Protein 4ONQ (pdb70)

Secondary structure (DSSP, 8-state):
---SS-BTT--TTS---S-------GGG-SSSEEEEEEES---HHHHHHHHHHTTTPPPEEEEGGGTSSB--EEEEEE-S--SS----SSPPP-SHHHH-HHHHTT--TT---SSB----S----HHHHHHHHHHHHTSSSPPPHHHHHHHHHHHHHHTEEEEETTEEEEPPHHHHHHHHTPPTTTTSSTT--HHHHHHHHHTS--HHHHHHHHGGGTTT-TT-EEEEEES-TTTHHHHHHHHTT--EEEEEEE-S-HHHHHHHHHHHHHTT--SEEEEES-GGG--HHHHHHHHHHH---SEEEE----HHHHHHHHHHHHHHHH-/---SS-BTT--S------SSSSSSSEEEEEEESS--HHHHHHHHHHTTTPPPEEEEGGGTSSB--EEEEEE----TT----SSPPP-SHHHH-HHHHTT--TT---SSB----SS---HHHHHHHHHHHHT-SSSPPHHHHHHHHHHHHHHT-EEEETTEEEPPPHHHHHHHTTPPTTTTSSSS--HHHHHHHHHTS--HHHHHHHHTTHHHH-TT-EEEEEES-TTTHHHHHHHHHT--EEEEEEE-S-HHHHHHHHHHHHHTT--SEEEEES-GGG--HHHHHHHHHHH---SEEEE---HHHHHHHHHHHHHH-

Structure (mmCIF, N/CA/C/O backbone):
data_4ONQ
#
_entry.id   4ONQ
#
_cell.length_a   131.504
_cell.length_b   131.504
_cell.length_c   88.180
_cell.angle_alpha   90.00
_cell.angle_beta   90.00
_cell.angle_gamma   120.00
#
_symmetry.space_group_name_H-M   'P 65'
#
loop_
_entity.id
_entity.type
_entity.pdbx_description
1 polymer 'DNA methyltransferase'
2 non-polymer SINEFUNGIN
3 water water
#
loop_
_atom_site.group_PDB
_atom_site.id
_atom_site.type_symbol
_atom_site.label_atom_id
_atom_site.label_alt_id
_atom_site.label_comp_id
_atom_site.label_asym_id
_atom_site.label_entity_id
_atom_site.label_seq_id
_atom_site.pdbx_PDB_ins_code
_atom_site.Cartn_x
_atom_site.Cartn_y
_atom_site.Cartn_z
_atom_site.occupancy
_atom_site.B_iso_or_equiv
_atom_site.auth_seq_id
_atom_site.auth_comp_id
_atom_site.auth_asym_id
_atom_site.auth_atom_id
_atom_site.pdbx_PDB_model_num
ATOM 1 N N . ARG A 1 7 ? -39.675 33.213 9.090 1.00 108.41 258 ARG A N 1
ATOM 2 C CA . ARG A 1 7 ? -38.316 33.233 9.582 1.00 99.15 258 ARG A CA 1
ATOM 3 C C . ARG A 1 7 ? -37.671 34.501 9.148 1.00 100.08 258 ARG A C 1
ATOM 4 O O . ARG A 1 7 ? -36.632 34.856 9.646 1.00 105.91 258 ARG A O 1
ATOM 12 N N . LEU A 1 8 ? -38.302 35.202 8.229 1.00 85.27 259 LEU A N 1
ATOM 13 C CA . LEU A 1 8 ? -37.658 36.330 7.594 1.00 77.18 259 LEU A CA 1
ATOM 14 C C . LEU A 1 8 ? -38.427 37.623 7.791 1.00 80.41 259 LEU A C 1
ATOM 15 O O . LEU A 1 8 ? -39.612 37.622 7.975 1.00 78.60 259 LEU A O 1
ATOM 20 N N . PRO A 1 9 ? -37.733 38.730 7.701 1.00 84.94 260 PRO A N 1
ATOM 21 C CA . PRO A 1 9 ? -38.246 40.035 8.076 1.00 87.01 260 PRO A CA 1
ATOM 22 C C . PRO A 1 9 ? -39.349 40.545 7.173 1.00 83.37 260 PRO A C 1
ATOM 23 O O . PRO A 1 9 ? -39.447 40.098 6.080 1.00 94.44 260 PRO A O 1
ATOM 27 N N . LYS A 1 10 ? -40.182 41.442 7.657 1.00 78.45 261 LYS A N 1
ATOM 28 C CA . LYS A 1 10 ? -41.387 41.874 6.971 1.00 92.62 261 LYS A CA 1
ATOM 29 C C . LYS A 1 10 ? -41.180 42.574 5.648 1.00 95.76 261 LYS A C 1
ATOM 30 O O . LYS A 1 10 ? -41.932 42.373 4.709 1.00 99.87 261 LYS A O 1
ATOM 36 N N . PRO A 1 11 ? -40.244 43.544 5.625 1.00 87.32 262 PRO A N 1
ATOM 37 C CA . PRO A 1 11 ? -39.685 43.856 4.337 1.00 71.31 262 PRO A CA 1
ATOM 38 C C . PRO A 1 11 ? -38.223 43.536 4.392 1.00 68.21 262 PRO A C 1
ATOM 39 O O . PRO A 1 11 ? -37.562 43.911 5.318 1.00 74.87 262 PRO A O 1
ATOM 43 N N . MET A 1 12 ? -37.711 42.864 3.387 1.00 71.39 263 MET A N 1
ATOM 44 C CA . MET A 1 12 ? -36.332 42.419 3.397 1.00 66.54 263 MET A CA 1
ATOM 45 C C . MET A 1 12 ? -35.384 43.485 2.933 1.00 62.91 263 MET A C 1
ATOM 46 O O . MET A 1 12 ? -34.886 43.440 1.853 1.00 54.11 263 MET A O 1
ATOM 51 N N . ILE A 1 13 ? -35.148 44.465 3.768 1.00 54.37 264 ILE A N 1
ATOM 52 C CA . ILE A 1 13 ? -34.312 45.539 3.373 1.00 53.12 264 ILE A CA 1
ATOM 53 C C . ILE A 1 13 ? -33.028 45.557 4.128 1.00 57.15 264 ILE A C 1
ATOM 54 O O . ILE A 1 13 ? -32.296 46.492 4.067 1.00 63.38 264 ILE A O 1
ATOM 59 N N . GLY A 1 14 ? -32.754 44.511 4.863 1.00 58.40 265 GLY A N 1
ATOM 60 C CA . GLY A 1 14 ? -31.532 44.491 5.615 1.00 57.94 265 GLY A CA 1
ATOM 61 C C . GLY A 1 14 ? -31.448 45.671 6.538 1.00 60.26 265 GLY A C 1
ATOM 62 O O . GLY A 1 14 ? -32.404 45.989 7.211 1.00 55.74 265 GLY A O 1
ATOM 63 N N . PHE A 1 15 ? -30.307 46.331 6.548 1.00 64.97 266 PHE A N 1
ATOM 64 C CA . PHE A 1 15 ? -30.101 47.495 7.365 1.00 62.23 266 PHE A CA 1
ATOM 65 C C . PHE A 1 15 ? -30.520 48.669 6.566 1.00 67.40 266 PHE A C 1
ATOM 66 O O . PHE A 1 15 ? -30.352 49.772 6.978 1.00 69.41 266 PHE A O 1
ATOM 74 N N . GLY A 1 16 ? -31.008 48.429 5.378 1.00 58.12 267 GLY A N 1
ATOM 75 C CA . GLY A 1 16 ? -31.485 49.526 4.559 1.00 59.98 267 GLY A CA 1
ATOM 76 C C . GLY A 1 16 ? -31.244 49.323 3.075 1.00 65.44 267 GLY A C 1
ATOM 77 O O . GLY A 1 16 ? -30.245 48.737 2.667 1.00 66.75 267 GLY A O 1
ATOM 78 N N . VAL A 1 17 ? -32.178 49.808 2.267 1.00 61.57 268 VAL A N 1
ATOM 79 C CA . VAL A 1 17 ? -32.030 49.795 0.820 1.00 62.42 268 VAL A CA 1
ATOM 80 C C . VAL A 1 17 ? -32.244 51.221 0.313 1.00 60.82 268 VAL A C 1
ATOM 81 O O . VAL A 1 17 ? -32.965 51.998 0.940 1.00 63.00 268 VAL A O 1
ATOM 85 N N . PRO A 1 18 ? -31.616 51.576 -0.820 1.00 67.82 269 PRO A N 1
ATOM 86 C CA . PRO A 1 18 ? -31.629 52.966 -1.285 1.00 69.12 269 PRO A CA 1
ATOM 87 C C . PRO A 1 18 ? -33.012 53.503 -1.635 1.00 78.80 269 PRO A C 1
ATOM 88 O O . PRO A 1 18 ? -33.272 54.697 -1.491 1.00 82.98 269 PRO A O 1
ATOM 92 N N . THR A 1 19 ? -33.916 52.647 -2.044 1.00 71.40 270 THR A N 1
ATOM 93 C CA . THR A 1 19 ? -35.195 53.060 -2.561 1.00 71.10 270 THR A CA 1
ATOM 94 C C . THR A 1 19 ? -36.307 53.215 -1.531 1.00 80.66 270 THR A C 1
ATOM 95 O O . THR A 1 19 ? -37.411 53.547 -1.852 1.00 81.94 270 THR A O 1
ATOM 99 N N . GLU A 1 20 ? -36.019 52.922 -0.292 1.00 85.61 271 GLU A N 1
ATOM 100 C CA . GLU A 1 20 ? -37.043 53.037 0.685 1.00 81.71 271 GLU A CA 1
ATOM 101 C C . GLU A 1 20 ? -36.496 53.721 1.874 1.00 92.03 271 GLU A C 1
ATOM 102 O O . GLU A 1 20 ? -35.307 53.910 1.990 1.00 96.78 271 GLU A O 1
ATOM 108 N N . PRO A 1 21 ? -37.381 54.084 2.782 1.00 92.45 272 PRO A N 1
ATOM 109 C CA . PRO A 1 21 ? -36.957 54.777 3.985 1.00 87.58 272 PRO A CA 1
ATOM 110 C C . PRO A 1 21 ? -36.219 53.843 4.877 1.00 87.03 272 PRO A C 1
ATOM 111 O O . PRO A 1 21 ? -36.633 52.716 5.017 1.00 90.40 272 PRO A O 1
ATOM 115 N N . LEU A 1 22 ? -35.171 54.332 5.502 1.00 85.78 273 LEU A N 1
ATOM 116 C CA . LEU A 1 22 ? -34.290 53.543 6.341 1.00 83.65 273 LEU A CA 1
ATOM 117 C C . LEU A 1 22 ? -35.119 52.914 7.440 1.00 81.33 273 LEU A C 1
ATOM 118 O O . LEU A 1 22 ? -36.076 53.521 7.915 1.00 83.60 273 LEU A O 1
ATOM 123 N N . PRO A 1 23 ? -34.796 51.703 7.859 1.00 82.88 274 PRO A N 1
ATOM 124 C CA . PRO A 1 23 ? -35.628 51.212 8.933 1.00 87.59 274 PRO A CA 1
ATOM 125 C C . PRO A 1 23 ? -35.344 52.018 10.172 1.00 94.59 274 PRO A C 1
ATOM 126 O O . PRO A 1 23 ? -34.489 52.882 10.154 1.00 95.71 274 PRO A O 1
ATOM 130 N N . ALA A 1 24 ? -36.064 51.739 11.243 1.00 94.95 275 ALA A N 1
ATOM 131 C CA . ALA A 1 24 ? -35.900 52.505 12.474 1.00 99.12 275 ALA A CA 1
ATOM 132 C C . ALA A 1 24 ? -34.560 52.093 13.076 1.00 108.46 275 ALA A C 1
ATOM 133 O O . ALA A 1 24 ? -34.020 52.753 13.967 1.00 96.41 275 ALA A O 1
ATOM 135 N N . MET A 1 25 ? -34.061 50.927 12.681 1.00 166.33 276 MET A N 1
ATOM 136 C CA . MET A 1 25 ? -32.805 50.399 13.224 1.00 175.69 276 MET A CA 1
ATOM 137 C C . MET A 1 25 ? -31.782 50.053 12.143 1.00 177.26 276 MET A C 1
ATOM 138 O O . MET A 1 25 ? -31.965 49.103 11.404 1.00 182.20 276 MET A O 1
ATOM 143 N N . VAL A 1 26 ? -30.682 50.807 12.092 1.00 147.42 277 VAL A N 1
ATOM 144 C CA . VAL A 1 26 ? -29.662 50.691 11.058 1.00 122.47 277 VAL A CA 1
ATOM 145 C C . VAL A 1 26 ? -28.285 50.473 11.690 1.00 118.04 277 VAL A C 1
ATOM 146 O O . VAL A 1 26 ? -27.263 50.645 11.064 1.00 110.88 277 VAL A O 1
ATOM 150 N N . ARG A 1 27 ? -28.265 50.106 12.960 1.00 117.22 278 ARG A N 1
ATOM 151 C CA . ARG A 1 27 ? -27.016 49.921 13.690 1.00 108.66 278 ARG A CA 1
ATOM 152 C C . ARG A 1 27 ? -26.621 48.438 13.799 1.00 100.88 278 ARG A C 1
ATOM 153 O O . ARG A 1 27 ? -27.450 47.535 13.708 1.00 89.63 278 ARG A O 1
ATOM 161 N N . ARG A 1 28 ? -25.335 48.182 13.956 1.00 98.23 279 ARG A N 1
ATOM 162 C CA . ARG A 1 28 ? -24.900 46.838 14.261 1.00 91.28 279 ARG A CA 1
ATOM 163 C C . ARG A 1 28 ? -23.618 46.946 15.046 1.00 97.28 279 ARG A C 1
ATOM 164 O O . ARG A 1 28 ? -22.744 47.743 14.708 1.00 102.94 279 ARG A O 1
ATOM 172 N N . THR A 1 29 ? -23.504 46.122 16.058 1.00 91.60 280 THR A N 1
ATOM 173 C CA . THR A 1 29 ? -22.288 46.072 16.810 1.00 95.45 280 THR A CA 1
ATOM 174 C C . THR A 1 29 ? -21.593 44.751 16.521 1.00 94.69 280 THR A C 1
ATOM 175 O O . THR A 1 29 ? -22.092 43.684 16.814 1.00 89.01 280 THR A O 1
ATOM 179 N N . LEU A 1 30 ? -20.445 44.853 15.887 1.00 101.86 281 LEU A N 1
ATOM 180 C CA . LEU A 1 30 ? -19.696 43.664 15.517 1.00 99.21 281 LEU A CA 1
ATOM 181 C C . LEU A 1 30 ? -19.081 43.003 16.738 1.00 101.88 281 LEU A C 1
ATOM 182 O O . LEU A 1 30 ? -18.466 43.675 17.571 1.00 95.46 281 LEU A O 1
ATOM 187 N N . PRO A 1 31 ? -19.278 41.684 16.864 1.00 100.62 282 PRO A N 1
ATOM 188 C CA . PRO A 1 31 ? -18.499 40.886 17.814 1.00 98.26 282 PRO A CA 1
ATOM 189 C C . PRO A 1 31 ? -17.011 41.189 17.662 1.00 94.06 282 PRO A C 1
ATOM 190 O O . PRO A 1 31 ? -16.555 41.380 16.538 1.00 95.11 282 PRO A O 1
ATOM 194 N N . SER A 1 32 ? -16.279 41.262 18.769 1.00 92.84 283 SER A N 1
ATOM 195 C CA . SER A 1 32 ? -14.877 41.687 18.754 1.00 88.08 283 SER A CA 1
ATOM 196 C C . SER A 1 32 ? -14.002 40.859 17.820 1.00 86.30 283 SER A C 1
ATOM 197 O O . SER A 1 32 ? -13.105 41.385 17.168 1.00 87.57 283 SER A O 1
ATOM 200 N N . GLN A 1 33 ? -14.255 39.559 17.778 1.00 87.43 284 GLN A N 1
ATOM 201 C CA . GLN A 1 33 ? -13.467 38.647 16.953 1.00 89.02 284 GLN A CA 1
ATOM 202 C C . GLN A 1 33 ? -13.827 38.788 15.477 1.00 82.09 284 GLN A C 1
ATOM 203 O O . GLN A 1 33 ? -13.034 38.464 14.591 1.00 77.01 284 GLN A O 1
ATOM 209 N N . ALA A 1 34 ? -15.031 39.288 15.225 1.00 84.29 285 ALA A N 1
ATOM 210 C CA . ALA A 1 34 ? -15.540 39.434 13.870 1.00 82.43 285 ALA A CA 1
ATOM 211 C C . ALA A 1 34 ? -14.915 40.621 13.142 1.00 75.43 285 ALA A C 1
ATOM 212 O O . ALA A 1 34 ? -15.034 40.740 11.924 1.00 75.09 285 ALA A O 1
ATOM 214 N N . VAL A 1 35 ? -14.244 41.495 13.887 1.00 83.18 286 VAL A N 1
ATOM 215 C CA . VAL A 1 35 ? -13.657 42.698 13.302 1.00 87.44 286 VAL A CA 1
ATOM 216 C C . VAL A 1 35 ? -12.267 42.417 12.733 1.00 91.73 286 VAL A C 1
ATOM 217 O O . VAL A 1 35 ? -11.937 41.276 12.408 1.00 81.90 286 VAL A O 1
ATOM 221 N N . GLY A 1 36 ? -11.459 43.466 12.609 1.00 116.60 287 GLY A N 1
ATOM 222 C CA . GLY A 1 36 ? -10.112 43.347 12.087 1.00 114.92 287 GLY A CA 1
ATOM 223 C C . GLY A 1 36 ? -10.092 43.009 10.611 1.00 111.51 287 GLY A C 1
ATOM 224 O O . GLY A 1 36 ? -11.096 42.564 10.056 1.00 111.02 287 GLY A O 1
ATOM 225 N N . PRO A 1 37 ? -8.946 43.239 9.959 1.00 95.31 288 PRO A N 1
ATOM 226 C CA . PRO A 1 37 ? -8.734 42.819 8.571 1.00 86.86 288 PRO A CA 1
ATOM 227 C C . PRO A 1 37 ? -8.590 41.305 8.500 1.00 85.57 288 PRO A C 1
ATOM 228 O O . PRO A 1 37 ? -8.029 40.708 9.420 1.00 99.17 288 PRO A O 1
ATOM 232 N N . PRO A 1 38 ? -9.077 40.683 7.416 1.00 70.04 289 PRO A N 1
ATOM 233 C CA . PRO A 1 38 ? -9.675 41.319 6.241 1.00 57.49 289 PRO A CA 1
ATOM 234 C C . PRO A 1 38 ? -11.166 41.557 6.414 1.00 57.73 289 PRO A C 1
ATOM 235 O O . PRO A 1 38 ? -11.748 41.118 7.408 1.00 53.01 289 PRO A O 1
ATOM 239 N N . PHE A 1 39 ? -11.769 42.252 5.453 1.00 45.20 290 PHE A N 1
ATOM 240 C CA . PHE A 1 39 ? -13.220 42.322 5.360 1.00 54.68 290 PHE A CA 1
ATOM 241 C C . PHE A 1 39 ? -13.704 41.054 4.680 1.00 54.85 290 PHE A C 1
ATOM 242 O O . PHE A 1 39 ? -13.052 40.550 3.767 1.00 53.24 290 PHE A O 1
ATOM 250 N N . PHE A 1 40 ? -14.834 40.519 5.124 1.00 43.15 291 PHE A N 1
ATOM 251 C CA . PHE A 1 40 ? -15.377 39.346 4.456 1.00 48.43 291 PHE A CA 1
ATOM 252 C C . PHE A 1 40 ? -16.854 39.496 4.145 1.00 50.31 291 PHE A C 1
ATOM 253 O O . PHE A 1 40 ? -17.588 40.180 4.858 1.00 51.20 291 PHE A O 1
ATOM 261 N N . TYR A 1 41 ? -17.272 38.842 3.071 1.00 46.55 292 TYR A N 1
ATOM 262 C CA . TYR A 1 41 ? -18.624 38.957 2.564 1.00 43.94 292 TYR A CA 1
ATOM 263 C C . TYR A 1 41 ? -19.051 37.577 2.087 1.00 47.67 292 TYR A C 1
ATOM 264 O O . TYR A 1 41 ? -18.465 37.028 1.157 1.00 41.04 292 TYR A O 1
ATOM 273 N N . TYR A 1 42 ? -20.048 37.007 2.753 1.00 55.85 293 TYR A N 1
ATOM 274 C CA . TYR A 1 42 ? -20.559 35.689 2.406 1.00 44.73 293 TYR A CA 1
ATOM 275 C C . TYR A 1 42 ? -22.031 35.764 2.023 1.00 46.60 293 TYR A C 1
ATOM 276 O O . TYR A 1 42 ? -22.830 36.385 2.719 1.00 48.42 293 TYR A O 1
ATOM 285 N N . GLU A 1 43 ? -22.391 35.113 0.922 1.00 44.17 294 GLU A N 1
ATOM 286 C CA . GLU A 1 43 ? -23.766 35.140 0.443 1.00 44.76 294 GLU A CA 1
ATOM 287 C C . GLU A 1 43 ? -24.370 33.744 0.418 1.00 51.99 294 GLU A C 1
ATOM 288 O O . GLU A 1 43 ? -23.734 32.793 -0.034 1.00 53.04 294 GLU A O 1
ATOM 294 N N . ASN A 1 44 ? -25.598 33.618 0.907 1.00 51.51 295 ASN A N 1
ATOM 295 C CA . ASN A 1 44 ? -26.307 32.352 0.796 1.00 45.76 295 ASN A CA 1
ATOM 296 C C . ASN A 1 44 ? -27.792 32.572 0.568 1.00 46.22 295 ASN A C 1
ATOM 297 O O . ASN A 1 44 ? -28.305 33.660 0.821 1.00 58.68 295 ASN A O 1
ATOM 302 N N . VAL A 1 45 ? -28.475 31.540 0.081 1.00 44.72 296 VAL A N 1
ATOM 303 C CA . VAL A 1 45 ? -29.923 31.587 -0.098 1.00 49.40 296 VAL A CA 1
ATOM 304 C C . VAL A 1 45 ? -30.597 31.986 1.209 1.00 49.63 296 VAL A C 1
ATOM 305 O O . VAL A 1 45 ? -30.250 31.474 2.268 1.00 49.37 296 VAL A O 1
ATOM 309 N N . ALA A 1 46 ? -31.546 32.914 1.134 1.00 56.53 297 ALA A N 1
ATOM 310 C CA . ALA A 1 46 ? -32.265 33.361 2.320 1.00 49.42 297 ALA A CA 1
ATOM 311 C C . ALA A 1 46 ? -33.092 32.236 2.941 1.00 63.22 297 ALA A C 1
ATOM 312 O O . ALA A 1 46 ? -32.980 31.963 4.135 1.00 63.55 297 ALA A O 1
ATOM 314 N N . LEU A 1 47 ? -33.923 31.588 2.131 1.00 57.51 298 LEU A N 1
ATOM 315 C CA . LEU A 1 47 ? -34.818 30.554 2.640 1.00 51.27 298 LEU A CA 1
ATOM 316 C C . LEU A 1 47 ? -34.080 29.254 2.931 1.00 59.55 298 LEU A C 1
ATOM 317 O O . LEU A 1 47 ? -33.628 28.562 2.022 1.00 70.93 298 LEU A O 1
ATOM 322 N N . ALA A 1 48 ? -33.966 28.933 4.214 1.00 60.61 299 ALA A N 1
ATOM 323 C CA . ALA A 1 48 ? -33.215 27.771 4.658 1.00 67.57 299 ALA A CA 1
ATOM 324 C C . ALA A 1 48 ? -33.644 27.478 6.083 1.00 82.46 299 ALA A C 1
ATOM 325 O O . ALA A 1 48 ? -34.107 28.382 6.777 1.00 92.90 299 ALA A O 1
ATOM 327 N N . PRO A 1 49 ? -33.513 26.216 6.525 1.00 105.98 300 PRO A N 1
ATOM 328 C CA . PRO A 1 49 ? -33.941 25.904 7.895 1.00 112.33 300 PRO A CA 1
ATOM 329 C C . PRO A 1 49 ? -33.158 26.685 8.952 1.00 119.34 300 PRO A C 1
ATOM 330 O O . PRO A 1 49 ? -32.041 27.131 8.689 1.00 114.30 300 PRO A O 1
ATOM 334 N N . LYS A 1 50 ? -33.767 26.856 10.123 1.00 116.72 301 LYS A N 1
ATOM 335 C CA . LYS A 1 50 ? -33.188 27.613 11.233 1.00 108.24 301 LYS A CA 1
ATOM 336 C C . LYS A 1 50 ? -31.764 27.157 11.570 1.00 101.09 301 LYS A C 1
ATOM 337 O O . LYS A 1 50 ? -30.853 27.977 11.773 1.00 95.94 301 LYS A O 1
ATOM 343 N N . GLY A 1 51 ? -31.580 25.840 11.603 1.00 81.65 302 GLY A N 1
ATOM 344 C CA . GLY A 1 51 ? -30.311 25.241 11.967 1.00 69.28 302 GLY A CA 1
ATOM 345 C C . GLY A 1 51 ? -29.168 25.582 11.032 1.00 75.59 302 GLY A C 1
ATOM 346 O O . GLY A 1 51 ? -28.019 25.696 11.463 1.00 80.22 302 GLY A O 1
ATOM 347 N N . VAL A 1 52 ? -29.474 25.744 9.749 1.00 71.46 303 VAL A N 1
ATOM 348 C CA . VAL A 1 52 ? -28.438 26.043 8.769 1.00 70.07 303 VAL A CA 1
ATOM 349 C C . VAL A 1 52 ? -27.860 27.441 8.978 1.00 71.64 303 VAL A C 1
ATOM 350 O O . VAL A 1 52 ? -26.644 27.615 9.032 1.00 81.09 303 VAL A O 1
ATOM 354 N N . TRP A 1 53 ? -28.733 28.433 9.101 1.00 62.55 304 TRP A N 1
ATOM 355 C CA . TRP A 1 53 ? -28.281 29.793 9.339 1.00 54.39 304 TRP A CA 1
ATOM 356 C C . TRP A 1 53 ? -27.623 29.914 10.710 1.00 56.06 304 TRP A C 1
ATOM 357 O O . TRP A 1 53 ? -26.671 30.677 10.881 1.00 56.09 304 TRP A O 1
ATOM 368 N N . ASP A 1 54 ? -28.115 29.148 11.681 1.00 61.72 305 ASP A N 1
ATOM 369 C CA . ASP A 1 54 ? -27.432 29.075 12.969 1.00 67.68 305 ASP A CA 1
ATOM 370 C C . ASP A 1 54 ? -25.991 28.580 12.800 1.00 73.18 305 ASP A C 1
ATOM 371 O O . ASP A 1 54 ? -25.054 29.184 13.327 1.00 77.46 305 ASP A O 1
ATOM 376 N N . THR A 1 55 ? -25.826 27.494 12.049 1.00 59.02 306 THR A N 1
ATOM 377 C CA . THR A 1 55 ? -24.509 26.929 11.760 1.00 65.85 306 THR A CA 1
ATOM 378 C C . THR A 1 55 ? -23.593 27.932 11.065 1.00 70.74 306 THR A C 1
ATOM 379 O O . THR A 1 55 ? -22.431 28.098 11.445 1.00 72.14 306 THR A O 1
ATOM 383 N N . ILE A 1 56 ? -24.123 28.589 10.038 1.00 66.54 307 ILE A N 1
ATOM 384 C CA . ILE A 1 56 ? -23.360 29.570 9.274 1.00 58.98 307 ILE A CA 1
ATOM 385 C C . ILE A 1 56 ? -22.902 30.724 10.158 1.00 59.46 307 ILE A C 1
ATOM 386 O O . ILE A 1 56 ? -21.745 31.140 10.088 1.00 78.00 307 ILE A O 1
ATOM 391 N N . SER A 1 57 ? -23.803 31.226 10.999 1.00 59.88 308 SER A N 1
ATOM 392 C CA . SER A 1 57 ? -23.449 32.291 11.935 1.00 61.90 308 SER A CA 1
ATOM 393 C C . SER A 1 57 ? -22.364 31.850 12.914 1.00 67.12 308 SER A C 1
ATOM 394 O O . SER A 1 57 ? -21.382 32.562 13.118 1.00 70.46 308 SER A O 1
ATOM 397 N N . SER A 1 58 ? -22.541 30.676 13.516 1.00 72.12 309 SER A N 1
ATOM 398 C CA . SER A 1 58 ? -21.574 30.177 14.488 1.00 66.80 309 SER A CA 1
ATOM 399 C C . SER A 1 58 ? -20.208 29.980 13.848 1.00 68.03 309 SER A C 1
ATOM 400 O O . SER A 1 58 ? -19.179 30.218 14.479 1.00 76.44 309 SER A O 1
ATOM 403 N N . SER A 1 59 ? -20.202 29.557 12.588 1.00 59.78 310 SER A N 1
ATOM 404 C CA . SER A 1 59 ? -18.953 29.328 11.875 1.00 65.66 310 SER A CA 1
ATOM 405 C C . SER A 1 59 ? -18.288 30.646 11.496 1.00 69.16 310 SER A C 1
ATOM 406 O O . SER A 1 59 ? -17.067 30.717 11.352 1.00 70.16 310 SER A O 1
ATOM 409 N N . LEU A 1 60 ? -19.095 31.690 11.338 1.00 67.86 311 LEU A N 1
ATOM 410 C CA . LEU A 1 60 ? -18.578 32.990 10.923 1.00 64.91 311 LEU A CA 1
ATOM 411 C C . LEU A 1 60 ? -18.669 34.027 12.035 1.00 63.07 311 LEU A C 1
ATOM 412 O O . LEU A 1 60 ? -19.334 35.052 11.888 1.00 65.40 311 LEU A O 1
ATOM 417 N N . TYR A 1 61 ? -18.009 33.738 13.150 1.00 64.25 312 TYR A N 1
ATOM 418 C CA . TYR A 1 61 ? -17.782 34.724 14.201 1.00 58.92 312 TYR A CA 1
ATOM 419 C C . TYR A 1 61 ? -19.070 35.304 14.792 1.00 69.86 312 TYR A C 1
ATOM 420 O O . TYR A 1 61 ? -19.107 36.466 15.200 1.00 77.30 312 TYR A O 1
ATOM 429 N N . ASP A 1 62 ? -20.117 34.477 14.819 1.00 72.01 313 ASP A N 1
ATOM 430 C CA . ASP A 1 62 ? -21.397 34.791 15.463 1.00 66.33 313 ASP A CA 1
ATOM 431 C C . ASP A 1 62 ? -22.233 35.874 14.784 1.00 72.84 313 ASP A C 1
ATOM 432 O O . ASP A 1 62 ? -23.324 36.201 15.252 1.00 78.07 313 ASP A O 1
ATOM 437 N N . ILE A 1 63 ? -21.726 36.413 13.680 1.00 74.06 314 ILE A N 1
ATOM 438 C CA . ILE A 1 63 ? -22.409 37.472 12.938 1.00 70.84 314 ILE A CA 1
ATOM 439 C C . ILE A 1 63 ? -23.816 37.068 12.474 1.00 71.55 314 ILE A C 1
ATOM 440 O O . ILE A 1 63 ? -24.034 35.957 11.988 1.00 53.66 314 ILE A O 1
ATOM 445 N N . GLU A 1 64 ? -24.764 37.961 12.597 1.00 82.62 315 GLU A N 1
ATOM 446 C CA . GLU A 1 64 ? -26.076 37.640 12.127 1.00 83.76 315 GLU A CA 1
ATOM 447 C C . GLU A 1 64 ? -26.209 38.098 10.708 1.00 81.12 315 GLU A C 1
ATOM 448 O O . GLU A 1 64 ? -25.751 39.160 10.346 1.00 79.37 315 GLU A O 1
ATOM 454 N N . PRO A 1 65 ? -26.880 37.304 9.912 1.00 60.22 316 PRO A N 1
ATOM 455 C CA . PRO A 1 65 ? -26.983 37.612 8.487 1.00 53.96 316 PRO A CA 1
ATOM 456 C C . PRO A 1 65 ? -27.840 38.834 8.255 1.00 56.28 316 PRO A C 1
ATOM 457 O O . PRO A 1 65 ? -28.677 39.173 9.094 1.00 56.46 316 PRO A O 1
ATOM 461 N N . GLU A 1 66 ? -27.607 39.492 7.127 1.00 52.41 317 GLU A N 1
ATOM 462 C CA . GLU A 1 66 ? -28.421 40.607 6.686 1.00 50.13 317 GLU A CA 1
ATOM 463 C C . GLU A 1 66 ? -29.238 40.110 5.508 1.00 50.52 317 GLU A C 1
ATOM 464 O O . GLU A 1 66 ? -28.693 39.797 4.447 1.00 53.44 317 GLU A O 1
ATOM 470 N N . PHE A 1 67 ? -30.546 40.007 5.711 1.00 53.79 318 PHE A N 1
ATOM 471 C CA . PHE A 1 67 ? -31.435 39.490 4.684 1.00 46.60 318 PHE A CA 1
ATOM 472 C C . PHE A 1 67 ? -31.938 40.613 3.799 1.00 47.67 318 PHE A C 1
ATOM 473 O O . PHE A 1 67 ? -32.480 41.604 4.283 1.00 52.30 318 PHE A O 1
ATOM 481 N N . VAL A 1 68 ? -31.747 40.456 2.495 1.00 45.91 319 VAL A N 1
ATOM 482 C CA . VAL A 1 68 ? -32.212 41.455 1.542 1.00 51.07 319 VAL A CA 1
ATOM 483 C C . VAL A 1 68 ? -32.698 40.827 0.230 1.00 49.00 319 VAL A C 1
ATOM 484 O O . VAL A 1 68 ? -32.151 39.825 -0.256 1.00 41.31 319 VAL A O 1
ATOM 488 N N . ASP A 1 69 ? -33.776 41.403 -0.290 1.00 54.93 320 ASP A N 1
ATOM 489 C CA . ASP A 1 69 ? -34.389 40.971 -1.530 1.00 56.07 320 ASP A CA 1
ATOM 490 C C . ASP A 1 69 ? -33.931 41.926 -2.620 1.00 49.96 320 ASP A C 1
ATOM 491 O O . ASP A 1 69 ? -34.048 43.145 -2.478 1.00 45.47 320 ASP A O 1
ATOM 496 N N . SER A 1 70 ? -33.415 41.377 -3.713 1.00 42.33 321 SER A N 1
ATOM 497 C CA . SER A 1 70 ? -32.855 42.213 -4.769 1.00 38.36 321 SER A CA 1
ATOM 498 C C . SER A 1 70 ? -33.929 42.936 -5.565 1.00 38.66 321 SER A C 1
ATOM 499 O O . SER A 1 70 ? -33.619 43.700 -6.477 1.00 44.90 321 SER A O 1
ATOM 502 N N . LYS A 1 71 ? -35.161 42.772 -5.171 1.00 39.68 322 LYS A N 1
ATOM 503 C CA . LYS A 1 71 ? -36.230 43.435 -5.835 1.00 40.18 322 LYS A CA 1
ATOM 504 C C . LYS A 1 71 ? -36.212 44.882 -5.528 1.00 45.83 322 LYS A C 1
ATOM 505 O O . LYS A 1 71 ? -36.843 45.666 -6.165 1.00 42.84 322 LYS A O 1
ATOM 511 N N . TYR A 1 72 ? -35.443 45.236 -4.538 1.00 45.24 323 TYR A N 1
ATOM 512 C CA . TYR A 1 72 ? -35.226 46.632 -4.189 1.00 42.08 323 TYR A CA 1
ATOM 513 C C . TYR A 1 72 ? -34.068 47.231 -4.978 1.00 46.80 323 TYR A C 1
ATOM 514 O O . TYR A 1 72 ? -33.707 48.390 -4.783 1.00 51.36 323 TYR A O 1
ATOM 523 N N . PHE A 1 73 ? -33.495 46.440 -5.880 1.00 45.10 324 PHE A N 1
ATOM 524 C CA . PHE A 1 73 ? -32.357 46.898 -6.665 1.00 41.65 324 PHE A CA 1
ATOM 525 C C . PHE A 1 73 ? -32.550 46.705 -8.164 1.00 48.37 324 PHE A C 1
ATOM 526 O O . PHE A 1 73 ? -31.832 47.301 -8.970 1.00 57.53 324 PHE A O 1
ATOM 534 N N . CYS A 1 74 ? -33.526 45.883 -8.532 1.00 39.96 325 CYS A N 1
ATOM 535 C CA . CYS A 1 74 ? -33.789 45.589 -9.936 1.00 45.41 325 CYS A CA 1
ATOM 536 C C . CYS A 1 74 ? -35.193 45.038 -10.083 1.00 38.02 325 CYS A C 1
ATOM 537 O O . CYS A 1 74 ? -35.943 44.976 -9.113 1.00 46.20 325 CYS A O 1
ATOM 540 N N . ALA A 1 75 ? -35.542 44.634 -11.299 1.00 38.11 326 ALA A N 1
ATOM 541 C CA . ALA A 1 75 ? -36.896 44.188 -11.590 1.00 38.38 326 ALA A CA 1
ATOM 542 C C . ALA A 1 75 ? -37.105 42.692 -11.343 1.00 38.25 326 ALA A C 1
ATOM 543 O O . ALA A 1 75 ? -38.135 42.139 -11.716 1.00 38.84 326 ALA A O 1
ATOM 545 N N . ALA A 1 76 ? -36.166 42.019 -10.725 1.00 37.68 327 ALA A N 1
ATOM 546 C CA . ALA A 1 76 ? -36.309 40.627 -10.386 1.00 37.81 327 ALA A CA 1
ATOM 547 C C . ALA A 1 76 ? -35.967 40.339 -8.940 1.00 43.29 327 ALA A C 1
ATOM 548 O O . ALA A 1 76 ? -34.987 40.785 -8.434 1.00 43.32 327 ALA A O 1
ATOM 550 N N . ALA A 1 77 ? -36.799 39.560 -8.285 1.00 45.71 328 ALA A N 1
ATOM 551 C CA . ALA A 1 77 ? -36.577 39.199 -6.913 1.00 49.58 328 ALA A CA 1
ATOM 552 C C . ALA A 1 77 ? -35.422 38.242 -6.672 1.00 50.61 328 ALA A C 1
ATOM 553 O O . ALA A 1 77 ? -35.207 37.329 -7.408 1.00 45.02 328 ALA A O 1
ATOM 555 N N . ARG A 1 78 ? -34.675 38.489 -5.625 1.00 46.13 329 ARG A N 1
ATOM 556 C CA . ARG A 1 78 ? -33.705 37.553 -5.176 1.00 52.19 329 ARG A CA 1
ATOM 557 C C . ARG A 1 78 ? -33.477 37.702 -3.688 1.00 45.65 329 ARG A C 1
ATOM 558 O O . ARG A 1 78 ? -33.023 38.717 -3.243 1.00 46.98 329 ARG A O 1
ATOM 566 N N . LYS A 1 79 ? -33.731 36.640 -2.949 1.00 50.23 330 LYS A N 1
ATOM 567 C CA . LYS A 1 79 ? -33.732 36.675 -1.506 1.00 51.82 330 LYS A CA 1
ATOM 568 C C . LYS A 1 79 ? -32.538 36.019 -0.966 1.00 50.79 330 LYS A C 1
ATOM 569 O O . LYS A 1 79 ? -32.346 34.874 -1.149 1.00 46.72 330 LYS A O 1
ATOM 575 N N . ARG A 1 80 ? -31.743 36.767 -0.258 1.00 55.17 331 ARG A N 1
ATOM 576 C CA . ARG A 1 80 ? -30.488 36.266 0.164 1.00 54.06 331 ARG A CA 1
ATOM 577 C C . ARG A 1 80 ? -30.172 36.724 1.560 1.00 58.02 331 ARG A C 1
ATOM 578 O O . ARG A 1 80 ? -30.683 37.696 2.046 1.00 54.72 331 ARG A O 1
ATOM 586 N N . GLY A 1 81 ? -29.332 35.960 2.202 1.00 51.24 332 GLY A N 1
ATOM 587 C CA . GLY A 1 81 ? -28.734 36.323 3.473 1.00 43.52 332 GLY A CA 1
ATOM 588 C C . GLY A 1 81 ? -27.242 36.559 3.293 1.00 56.82 332 GLY A C 1
ATOM 589 O O . GLY A 1 81 ? -26.527 35.710 2.746 1.00 60.85 332 GLY A O 1
ATOM 590 N N . TYR A 1 82 ? -26.775 37.724 3.736 1.00 44.02 333 TYR A N 1
ATOM 591 C CA . TYR A 1 82 ? -25.365 38.080 3.625 1.00 41.92 333 TYR A CA 1
ATOM 592 C C . TYR A 1 82 ? -24.718 38.213 4.998 1.00 51.39 333 TYR A C 1
ATOM 593 O O . TYR A 1 82 ? -25.120 39.046 5.802 1.00 54.26 333 TYR A O 1
ATOM 602 N N . ILE A 1 83 ? -23.715 37.387 5.264 1.00 52.85 334 ILE A N 1
ATOM 603 C CA . ILE A 1 83 ? -22.943 37.499 6.491 1.00 54.65 334 ILE A CA 1
ATOM 604 C C . ILE A 1 83 ? -21.688 38.293 6.187 1.00 50.49 334 ILE A C 1
ATOM 605 O O . ILE A 1 83 ? -20.903 37.898 5.333 1.00 44.23 334 ILE A O 1
ATOM 610 N N . HIS A 1 84 ? -21.487 39.407 6.881 1.00 52.59 335 HIS A N 1
ATOM 611 C CA . HIS A 1 84 ? -20.306 40.221 6.625 1.00 48.99 335 HIS A CA 1
ATOM 612 C C . HIS A 1 84 ? -19.864 41.034 7.839 1.00 57.60 335 HIS A C 1
ATOM 613 O O . HIS A 1 84 ? -20.581 41.124 8.833 1.00 64.40 335 HIS A O 1
ATOM 620 N N . ASN A 1 85 ? -18.673 41.617 7.745 1.00 59.68 336 ASN A N 1
ATOM 621 C CA . ASN A 1 85 ? -18.134 42.456 8.807 1.00 61.86 336 ASN A CA 1
ATOM 622 C C . ASN A 1 85 ? -17.826 43.869 8.309 1.00 59.92 336 ASN A C 1
ATOM 623 O O . ASN A 1 85 ? -16.921 44.535 8.810 1.00 56.60 336 ASN A O 1
ATOM 628 N N . LEU A 1 86 ? -18.588 44.314 7.316 1.00 51.88 337 LEU A N 1
ATOM 629 C CA . LEU A 1 86 ? -18.415 45.638 6.729 1.00 51.34 337 LEU A CA 1
ATOM 630 C C . LEU A 1 86 ? -19.133 46.671 7.570 1.00 53.13 337 LEU A C 1
ATOM 631 O O . LEU A 1 86 ? -20.081 46.340 8.279 1.00 54.36 337 LEU A O 1
ATOM 636 N N . PRO A 1 87 ? -18.687 47.934 7.491 1.00 53.47 338 PRO A N 1
ATOM 637 C CA . PRO A 1 87 ? -19.495 49.021 8.045 1.00 55.05 338 PRO A CA 1
ATOM 638 C C . PRO A 1 87 ? -20.821 49.083 7.302 1.00 68.04 338 PRO A C 1
ATOM 639 O O . PRO A 1 87 ? -20.888 48.733 6.122 1.00 76.69 338 PRO A O 1
ATOM 643 N N . VAL A 1 88 ? -21.862 49.527 7.990 1.00 69.79 339 VAL A N 1
ATOM 644 C CA . VAL A 1 88 ? -23.220 49.440 7.476 1.00 57.96 339 VAL A CA 1
ATOM 645 C C . VAL A 1 88 ? -23.733 50.833 7.099 1.00 61.46 339 VAL A C 1
ATOM 646 O O . VAL A 1 88 ? -24.716 50.988 6.371 1.00 70.47 339 VAL A O 1
ATOM 650 N N . GLU A 1 89 ? -23.018 51.854 7.549 1.00 57.01 340 GLU A N 1
ATOM 651 C CA . GLU A 1 89 ? -23.439 53.227 7.301 1.00 68.22 340 GLU A CA 1
ATOM 652 C C . GLU A 1 89 ? -22.675 53.863 6.143 1.00 64.78 340 GLU A C 1
ATOM 653 O O . GLU A 1 89 ? -21.585 53.412 5.783 1.00 60.17 340 GLU A O 1
ATOM 659 N N . ASN A 1 90 ? -23.266 54.911 5.572 1.00 71.59 341 ASN A N 1
ATOM 660 C CA . ASN A 1 90 ? -22.714 55.608 4.412 1.00 68.12 341 ASN A CA 1
ATOM 661 C C . ASN A 1 90 ? -22.627 54.722 3.172 1.00 68.71 341 ASN A C 1
ATOM 662 O O . ASN A 1 90 ? -21.650 54.772 2.423 1.00 74.15 341 ASN A O 1
ATOM 667 N N . ARG A 1 91 ? -23.659 53.908 2.972 1.00 59.99 342 ARG A N 1
ATOM 668 C CA . ARG A 1 91 ? -23.778 53.086 1.779 1.00 62.51 342 ARG A CA 1
ATOM 669 C C . ARG A 1 91 ? -24.439 53.904 0.685 1.00 61.76 342 ARG A C 1
ATOM 670 O O . ARG A 1 91 ? -25.411 54.613 0.936 1.00 70.03 342 ARG A O 1
ATOM 678 N N . PHE A 1 92 ? -23.912 53.807 -0.528 1.00 59.89 343 PHE A N 1
ATOM 679 C CA . PHE A 1 92 ? -24.526 54.463 -1.674 1.00 61.66 343 PHE A CA 1
ATOM 680 C C . PHE A 1 92 ? -24.737 53.450 -2.800 1.00 47.92 343 PHE A C 1
ATOM 681 O O . PHE A 1 92 ? -23.962 52.506 -2.940 1.00 45.53 343 PHE A O 1
ATOM 689 N N . PRO A 1 93 ? -25.807 53.624 -3.588 1.00 46.30 344 PRO A N 1
ATOM 690 C CA . PRO A 1 93 ? -26.078 52.694 -4.687 1.00 43.27 344 PRO A CA 1
ATOM 691 C C . PRO A 1 93 ? -25.336 53.060 -5.969 1.00 44.21 344 PRO A C 1
ATOM 692 O O . PRO A 1 93 ? -24.847 54.176 -6.110 1.00 54.03 344 PRO A O 1
ATOM 696 N N . LEU A 1 94 ? -25.246 52.096 -6.879 1.00 46.55 345 LEU A N 1
ATOM 697 C CA . LEU A 1 94 ? -24.735 52.318 -8.221 1.00 44.34 345 LEU A CA 1
ATOM 698 C C . LEU A 1 94 ? -25.735 53.188 -8.976 1.00 48.22 345 LEU A C 1
ATOM 699 O O . LEU A 1 94 ? -26.948 53.016 -8.834 1.00 45.16 345 LEU A O 1
ATOM 704 N N . PHE A 1 95 ? -25.271 54.094 -9.808 1.00 52.04 346 PHE A N 1
ATOM 705 C CA . PHE A 1 95 ? -26.179 54.982 -10.493 1.00 60.69 346 PHE A CA 1
ATOM 706 C C . PHE A 1 95 ? -25.966 54.960 -12.004 1.00 62.10 346 PHE A C 1
ATOM 707 O O . PHE A 1 95 ? -24.876 54.770 -12.449 1.00 67.52 346 PHE A O 1
ATOM 715 N N . PRO A 1 96 ? -27.026 55.053 -12.803 1.00 67.00 347 PRO A N 1
ATOM 716 C CA . PRO A 1 96 ? -28.421 55.184 -12.358 1.00 59.14 347 PRO A CA 1
ATOM 717 C C . PRO A 1 96 ? -29.007 53.901 -11.802 1.00 52.35 347 PRO A C 1
ATOM 718 O O . PRO A 1 96 ? -28.531 52.813 -12.115 1.00 39.39 347 PRO A O 1
ATOM 722 N N . LEU A 1 97 ? -30.024 54.042 -10.962 1.00 52.03 348 LEU A N 1
ATOM 723 C CA . LEU A 1 97 ? -30.700 52.885 -10.409 1.00 46.28 348 LEU A CA 1
ATOM 724 C C . LEU A 1 97 ? -31.273 52.039 -11.534 1.00 49.66 348 LEU A C 1
ATOM 725 O O . LEU A 1 97 ? -31.695 52.561 -12.571 1.00 54.19 348 LEU A O 1
ATOM 730 N N . ALA A 1 98 ? -31.253 50.728 -11.341 1.00 52.59 349 ALA A N 1
ATOM 731 C CA . ALA A 1 98 ? -31.787 49.823 -12.341 1.00 51.67 349 ALA A CA 1
ATOM 732 C C . ALA A 1 98 ? -33.294 50.007 -12.391 1.00 50.04 349 ALA A C 1
ATOM 733 O O . ALA A 1 98 ? -33.911 50.338 -11.375 1.00 49.37 349 ALA A O 1
ATOM 735 N N . PRO A 1 99 ? -33.888 49.824 -13.579 1.00 48.14 350 PRO A N 1
ATOM 736 C CA . PRO A 1 99 ? -35.348 49.799 -13.700 1.00 43.84 350 PRO A CA 1
ATOM 737 C C . PRO A 1 99 ? -35.890 48.745 -12.752 1.00 39.75 350 PRO A C 1
ATOM 738 O O . PRO A 1 99 ? -35.286 47.683 -12.621 1.00 50.22 350 PRO A O 1
ATOM 742 N N . ARG A 1 100 ? -36.991 49.036 -12.075 1.00 44.07 351 ARG A N 1
ATOM 743 C CA . ARG A 1 100 ? -37.473 48.126 -11.049 1.00 51.00 351 ARG A CA 1
ATOM 744 C C . ARG A 1 100 ? -38.794 47.445 -11.399 1.00 51.94 351 ARG A C 1
ATOM 745 O O . ARG A 1 100 ? -39.290 46.631 -10.632 1.00 45.28 351 ARG A O 1
ATOM 753 N N . THR A 1 101 ? -39.354 47.758 -12.561 1.00 43.11 352 THR A N 1
ATOM 754 C CA . THR A 1 101 ? -40.501 47.006 -13.041 1.00 46.29 352 THR A CA 1
ATOM 755 C C . THR A 1 101 ? -40.163 46.301 -14.338 1.00 43.13 352 THR A C 1
ATOM 756 O O . THR A 1 101 ? -39.290 46.749 -15.085 1.00 42.96 352 THR A O 1
ATOM 760 N N . ILE A 1 102 ? -40.854 45.192 -14.588 1.00 44.38 353 ILE A N 1
ATOM 761 C CA . ILE A 1 102 ? -40.711 44.445 -15.832 1.00 48.40 353 ILE A CA 1
ATOM 762 C C . ILE A 1 102 ? -40.861 45.363 -17.035 1.00 41.29 353 ILE A C 1
ATOM 763 O O . ILE A 1 102 ? -40.049 45.339 -17.957 1.00 47.64 353 ILE A O 1
ATOM 768 N N . HIS A 1 103 ? -41.863 46.196 -17.002 1.00 47.53 354 HIS A N 1
ATOM 769 C CA . HIS A 1 103 ? -42.096 47.116 -18.057 1.00 45.59 354 HIS A CA 1
ATOM 770 C C . HIS A 1 103 ? -41.026 48.113 -18.269 1.00 49.57 354 HIS A C 1
ATOM 771 O O . HIS A 1 103 ? -40.814 48.503 -19.392 1.00 51.25 354 HIS A O 1
ATOM 778 N N . GLU A 1 104 ? -40.410 48.625 -17.217 1.00 52.42 355 GLU A N 1
ATOM 779 C CA . GLU A 1 104 ? -39.261 49.481 -17.414 1.00 50.51 355 GLU A CA 1
ATOM 780 C C . GLU A 1 104 ? -38.056 48.758 -17.978 1.00 49.02 355 GLU A C 1
ATOM 781 O O . GLU A 1 104 ? -37.414 49.251 -18.863 1.00 43.22 355 GLU A O 1
ATOM 787 N N . ALA A 1 105 ? -37.759 47.588 -17.442 1.00 44.49 356 ALA A N 1
ATOM 788 C CA . ALA A 1 105 ? -36.615 46.810 -17.873 1.00 42.67 356 ALA A CA 1
ATOM 789 C C . ALA A 1 105 ? -36.698 46.265 -19.278 1.00 36.30 356 ALA A C 1
ATOM 790 O O . ALA A 1 105 ? -35.749 46.250 -19.984 1.00 38.22 356 ALA A O 1
ATOM 792 N N . LEU A 1 106 ? -37.869 45.826 -19.650 1.00 40.28 357 LEU A N 1
ATOM 793 C CA . LEU A 1 106 ? -38.092 45.207 -20.909 1.00 37.82 357 LEU A CA 1
ATOM 794 C C . LEU A 1 106 ? -39.199 45.914 -21.623 1.00 47.88 357 LEU A C 1
ATOM 795 O O . LEU A 1 106 ? -40.313 45.501 -21.590 1.00 48.47 357 LEU A O 1
ATOM 800 N N . PRO A 1 107 ? -38.857 46.992 -22.284 1.00 48.04 358 PRO A N 1
ATOM 801 C CA . PRO A 1 107 ? -39.802 47.896 -22.952 1.00 45.63 358 PRO A CA 1
ATOM 802 C C . PRO A 1 107 ? -40.664 47.197 -23.994 1.00 48.57 358 PRO A C 1
ATOM 803 O O . PRO A 1 107 ? -41.846 47.514 -24.120 1.00 56.03 358 PRO A O 1
ATOM 807 N N . LEU A 1 108 ? -40.083 46.260 -24.736 1.00 51.49 359 LEU A N 1
ATOM 808 C CA . LEU A 1 108 ? -40.832 45.541 -25.762 1.00 46.55 359 LEU A CA 1
ATOM 809 C C . LEU A 1 108 ? -41.850 44.568 -25.167 1.00 52.86 359 LEU A C 1
ATOM 810 O O . LEU A 1 108 ? -42.694 44.010 -25.885 1.00 53.74 359 LEU A O 1
ATOM 815 N N . SER A 1 109 ? -41.783 44.377 -23.870 1.00 52.21 360 SER A N 1
ATOM 816 C CA . SER A 1 109 ? -42.673 43.472 -23.252 1.00 58.64 360 SER A CA 1
ATOM 817 C C . SER A 1 109 ? -43.935 44.083 -22.801 1.00 56.62 360 SER A C 1
ATOM 818 O O . SER A 1 109 ? -44.904 43.404 -22.587 1.00 51.78 360 SER A O 1
ATOM 821 N N . LYS A 1 110 ? -43.919 45.388 -22.700 1.00 49.27 361 LYS A N 1
ATOM 822 C CA . LYS A 1 110 ? -45.059 46.162 -22.218 1.00 46.05 361 LYS A CA 1
ATOM 823 C C . LYS A 1 110 ? -46.253 46.191 -23.175 1.00 40.50 361 LYS A C 1
ATOM 824 O O . LYS A 1 110 ? -47.396 46.083 -22.744 1.00 50.67 361 LYS A O 1
ATOM 830 N N . LYS A 1 111 ? -46.006 46.328 -24.444 1.00 46.59 362 LYS A N 1
ATOM 831 C CA . LYS A 1 111 ? -47.077 46.441 -25.387 1.00 50.99 362 LYS A CA 1
ATOM 832 C C . LYS A 1 111 ? -47.960 45.220 -25.517 1.00 50.20 362 LYS A C 1
ATOM 833 O O . LYS A 1 111 ? -49.106 45.317 -25.878 1.00 47.96 362 LYS A O 1
ATOM 839 N N . TRP A 1 112 ? -47.423 44.070 -25.192 1.00 40.00 363 TRP A N 1
ATOM 840 C CA . TRP A 1 112 ? -48.190 42.830 -25.284 1.00 39.29 363 TRP A CA 1
ATOM 841 C C . TRP A 1 112 ? -48.538 42.241 -23.922 1.00 39.27 363 TRP A C 1
ATOM 842 O O . TRP A 1 112 ? -49.041 41.123 -23.834 1.00 39.52 363 TRP A O 1
ATOM 853 N N . TRP A 1 113 ? -48.277 42.999 -22.861 1.00 40.83 364 TRP A N 1
ATOM 854 C CA . TRP A 1 113 ? -48.611 42.547 -21.515 1.00 39.71 364 TRP A CA 1
ATOM 855 C C . TRP A 1 113 ? -50.117 42.659 -21.282 1.00 46.44 364 TRP A C 1
ATOM 856 O O . TRP A 1 113 ? -50.677 43.753 -21.326 1.00 51.02 364 TRP A O 1
ATOM 867 N N . PRO A 1 114 ? -50.782 41.520 -21.050 1.00 45.84 365 PRO A N 1
ATOM 868 C CA . PRO A 1 114 ? -52.228 41.530 -20.815 1.00 49.73 365 PRO A CA 1
ATOM 869 C C . PRO A 1 114 ? -52.559 42.239 -19.507 1.00 48.63 365 PRO A C 1
ATOM 870 O O . PRO A 1 114 ? -51.806 42.125 -18.538 1.00 45.92 365 PRO A O 1
ATOM 874 N N . SER A 1 115 ? -53.676 42.957 -19.481 1.00 45.20 366 SER A N 1
ATOM 875 C CA . SER A 1 115 ? -54.110 43.651 -18.272 1.00 51.64 366 SER A CA 1
ATOM 876 C C . SER A 1 115 ? -54.327 42.688 -17.100 1.00 54.66 366 SER A C 1
ATOM 877 O O . SER A 1 115 ? -54.225 43.080 -15.936 1.00 54.42 366 SER A O 1
ATOM 880 N N . TRP A 1 116 ? -54.617 41.428 -17.409 1.00 46.91 367 TRP A N 1
ATOM 881 C CA . TRP A 1 116 ? -54.898 40.442 -16.372 1.00 47.72 367 TRP A CA 1
ATOM 882 C C . TRP A 1 116 ? -53.643 39.772 -15.809 1.00 64.28 367 TRP A C 1
ATOM 883 O O . TRP A 1 116 ? -53.734 38.923 -14.919 1.00 47.24 367 TRP A O 1
ATOM 894 N N . ASP A 1 117 ? -52.478 40.145 -16.335 1.00 49.50 368 ASP A N 1
ATOM 895 C CA . ASP A 1 117 ? -51.210 39.694 -15.774 1.00 43.92 368 ASP A CA 1
ATOM 896 C C . ASP A 1 117 ? -50.678 40.808 -14.881 1.00 44.24 368 ASP A C 1
ATOM 897 O O . ASP A 1 117 ? -50.145 41.805 -15.368 1.00 46.35 368 ASP A O 1
ATOM 902 N N . PRO A 1 118 ? -50.824 40.641 -13.561 1.00 45.41 369 PRO A N 1
ATOM 903 C CA . PRO A 1 118 ? -50.547 41.718 -12.603 1.00 46.20 369 PRO A CA 1
ATOM 904 C C . PRO A 1 118 ? -49.072 41.880 -12.263 1.00 45.00 369 PRO A C 1
ATOM 905 O O . PRO A 1 118 ? -48.723 42.847 -11.594 1.00 54.03 369 PRO A O 1
ATOM 909 N N . ARG A 1 119 ? -48.227 40.955 -12.707 1.00 43.54 370 ARG A N 1
ATOM 910 C CA . ARG A 1 119 ? -46.805 41.011 -12.381 1.00 42.48 370 ARG A CA 1
ATOM 911 C C . ARG A 1 119 ? -46.145 42.313 -12.830 1.00 47.74 370 ARG A C 1
ATOM 912 O O . ARG A 1 119 ? -46.357 42.782 -13.949 1.00 45.93 370 ARG A O 1
ATOM 920 N N . THR A 1 120 ? -45.347 42.893 -11.942 1.00 44.68 371 THR A N 1
ATOM 921 C CA . THR A 1 120 ? -44.491 44.015 -12.304 1.00 51.69 371 THR A CA 1
ATOM 922 C C . THR A 1 120 ? -43.072 43.665 -11.884 1.00 49.03 371 THR A C 1
ATOM 923 O O . THR A 1 120 ? -42.128 44.421 -12.100 1.00 51.47 371 THR A O 1
ATOM 927 N N . LYS A 1 121 ? -42.940 42.483 -11.299 1.00 52.49 372 LYS A N 1
ATOM 928 C CA . LYS A 1 121 ? -41.676 42.012 -10.771 1.00 46.47 372 LYS A CA 1
ATOM 929 C C . LYS A 1 121 ? -41.518 40.546 -11.140 1.00 41.80 372 LYS A C 1
ATOM 930 O O . LYS A 1 121 ? -42.470 39.767 -11.048 1.00 46.58 372 LYS A O 1
ATOM 936 N N . LEU A 1 122 ? -40.318 40.168 -11.560 1.00 38.68 373 LEU A N 1
ATOM 937 C CA . LEU A 1 122 ? -40.026 38.773 -11.866 1.00 37.33 373 LEU A CA 1
ATOM 938 C C . LEU A 1 122 ? -39.637 38.021 -10.597 1.00 41.70 373 LEU A C 1
ATOM 939 O O . LEU A 1 122 ? -39.218 38.625 -9.613 1.00 45.02 373 LEU A O 1
ATOM 944 N N . ASN A 1 123 ? -39.783 36.702 -10.624 1.00 39.94 374 ASN A N 1
ATOM 945 C CA . ASN A 1 123 ? -39.308 35.857 -9.535 1.00 40.53 374 ASN A CA 1
ATOM 946 C C . ASN A 1 123 ? -37.795 35.671 -9.602 1.00 38.06 374 ASN A C 1
ATOM 947 O O . ASN A 1 123 ? -37.138 36.229 -10.483 1.00 36.73 374 ASN A O 1
ATOM 952 N N . CYS A 1 124 ? -37.245 34.904 -8.664 1.00 41.70 375 CYS A N 1
ATOM 953 C CA . CYS A 1 124 ? -35.810 34.629 -8.638 1.00 40.01 375 CYS A CA 1
ATOM 954 C C . CYS A 1 124 ? -35.364 34.049 -9.974 1.00 36.61 375 CYS A C 1
ATOM 955 O O . CYS A 1 124 ? -36.003 33.142 -10.508 1.00 51.58 375 CYS A O 1
ATOM 958 N N . LEU A 1 125 ? -34.282 34.587 -10.524 1.00 35.63 376 LEU A N 1
ATOM 959 C CA . LEU A 1 125 ? -33.788 34.123 -11.818 1.00 38.45 376 LEU A CA 1
ATOM 960 C C . LEU A 1 125 ? -33.036 32.807 -11.654 1.00 40.08 376 LEU A C 1
ATOM 961 O O . LEU A 1 125 ? -32.064 32.747 -10.910 1.00 58.31 376 LEU A O 1
ATOM 966 N N . GLN A 1 126 ? -33.486 31.754 -12.328 1.00 42.96 377 GLN A N 1
ATOM 967 C CA . GLN A 1 126 ? -32.837 30.447 -12.198 1.00 44.49 377 GLN A CA 1
ATOM 968 C C . GLN A 1 126 ? -32.170 29.946 -13.476 1.00 49.91 377 GLN A C 1
ATOM 969 O O . GLN A 1 126 ? -32.191 30.612 -14.511 1.00 56.27 377 GLN A O 1
ATOM 975 N N . THR A 1 127 ? -31.599 28.751 -13.389 1.00 45.30 378 THR A N 1
ATOM 976 C CA . THR A 1 127 ? -30.760 28.202 -14.453 1.00 44.26 378 THR A CA 1
ATOM 977 C C . THR A 1 127 ? -31.560 27.588 -15.610 1.00 49.56 378 THR A C 1
ATOM 978 O O . THR A 1 127 ? -31.161 27.671 -16.768 1.00 57.26 378 THR A O 1
ATOM 982 N N . ALA A 1 128 ? -32.696 26.984 -15.292 1.00 53.15 379 ALA A N 1
ATOM 983 C CA . ALA A 1 128 ? -33.486 26.275 -16.289 1.00 55.41 379 ALA A CA 1
ATOM 984 C C . ALA A 1 128 ? -34.469 27.210 -16.978 1.00 60.19 379 ALA A C 1
ATOM 985 O O . ALA A 1 128 ? -35.021 28.112 -16.350 1.00 72.15 379 ALA A O 1
ATOM 987 N N . ILE A 1 129 ? -34.701 26.987 -18.266 1.00 43.76 380 ILE A N 1
ATOM 988 C CA . ILE A 1 129 ? -35.630 27.833 -18.998 1.00 50.62 380 ILE A CA 1
ATOM 989 C C . ILE A 1 129 ? -36.869 27.101 -19.522 1.00 48.39 380 ILE A C 1
ATOM 990 O O . ILE A 1 129 ? -36.847 25.895 -19.771 1.00 36.82 380 ILE A O 1
ATOM 995 N N . GLY A 1 130 ? -37.954 27.853 -19.675 1.00 57.97 381 GLY A N 1
ATOM 996 C CA . GLY A 1 130 ? -39.191 27.321 -20.211 1.00 53.48 381 GLY A CA 1
ATOM 997 C C . GLY A 1 130 ? -39.004 26.764 -21.607 1.00 39.31 381 GLY A C 1
ATOM 998 O O . GLY A 1 130 ? -38.497 27.439 -22.499 1.00 51.21 381 GLY A O 1
ATOM 999 N N . SER A 1 131 ? -39.412 25.516 -21.789 1.00 42.23 382 SER A N 1
ATOM 1000 C CA . SER A 1 131 ? -39.305 24.855 -23.075 1.00 38.83 382 SER A CA 1
ATOM 1001 C C . SER A 1 131 ? -40.319 25.426 -24.049 1.00 40.91 382 SER A C 1
ATOM 1002 O O . SER A 1 131 ? -41.269 26.103 -23.650 1.00 47.07 382 SER A O 1
ATOM 1005 N N . ALA A 1 132 ? -40.114 25.134 -25.329 1.00 39.17 383 ALA A N 1
ATOM 1006 C CA . ALA A 1 132 ? -41.026 25.555 -26.384 1.00 33.12 383 ALA A CA 1
ATOM 1007 C C . ALA A 1 132 ? -42.388 24.895 -26.196 1.00 41.31 383 ALA A C 1
ATOM 1008 O O . ALA A 1 132 ? -43.424 25.465 -26.539 1.00 40.78 383 ALA A O 1
ATOM 1010 N N . GLN A 1 133 ? -42.372 23.686 -25.648 1.00 34.61 384 GLN A N 1
ATOM 1011 C CA . GLN A 1 133 ? -43.589 22.928 -25.403 1.00 39.69 384 GLN A CA 1
ATOM 1012 C C . GLN A 1 133 ? -44.530 23.696 -24.480 1.00 37.32 384 GLN A C 1
ATOM 1013 O O . GLN A 1 133 ? -45.719 23.847 -24.762 1.00 37.34 384 GLN A O 1
ATOM 1019 N N . LEU A 1 134 ? -43.982 24.199 -23.384 1.00 37.83 385 LEU A N 1
ATOM 1020 C CA . LEU A 1 134 ? -44.757 24.965 -22.418 1.00 34.62 385 LEU A CA 1
ATOM 1021 C C . LEU A 1 134 ? -45.332 26.261 -22.999 1.00 36.53 385 LEU A C 1
ATOM 1022 O O . LEU A 1 134 ? -46.512 26.554 -22.809 1.00 36.80 385 LEU A O 1
ATOM 1027 N N . THR A 1 135 ? -44.508 27.036 -23.705 1.00 29.65 386 THR A N 1
ATOM 1028 C CA . THR A 1 135 ? -44.985 28.297 -24.268 1.00 28.88 386 THR A CA 1
ATOM 1029 C C . THR A 1 135 ? -46.010 28.028 -25.369 1.00 30.91 386 THR A C 1
ATOM 1030 O O . THR A 1 135 ? -46.865 28.864 -25.660 1.00 36.78 386 THR A O 1
ATOM 1034 N N . ASN A 1 136 ? -45.915 26.851 -25.978 1.00 30.78 387 ASN A N 1
ATOM 1035 C CA . ASN A 1 136 ? -46.938 26.393 -26.904 1.00 32.31 387 ASN A CA 1
ATOM 1036 C C . ASN A 1 136 ? -48.251 26.132 -26.170 1.00 36.97 387 ASN A C 1
ATOM 1037 O O . ASN A 1 136 ? -49.315 26.589 -26.596 1.00 33.87 387 ASN A O 1
ATOM 1042 N N . ARG A 1 137 ? -48.173 25.403 -25.058 1.00 37.17 388 ARG A N 1
ATOM 1043 C CA . ARG A 1 137 ? -49.357 25.154 -24.244 1.00 39.52 388 ARG A CA 1
ATOM 1044 C C . ARG A 1 137 ? -50.023 26.470 -23.848 1.00 38.63 388 ARG A C 1
ATOM 1045 O O . ARG A 1 137 ? -51.248 26.585 -23.879 1.00 38.89 388 ARG A O 1
ATOM 1053 N N . ILE A 1 138 ? -49.212 27.463 -23.494 1.00 32.99 389 ILE A N 1
ATOM 1054 C CA . ILE A 1 138 ? -49.736 28.758 -23.063 1.00 42.27 389 ILE A CA 1
ATOM 1055 C C . ILE A 1 138 ? -50.397 29.497 -24.228 1.00 38.82 389 ILE A C 1
ATOM 1056 O O . ILE A 1 138 ? -51.522 30.022 -24.102 1.00 39.53 389 ILE A O 1
ATOM 1061 N N . ARG A 1 139 ? -49.702 29.508 -25.365 1.00 34.71 390 ARG A N 1
ATOM 1062 C CA . ARG A 1 139 ? -50.271 30.023 -26.605 1.00 35.77 390 ARG A CA 1
ATOM 1063 C C . ARG A 1 139 ? -51.656 29.442 -26.875 1.00 43.07 390 ARG A C 1
ATOM 1064 O O . ARG A 1 139 ? -52.596 30.189 -27.083 1.00 48.01 390 ARG A O 1
ATOM 1072 N N . LYS A 1 140 ? -51.782 28.116 -26.866 1.00 42.28 391 LYS A N 1
ATOM 1073 C CA . LYS A 1 140 ? -53.061 27.479 -27.188 1.00 49.99 391 LYS A CA 1
ATOM 1074 C C . LYS A 1 140 ? -54.125 27.746 -26.128 1.00 49.59 391 LYS A C 1
ATOM 1075 O O . LYS A 1 140 ? -55.306 27.901 -26.439 1.00 55.27 391 LYS A O 1
ATOM 1081 N N . ALA A 1 141 ? -53.698 27.811 -24.874 1.00 41.53 392 ALA A N 1
ATOM 1082 C CA . ALA A 1 141 ? -54.607 28.122 -23.780 1.00 41.64 392 ALA A CA 1
ATOM 1083 C C . ALA A 1 141 ? -55.228 29.528 -23.893 1.00 48.97 392 ALA A C 1
ATOM 1084 O O . ALA A 1 141 ? -56.391 29.713 -23.533 1.00 49.22 392 ALA A O 1
ATOM 1086 N N . VAL A 1 142 ? -54.468 30.512 -24.384 1.00 39.83 393 VAL A N 1
ATOM 1087 C CA . VAL A 1 142 ? -55.004 31.881 -24.500 1.00 37.44 393 VAL A CA 1
ATOM 1088 C C . VAL A 1 142 ? -55.506 32.267 -25.902 1.00 46.58 393 VAL A C 1
ATOM 1089 O O . VAL A 1 142 ? -56.239 33.246 -26.062 1.00 48.68 393 VAL A O 1
ATOM 1093 N N . GLU A 1 143 ? -55.109 31.523 -26.907 1.00 54.72 394 GLU A N 1
ATOM 1094 C CA . GLU A 1 143 ? -55.432 31.814 -28.287 1.00 56.59 394 GLU A CA 1
ATOM 1095 C C . GLU A 1 143 ? -56.909 31.807 -28.637 1.00 58.45 394 GLU A C 1
ATOM 1096 O O . GLU A 1 143 ? -57.333 32.554 -29.491 1.00 57.17 394 GLU A O 1
ATOM 1102 N N . ASP A 1 144 ? -57.674 30.928 -28.008 1.00 56.65 395 ASP A N 1
ATOM 1103 C CA . ASP A 1 144 ? -59.087 30.762 -28.355 1.00 76.02 395 ASP A CA 1
ATOM 1104 C C . ASP A 1 144 ? -59.932 32.000 -28.085 1.00 77.40 395 ASP A C 1
ATOM 1105 O O . ASP A 1 144 ? -60.848 32.320 -28.842 1.00 83.67 395 ASP A O 1
ATOM 1110 N N . PHE A 1 145 ? -59.611 32.689 -27.001 1.00 62.39 396 PHE A N 1
ATOM 1111 C CA . PHE A 1 145 ? -60.347 33.864 -26.581 1.00 57.77 396 PHE A CA 1
ATOM 1112 C C . PHE A 1 145 ? -59.636 35.101 -27.098 1.00 57.65 396 PHE A C 1
ATOM 1113 O O . PHE A 1 145 ? -58.404 35.144 -27.134 1.00 64.70 396 PHE A O 1
ATOM 1121 N N . ASP A 1 146 ? -60.384 36.091 -27.518 1.00 83.25 397 ASP A N 1
ATOM 1122 C CA . ASP A 1 146 ? -59.759 37.349 -27.808 1.00 100.94 397 ASP A CA 1
ATOM 1123 C C . ASP A 1 146 ? -59.912 38.208 -26.608 1.00 114.57 397 ASP A C 1
ATOM 1124 O O . ASP A 1 146 ? -60.494 39.260 -26.679 1.00 118.53 397 ASP A O 1
ATOM 1129 N N . GLY A 1 147 ? -59.353 37.720 -25.511 1.00 117.16 398 GLY A N 1
ATOM 1130 C CA . GLY A 1 147 ? -59.204 38.437 -24.254 1.00 105.96 398 GLY A CA 1
ATOM 1131 C C . GLY A 1 147 ? -60.511 38.931 -23.662 1.00 109.31 398 GLY A C 1
ATOM 1132 O O . GLY A 1 147 ? -61.269 39.629 -24.331 1.00 124.08 398 GLY A O 1
ATOM 1133 N N . GLU A 1 148 ? -60.762 38.553 -22.417 1.00 100.06 399 GLU A N 1
ATOM 1134 C CA . GLU A 1 148 ? -59.817 37.858 -21.571 1.00 78.65 399 GLU A CA 1
ATOM 1135 C C . GLU A 1 148 ? -60.161 36.395 -21.483 1.00 61.09 399 GLU A C 1
ATOM 1136 O O . GLU A 1 148 ? -61.253 36.015 -21.769 1.00 59.46 399 GLU A O 1
ATOM 1142 N N . PRO A 1 149 ? -59.224 35.573 -21.080 1.00 46.04 400 PRO A N 1
ATOM 1143 C CA . PRO A 1 149 ? -59.511 34.145 -20.912 1.00 52.65 400 PRO A CA 1
ATOM 1144 C C . PRO A 1 149 ? -60.208 33.869 -19.582 1.00 57.09 400 PRO A C 1
ATOM 1145 O O . PRO A 1 149 ? -60.143 34.700 -18.667 1.00 49.85 400 PRO A O 1
ATOM 1149 N N . PRO A 1 150 ? -60.886 32.716 -19.479 1.00 53.23 401 PRO A N 1
ATOM 1150 C CA . PRO A 1 150 ? -61.533 32.307 -18.232 1.00 50.87 401 PRO A CA 1
ATOM 1151 C C . PRO A 1 150 ? -60.552 32.366 -17.072 1.00 48.84 401 PRO A C 1
ATOM 1152 O O . PRO A 1 150 ? -59.339 32.236 -17.275 1.00 47.95 401 PRO A O 1
ATOM 1156 N N . MET A 1 151 ? -61.078 32.577 -15.873 1.00 53.02 402 MET A N 1
ATOM 1157 C CA . MET A 1 151 ? -60.255 32.712 -14.681 1.00 51.01 402 MET A CA 1
ATOM 1158 C C . MET A 1 151 ? -59.333 31.523 -14.431 1.00 47.81 402 MET A C 1
ATOM 1159 O O . MET A 1 151 ? -58.194 31.708 -14.015 1.00 53.66 402 MET A O 1
ATOM 1164 N N . ARG A 1 152 ? -59.819 30.308 -14.659 1.00 49.01 403 ARG A N 1
ATOM 1165 C CA . ARG A 1 152 ? -59.006 29.128 -14.355 1.00 56.16 403 ARG A CA 1
ATOM 1166 C C . ARG A 1 152 ? -57.834 28.997 -15.311 1.00 51.07 403 ARG A C 1
ATOM 1167 O O . ARG A 1 152 ? -56.764 28.539 -14.915 1.00 64.38 403 ARG A O 1
ATOM 1175 N N . VAL A 1 153 ? -58.026 29.394 -16.565 1.00 48.16 404 VAL A N 1
ATOM 1176 C CA . VAL A 1 153 ? -56.898 29.409 -17.491 1.00 51.32 404 VAL A CA 1
ATOM 1177 C C . VAL A 1 153 ? -55.956 30.561 -17.160 1.00 51.44 404 VAL A C 1
ATOM 1178 O O . VAL A 1 153 ? -54.747 30.388 -17.204 1.00 44.63 404 VAL A O 1
ATOM 1182 N N . GLN A 1 154 ? -56.506 31.714 -16.787 1.00 46.17 405 GLN A N 1
ATOM 1183 C CA . GLN A 1 154 ? -55.681 32.820 -16.310 1.00 48.46 405 GLN A CA 1
ATOM 1184 C C . GLN A 1 154 ? -54.773 32.350 -15.177 1.00 46.91 405 GLN A C 1
ATOM 1185 O O . GLN A 1 154 ? -53.580 32.658 -15.145 1.00 47.23 405 GLN A O 1
ATOM 1191 N N . LYS A 1 155 ? -55.338 31.574 -14.259 1.00 41.53 406 LYS A N 1
ATOM 1192 C CA . LYS A 1 155 ? -54.567 31.054 -13.146 1.00 42.81 406 LYS A CA 1
ATOM 1193 C C . LYS A 1 155 ? -53.513 30.062 -13.621 1.00 43.63 406 LYS A C 1
ATOM 1194 O O . LYS A 1 155 ? -52.367 30.112 -13.182 1.00 45.01 406 LYS A O 1
ATOM 1200 N N . PHE A 1 156 ? -53.900 29.162 -14.518 1.00 40.72 407 PHE A N 1
ATOM 1201 C CA . PHE A 1 156 ? -52.939 28.215 -15.084 1.00 38.57 407 PHE A CA 1
ATOM 1202 C C . PHE A 1 156 ? -51.720 28.920 -15.729 1.00 45.98 407 PHE A C 1
ATOM 1203 O O . PHE A 1 156 ? -50.561 28.629 -15.370 1.00 39.73 407 PHE A O 1
ATOM 1211 N N . VAL A 1 157 ? -51.965 29.864 -16.642 1.00 34.88 408 VAL A N 1
ATOM 1212 C CA . VAL A 1 157 ? -50.839 30.535 -17.290 1.00 33.10 408 VAL A CA 1
ATOM 1213 C C . VAL A 1 157 ? -50.056 31.437 -16.341 1.00 40.67 408 VAL A C 1
ATOM 1214 O O . VAL A 1 157 ? -48.843 31.526 -16.456 1.00 44.68 408 VAL A O 1
ATOM 1218 N N . LEU A 1 158 ? -50.730 32.084 -15.393 1.00 42.17 409 LEU A N 1
ATOM 1219 C CA . LEU A 1 158 ? -50.006 32.922 -14.441 1.00 33.60 409 LEU A CA 1
ATOM 1220 C C . LEU A 1 158 ? -49.096 32.079 -13.553 1.00 37.54 409 LEU A C 1
ATOM 1221 O O . LEU A 1 158 ? -47.973 32.477 -13.238 1.00 42.40 409 LEU A O 1
ATOM 1226 N N . ASP A 1 159 ? -49.546 30.900 -13.199 1.00 35.41 410 ASP A N 1
ATOM 1227 C CA . ASP A 1 159 ? -48.729 30.006 -12.423 1.00 36.48 410 ASP A CA 1
ATOM 1228 C C . ASP A 1 159 ? -47.532 29.536 -13.196 1.00 37.44 410 ASP A C 1
ATOM 1229 O O . ASP A 1 159 ? -46.472 29.498 -12.656 1.00 35.58 410 ASP A O 1
ATOM 1234 N N . GLN A 1 160 ? -47.722 29.142 -14.443 1.00 34.06 411 GLN A N 1
ATOM 1235 C CA . GLN A 1 160 ? -46.607 28.764 -15.259 1.00 40.40 411 GLN A CA 1
ATOM 1236 C C . GLN A 1 160 ? -45.625 29.886 -15.505 1.00 36.21 411 GLN A C 1
ATOM 1237 O O . GLN A 1 160 ? -44.475 29.658 -15.491 1.00 37.58 411 GLN A O 1
ATOM 1243 N N . CYS A 1 161 ? -46.103 31.088 -15.733 1.00 36.48 412 CYS A N 1
ATOM 1244 C CA . CYS A 1 161 ? -45.261 32.247 -15.939 1.00 34.78 412 CYS A CA 1
ATOM 1245 C C . CYS A 1 161 ? -44.418 32.652 -14.764 1.00 38.28 412 CYS A C 1
ATOM 1246 O O . CYS A 1 161 ? -43.301 33.007 -14.923 1.00 33.98 412 CYS A O 1
ATOM 1249 N N . ARG A 1 162 ? -44.986 32.610 -13.580 1.00 33.62 413 ARG A N 1
ATOM 1250 C CA . ARG A 1 162 ? -44.246 32.853 -12.383 1.00 38.57 413 ARG A CA 1
ATOM 1251 C C . ARG A 1 162 ? -43.207 31.825 -12.128 1.00 40.42 413 ARG A C 1
ATOM 1252 O O . ARG A 1 162 ? -42.124 32.140 -11.713 1.00 49.60 413 ARG A O 1
ATOM 1260 N N . LYS A 1 163 ? -43.565 30.583 -12.344 1.00 37.81 414 LYS A N 1
ATOM 1261 C CA 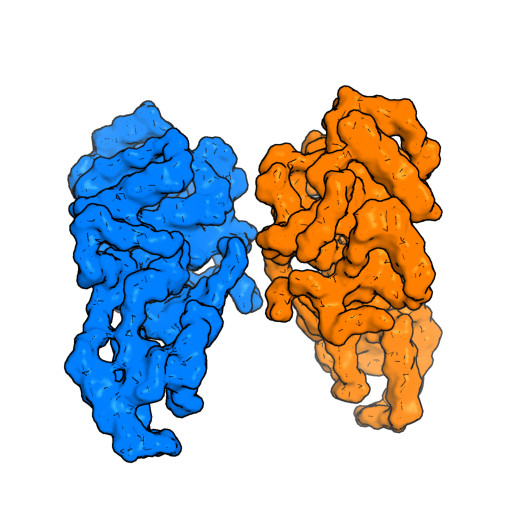. LYS A 1 163 ? -42.677 29.487 -12.124 1.00 36.34 414 LYS A CA 1
ATOM 1262 C C . LYS A 1 163 ? -41.488 29.529 -13.033 1.00 39.45 414 LYS A C 1
ATOM 1263 O O . LYS A 1 163 ? -40.418 29.183 -12.669 1.00 38.57 414 LYS A O 1
ATOM 1269 N N . TRP A 1 164 ? -41.699 29.940 -14.244 1.00 33.05 415 TRP A N 1
ATOM 1270 C CA . TRP A 1 164 ? -40.624 29.890 -15.227 1.00 32.22 415 TRP A CA 1
ATOM 1271 C C . TRP A 1 164 ? -40.121 31.262 -15.661 1.00 33.55 415 TRP A C 1
ATOM 1272 O O . TRP A 1 164 ? -39.271 31.353 -16.544 1.00 32.62 415 TRP A O 1
ATOM 1283 N N . ASN A 1 165 ? -40.641 32.318 -15.040 1.00 44.44 416 ASN A N 1
ATOM 1284 C CA . ASN A 1 165 ? -40.272 33.681 -15.407 1.00 41.98 416 ASN A CA 1
ATOM 1285 C C . ASN A 1 165 ? -40.479 33.946 -16.899 1.00 49.18 416 ASN A C 1
ATOM 1286 O O . ASN A 1 165 ? -39.572 34.397 -17.601 1.00 42.87 416 ASN A O 1
ATOM 1291 N N . LEU A 1 166 ? -41.683 33.648 -17.378 1.00 39.42 417 LEU A N 1
ATOM 1292 C CA . LEU A 1 166 ? -42.033 33.902 -18.766 1.00 27.72 417 LEU A CA 1
ATOM 1293 C C . LEU A 1 166 ? -42.545 35.323 -18.918 1.00 31.49 417 LEU A C 1
ATOM 1294 O O . LEU A 1 166 ? -43.249 35.829 -18.053 1.00 42.63 417 LEU A O 1
ATOM 1299 N N . VAL A 1 167 ? -42.173 35.970 -20.015 1.00 27.44 418 VAL A N 1
ATOM 1300 C CA . VAL A 1 167 ? -42.578 37.342 -20.267 1.00 26.81 418 VAL A CA 1
ATOM 1301 C C . VAL A 1 167 ? -43.310 37.405 -21.601 1.00 30.72 418 VAL A C 1
ATOM 1302 O O . VAL A 1 167 ? -43.046 36.608 -22.492 1.00 30.76 418 VAL A O 1
ATOM 1306 N N . TRP A 1 168 ? -44.238 38.345 -21.730 1.00 27.58 419 TRP A N 1
ATOM 1307 C CA . TRP A 1 168 ? -44.999 38.490 -22.966 1.00 32.54 419 TRP A CA 1
ATOM 1308 C C . TRP A 1 168 ? -44.188 39.233 -24.012 1.00 33.87 419 TRP A C 1
ATOM 1309 O O . TRP A 1 168 ? -43.630 40.287 -23.727 1.00 36.00 419 TRP A O 1
ATOM 1320 N N . VAL A 1 169 ? -44.115 38.671 -25.217 1.00 26.94 420 VAL A N 1
ATOM 1321 C CA . VAL A 1 169 ? -43.347 39.284 -26.301 1.00 28.67 420 VAL A CA 1
ATOM 1322 C C . VAL A 1 169 ? -44.192 39.505 -27.548 1.00 33.75 420 VAL A C 1
ATOM 1323 O O . VAL A 1 169 ? -43.729 40.068 -28.536 1.00 40.38 420 VAL A O 1
ATOM 1327 N N . GLY A 1 170 ? -45.434 39.051 -27.494 1.00 33.48 421 GLY A N 1
ATOM 1328 C CA . GLY A 1 170 ? -46.367 39.260 -28.580 1.00 31.03 421 GLY A CA 1
ATOM 1329 C C . GLY A 1 170 ? -47.724 38.817 -28.090 1.00 43.33 421 GLY A C 1
ATOM 1330 O O . GLY A 1 170 ? -47.835 38.288 -26.983 1.00 37.92 421 GLY A O 1
ATOM 1331 N N . ARG A 1 171 ? -48.760 39.038 -28.890 1.00 48.74 422 ARG A N 1
ATOM 1332 C CA . ARG A 1 171 ? -50.087 38.568 -28.524 1.00 60.97 422 ARG A CA 1
ATOM 1333 C C . ARG A 1 171 ? -50.109 37.044 -28.612 1.00 58.03 422 ARG A C 1
ATOM 1334 O O . ARG A 1 171 ? -49.696 36.467 -29.626 1.00 42.52 422 ARG A O 1
ATOM 1342 N N . ASN A 1 172 ? -50.575 36.410 -27.536 1.00 33.08 423 ASN A N 1
ATOM 1343 C CA . ASN A 1 172 ? -50.546 34.951 -27.377 1.00 32.30 423 ASN A CA 1
ATOM 1344 C C . ASN A 1 172 ? -49.146 34.351 -27.257 1.00 30.31 423 ASN A C 1
ATOM 1345 O O . ASN A 1 172 ? -48.999 33.128 -27.236 1.00 40.33 423 ASN A O 1
ATOM 1350 N N . LYS A 1 173 ? -48.120 35.195 -27.177 1.00 32.92 424 LYS A N 1
ATOM 1351 C CA . LYS A 1 173 ? -46.749 34.692 -27.129 1.00 27.87 424 LYS A CA 1
ATOM 1352 C C . LYS A 1 173 ? -45.996 35.080 -25.865 1.00 37.39 424 LYS A C 1
ATOM 1353 O O . LYS A 1 173 ? -45.651 36.249 -25.669 1.00 33.13 424 LYS A O 1
ATOM 1359 N N . VAL A 1 174 ? -45.742 34.093 -25.011 1.00 30.74 425 VAL A N 1
ATOM 1360 C CA . VAL A 1 174 ? -44.814 34.282 -23.909 1.00 28.54 425 VAL A CA 1
ATOM 1361 C C . VAL A 1 174 ? -43.508 33.613 -24.268 1.00 31.99 425 VAL A C 1
ATOM 1362 O O . VAL A 1 174 ? -43.465 32.712 -25.109 1.00 29.90 425 VAL A O 1
ATOM 1366 N N . ALA A 1 175 ? -42.441 34.050 -23.613 1.00 24.64 426 ALA A N 1
ATOM 1367 C CA . ALA A 1 175 ? -41.111 33.538 -23.889 1.00 27.70 426 ALA A CA 1
ATOM 1368 C C . ALA A 1 175 ? -40.288 33.542 -22.617 1.00 24.84 426 ALA A C 1
ATOM 1369 O O . ALA A 1 175 ? -40.500 34.370 -21.735 1.00 34.51 426 ALA A O 1
ATOM 1371 N N . PRO A 1 176 ? -39.345 32.607 -22.510 1.00 26.57 427 PRO A N 1
ATOM 1372 C CA . PRO A 1 176 ? -38.383 32.764 -21.418 1.00 26.11 427 PRO A CA 1
ATOM 1373 C C . PRO A 1 176 ? -37.477 33.966 -21.696 1.00 37.88 427 PRO A C 1
ATOM 1374 O O . PRO A 1 176 ? -37.373 34.396 -22.849 1.00 25.64 427 PRO A O 1
ATOM 1378 N N . LEU A 1 177 ? -36.856 34.512 -20.655 1.00 26.81 428 LEU A N 1
ATOM 1379 C CA . LEU A 1 177 ? -35.877 35.574 -20.834 1.00 27.29 428 LEU A CA 1
ATOM 1380 C C . LEU A 1 177 ? -34.712 35.094 -21.694 1.00 35.21 428 LEU A C 1
ATOM 1381 O O . LEU A 1 177 ? -34.237 33.971 -21.529 1.00 35.71 428 LEU A O 1
ATOM 1386 N N . GLU A 1 178 ? -34.252 35.940 -22.610 1.00 28.64 429 GLU A N 1
ATOM 1387 C CA . GLU A 1 178 ? -33.026 35.653 -23.344 1.00 29.38 429 GLU A CA 1
ATOM 1388 C C . GLU A 1 178 ? -31.844 36.097 -22.477 1.00 32.57 429 GLU A C 1
ATOM 1389 O O . GLU A 1 178 ? -31.996 36.979 -21.630 1.00 39.22 429 GLU A O 1
ATOM 1395 N N . PRO A 1 179 ? -30.668 35.478 -22.672 1.00 33.77 430 PRO A N 1
ATOM 1396 C CA . PRO A 1 179 ? -29.486 35.759 -21.847 1.00 38.16 430 PRO A CA 1
ATOM 1397 C C . PRO A 1 179 ? -29.096 37.238 -21.693 1.00 36.96 430 PRO A C 1
ATOM 1398 O O . PRO A 1 179 ? -28.660 37.589 -20.604 1.00 41.31 430 PRO A O 1
ATOM 1402 N N . ASP A 1 180 ? -29.238 38.079 -22.717 1.00 28.63 431 ASP A N 1
ATOM 1403 C CA . ASP A 1 180 ? -28.910 39.503 -22.550 1.00 28.76 431 ASP A CA 1
ATOM 1404 C C . ASP A 1 180 ? -29.826 40.188 -21.519 1.00 36.44 431 ASP A C 1
ATOM 1405 O O . ASP A 1 180 ? -29.379 41.030 -20.731 1.00 44.86 431 ASP A O 1
ATOM 1410 N N . GLU A 1 181 ? -31.098 39.793 -21.509 1.00 30.86 432 GLU A N 1
ATOM 1411 C CA . GLU A 1 181 ? -32.060 40.315 -20.542 1.00 30.80 432 GLU A CA 1
ATOM 1412 C C . GLU A 1 181 ? -31.681 39.906 -19.121 1.00 35.78 432 GLU A C 1
ATOM 1413 O O . GLU A 1 181 ? -31.722 40.727 -18.199 1.00 44.02 432 GLU A O 1
ATOM 1419 N N . VAL A 1 182 ? -31.297 38.643 -18.950 1.00 27.64 433 VAL A N 1
ATOM 1420 C CA . VAL A 1 182 ? -30.845 38.153 -17.650 1.00 29.93 433 VAL A CA 1
ATOM 1421 C C . VAL A 1 182 ? -29.574 38.896 -17.212 1.00 29.68 433 VAL A C 1
ATOM 1422 O O . VAL A 1 182 ? -29.462 39.324 -16.066 1.00 35.67 433 VAL A O 1
ATOM 1426 N N . GLU A 1 183 ? -28.635 39.061 -18.140 1.00 32.60 434 GLU A N 1
ATOM 1427 C CA . GLU A 1 183 ? -27.406 39.801 -17.881 1.00 32.08 434 GLU A CA 1
ATOM 1428 C C . GLU A 1 183 ? -27.706 41.186 -17.348 1.00 40.32 434 GLU A C 1
ATOM 1429 O O . GLU A 1 183 ? -27.102 41.629 -16.370 1.00 39.53 434 GLU A O 1
ATOM 1435 N N . MET A 1 184 ? -28.645 41.879 -17.979 1.00 29.34 435 MET A N 1
ATOM 1436 C CA . MET A 1 184 ? -28.917 43.221 -17.515 1.00 33.64 435 MET A CA 1
ATOM 1437 C C . MET A 1 184 ? -29.688 43.226 -16.197 1.00 33.57 435 MET A C 1
ATOM 1438 O O . MET A 1 184 ? -29.472 44.098 -15.360 1.00 36.86 435 MET A O 1
ATOM 1443 N N . LEU A 1 185 ? -30.561 42.242 -15.996 1.00 33.16 436 LEU A N 1
ATOM 1444 C CA . LEU A 1 185 ? -31.295 42.156 -14.738 1.00 38.95 436 LEU A CA 1
ATOM 1445 C C . LEU A 1 185 ? -30.346 41.951 -13.554 1.00 36.94 436 LEU A C 1
ATOM 1446 O O . LEU A 1 185 ? -30.583 42.462 -12.463 1.00 43.27 436 LEU A O 1
ATOM 1451 N N . LEU A 1 186 ? -29.265 41.214 -13.781 1.00 29.21 437 LEU A N 1
ATOM 1452 C CA . LEU A 1 186 ? -28.291 40.950 -12.727 1.00 33.61 437 LEU A CA 1
ATOM 1453 C C . LEU A 1 186 ? -27.223 42.038 -12.573 1.00 35.52 437 LEU A C 1
ATOM 1454 O O . LEU A 1 186 ? -26.427 41.990 -11.641 1.00 38.12 437 LEU A O 1
ATOM 1459 N N . GLY A 1 187 ? -27.208 43.015 -13.478 1.00 29.55 438 GLY A N 1
ATOM 1460 C CA . GLY A 1 187 ? -26.268 44.120 -13.383 1.00 28.87 438 GLY A CA 1
ATOM 1461 C C . GLY A 1 187 ? -24.954 43.901 -14.116 1.00 37.27 438 GLY A C 1
ATOM 1462 O O . GLY A 1 187 ? -23.973 44.601 -13.875 1.00 39.18 438 GLY A O 1
ATOM 1463 N N . PHE A 1 188 ? -24.930 42.923 -15.013 1.00 29.06 439 PHE A N 1
ATOM 1464 C CA . PHE A 1 188 ? -23.730 42.637 -15.789 1.00 28.37 439 PHE A CA 1
ATOM 1465 C C . PHE A 1 188 ? -23.724 43.420 -17.090 1.00 28.89 439 PHE A C 1
ATOM 1466 O O . PHE A 1 188 ? -24.780 43.738 -17.635 1.00 39.98 439 PHE A O 1
ATOM 1474 N N . PRO A 1 189 ? -22.525 43.755 -17.586 1.00 34.54 440 PRO A N 1
ATOM 1475 C CA . PRO A 1 189 ? -22.459 44.430 -18.884 1.00 34.29 440 PRO A CA 1
ATOM 1476 C C . PRO A 1 189 ? -22.937 43.497 -19.984 1.00 36.23 440 PRO A C 1
ATOM 1477 O O . PRO A 1 189 ? -22.799 42.282 -19.867 1.00 40.01 440 PRO A O 1
ATOM 1481 N N . LYS A 1 190 ? -23.510 44.058 -21.034 1.00 40.91 441 LYS A N 1
ATOM 1482 C CA . LYS A 1 190 ? -24.053 43.243 -22.107 1.00 38.69 441 LYS A CA 1
ATOM 1483 C C . LYS A 1 190 ? -22.960 42.476 -22.845 1.00 39.50 441 LYS A C 1
ATOM 1484 O O . LYS A 1 190 ? -21.908 43.040 -23.171 1.00 31.49 441 LYS A O 1
ATOM 1490 N N . ASN A 1 191 ? -23.249 41.200 -23.102 1.00 33.90 442 ASN A N 1
ATOM 1491 C CA . ASN A 1 191 ? -22.350 40.251 -23.765 1.00 33.40 442 ASN A CA 1
ATOM 1492 C C . ASN A 1 191 ? -21.274 39.706 -22.833 1.00 33.74 442 ASN A C 1
ATOM 1493 O O . ASN A 1 191 ? -20.345 39.028 -23.270 1.00 35.48 442 ASN A O 1
ATOM 1498 N N . HIS A 1 192 ? -21.425 39.994 -21.544 1.00 31.70 443 HIS A N 1
ATOM 1499 C CA . HIS A 1 192 ? -20.506 39.512 -20.513 1.00 33.52 443 HIS A CA 1
ATOM 1500 C C . HIS A 1 192 ? -20.288 38.010 -20.607 1.00 36.00 443 HIS A C 1
ATOM 1501 O O . HIS A 1 192 ? -19.184 37.524 -20.401 1.00 41.25 443 HIS A O 1
ATOM 1508 N N . THR A 1 193 ? -21.353 37.281 -20.917 1.00 29.49 444 THR A N 1
ATOM 1509 C CA . THR A 1 193 ? -21.294 35.829 -20.946 1.00 35.45 444 THR A CA 1
ATOM 1510 C C . THR A 1 193 ? -21.433 35.279 -22.362 1.00 36.21 444 THR A C 1
ATOM 1511 O O . THR A 1 193 ? -21.525 34.082 -22.546 1.00 45.72 444 THR A O 1
ATOM 1515 N N . ARG A 1 194 ? -21.433 36.152 -23.361 1.00 35.20 445 ARG A N 1
ATOM 1516 C CA . ARG A 1 194 ? -21.653 35.715 -24.734 1.00 31.65 445 ARG A CA 1
ATOM 1517 C C . ARG A 1 194 ? -20.346 35.324 -25.427 1.00 35.74 445 ARG A C 1
ATOM 1518 O O . ARG A 1 194 ? -19.290 35.905 -25.159 1.00 39.18 445 ARG A O 1
ATOM 1526 N N . GLY A 1 195 ? -20.423 34.331 -26.309 1.00 33.73 446 GLY A N 1
ATOM 1527 C CA . GLY A 1 195 ? -19.280 33.895 -27.099 1.00 37.72 446 GLY A CA 1
ATOM 1528 C C . GLY A 1 195 ? -18.134 33.256 -26.331 1.00 44.30 446 GLY A C 1
ATOM 1529 O O . GLY A 1 195 ? -18.205 33.076 -25.115 1.00 54.45 446 GLY A O 1
ATOM 1530 N N . GLY A 1 196 ? -17.077 32.902 -27.055 1.00 44.13 447 GLY A N 1
ATOM 1531 C CA . GLY A 1 196 ? -15.851 32.414 -26.446 1.00 53.64 447 GLY A CA 1
ATOM 1532 C C . GLY A 1 196 ? -15.886 30.998 -25.893 1.00 48.40 447 GLY A C 1
ATOM 1533 O O . GLY A 1 196 ? -15.097 30.653 -25.010 1.00 43.67 447 GLY A O 1
ATOM 1534 N N . GLY A 1 197 ? -16.797 30.174 -26.399 1.00 39.08 448 GLY A N 1
ATOM 1535 C CA . GLY A 1 197 ? -16.833 28.773 -26.018 1.00 42.96 448 GLY A CA 1
ATOM 1536 C C . GLY A 1 197 ? -17.864 28.349 -24.987 1.00 42.02 448 GLY A C 1
ATOM 1537 O O . GLY A 1 197 ? -17.864 27.202 -24.553 1.00 46.92 448 GLY A O 1
ATOM 1538 N N . ILE A 1 198 ? -18.745 29.259 -24.586 1.00 42.68 449 ILE A N 1
ATOM 1539 C CA . ILE A 1 198 ? -19.796 28.903 -23.639 1.00 40.14 449 ILE A CA 1
ATOM 1540 C C . ILE A 1 198 ? -21.123 28.668 -24.367 1.00 40.59 449 ILE A C 1
ATOM 1541 O O . ILE A 1 198 ? -21.480 29.409 -25.281 1.00 49.38 449 ILE A O 1
ATOM 1546 N N . SER A 1 199 ? -21.840 27.617 -23.990 1.00 36.97 450 SER A N 1
ATOM 1547 C CA . SER A 1 199 ? -23.130 27.351 -24.606 1.00 40.06 450 SER A CA 1
ATOM 1548 C C . SER A 1 199 ? -24.228 28.186 -23.971 1.00 35.97 450 SER A C 1
ATOM 1549 O O . SER A 1 199 ? -24.058 28.773 -22.892 1.00 33.50 450 SER A O 1
ATOM 1552 N N . ARG A 1 200 ? -25.360 28.216 -24.654 1.00 33.77 451 ARG A N 1
ATOM 1553 C CA . ARG A 1 200 ? -26.536 28.948 -24.210 1.00 37.57 451 ARG A CA 1
ATOM 1554 C C . ARG A 1 200 ? -27.015 28.462 -22.835 1.00 36.40 451 ARG A C 1
ATOM 1555 O O . ARG A 1 200 ? -27.210 29.262 -21.903 1.00 36.99 451 ARG A O 1
ATOM 1563 N N . THR A 1 201 ? -27.179 27.146 -22.699 1.00 33.13 452 THR A N 1
ATOM 1564 C CA . THR A 1 201 ? -27.668 26.579 -21.436 1.00 38.90 452 THR A CA 1
ATOM 1565 C C . THR A 1 201 ? -26.694 26.859 -20.296 1.00 32.59 452 THR A C 1
ATOM 1566 O O . THR A 1 201 ? -27.103 27.089 -19.157 1.00 32.64 452 THR A O 1
ATOM 1570 N N . ASP A 1 202 ? -25.405 26.872 -20.620 1.00 40.01 453 ASP A N 1
ATOM 1571 C CA . ASP A 1 202 ? -24.382 27.232 -19.643 1.00 38.93 453 ASP A CA 1
ATOM 1572 C C . ASP A 1 202 ? -24.386 28.727 -19.331 1.00 38.83 453 ASP A C 1
ATOM 1573 O O . ASP A 1 202 ? -24.025 29.132 -18.228 1.00 33.77 453 ASP A O 1
ATOM 1578 N N . ARG A 1 203 ? -24.766 29.548 -20.306 1.00 38.77 454 ARG A N 1
ATOM 1579 C CA . ARG A 1 203 ? -24.954 30.971 -20.049 1.00 40.02 454 ARG A CA 1
ATOM 1580 C C . ARG A 1 203 ? -25.996 31.101 -18.946 1.00 39.51 454 ARG A C 1
ATOM 1581 O O . ARG A 1 203 ? -25.787 31.796 -17.948 1.00 37.46 454 ARG A O 1
ATOM 1589 N N . TYR A 1 204 ? -27.118 30.407 -19.121 1.00 32.56 455 TYR A N 1
ATOM 1590 C CA . TYR A 1 204 ? -28.180 30.444 -18.115 1.00 34.78 455 TYR A CA 1
ATOM 1591 C C . TYR A 1 204 ? -27.740 29.881 -16.773 1.00 39.44 455 TYR A C 1
ATOM 1592 O O . TYR A 1 204 ? -28.104 30.412 -15.736 1.00 39.73 455 TYR A O 1
ATOM 1601 N N . LYS A 1 205 ? -26.953 28.848 -16.773 1.00 44.48 456 LYS A N 1
ATOM 1602 C CA . LYS A 1 205 ? -26.491 28.305 -15.547 1.00 38.94 456 LYS A CA 1
ATOM 1603 C C . LYS A 1 205 ? -25.533 29.206 -14.810 1.00 42.66 456 LYS A C 1
ATOM 1604 O O . LYS A 1 205 ? -25.613 29.337 -13.638 1.00 39.56 456 LYS A O 1
ATOM 1610 N N . SER A 1 206 ? -24.639 29.853 -15.511 1.00 34.72 457 SER A N 1
ATOM 1611 C CA . SER A 1 206 ? -23.704 30.772 -14.870 1.00 29.51 457 SER A CA 1
ATOM 1612 C C . SER A 1 206 ? -24.382 32.057 -14.387 1.00 33.46 457 SER A C 1
ATOM 1613 O O . SER A 1 206 ? -24.022 32.603 -13.342 1.00 36.87 457 SER A O 1
ATOM 1616 N N . LEU A 1 207 ? -25.363 32.539 -15.144 1.00 29.41 458 LEU A N 1
ATOM 1617 C CA . LEU A 1 207 ? -26.090 33.737 -14.737 1.00 27.70 458 LEU A CA 1
ATOM 1618 C C . LEU A 1 207 ? -27.013 33.433 -13.558 1.00 32.03 458 LEU A C 1
ATOM 1619 O O . LEU A 1 207 ? -27.040 34.163 -12.561 1.00 37.76 458 LEU A O 1
ATOM 1624 N N . GLY A 1 208 ? -27.750 32.335 -13.669 1.00 28.68 459 GLY A N 1
ATOM 1625 C CA . GLY A 1 208 ? -28.693 31.919 -12.644 1.00 41.20 459 GLY A CA 1
ATOM 1626 C C . GLY A 1 208 ? -28.076 31.738 -11.271 1.00 40.22 459 GLY A C 1
ATOM 1627 O O . GLY A 1 208 ? -28.760 31.860 -10.261 1.00 35.01 459 GLY A O 1
ATOM 1628 N N . ASN A 1 209 ? -26.778 31.459 -11.236 1.00 34.01 460 ASN A N 1
ATOM 1629 C CA . ASN A 1 209 ? -26.079 31.226 -9.980 1.00 36.54 460 ASN A CA 1
ATOM 1630 C C . ASN A 1 209 ? -25.326 32.444 -9.446 1.00 40.97 460 ASN A C 1
ATOM 1631 O O . ASN A 1 209 ? -24.703 32.371 -8.398 1.00 42.65 460 ASN A O 1
ATOM 1636 N N . SER A 1 210 ? -25.402 33.566 -10.153 1.00 36.32 461 SER A N 1
ATOM 1637 C CA . SER A 1 210 ? -24.540 34.709 -9.856 1.00 34.01 461 SER A CA 1
ATOM 1638 C C . SER A 1 210 ? -25.057 35.658 -8.767 1.00 32.78 461 SER A C 1
ATOM 1639 O O . SER A 1 210 ? -26.155 35.483 -8.244 1.00 43.14 461 SER A O 1
ATOM 1642 N N . PHE A 1 211 ? -24.247 36.659 -8.424 1.00 46.80 462 PHE A N 1
ATOM 1643 C CA . PHE A 1 211 ? -24.688 37.755 -7.563 1.00 49.18 462 PHE A CA 1
ATOM 1644 C C . PHE A 1 211 ? -25.617 38.652 -8.361 1.00 45.07 462 PHE A C 1
ATOM 1645 O O . PHE A 1 211 ? -25.520 38.716 -9.585 1.00 52.37 462 PHE A O 1
ATOM 1653 N N . GLN A 1 212 ? -26.507 39.362 -7.679 1.00 37.98 463 GLN A N 1
ATOM 1654 C CA . GLN A 1 212 ? -27.133 40.521 -8.295 1.00 28.79 463 GLN A CA 1
ATOM 1655 C C . GLN A 1 212 ? -26.178 41.672 -8.014 1.00 29.15 463 GLN A C 1
ATOM 1656 O O . GLN A 1 212 ? -25.963 42.037 -6.863 1.00 36.34 463 GLN A O 1
ATOM 1662 N N . VAL A 1 213 ? -25.582 42.223 -9.066 1.00 29.19 464 VAL A N 1
ATOM 1663 C CA . VAL A 1 213 ? -24.494 43.190 -8.921 1.00 29.36 464 VAL A CA 1
ATOM 1664 C C . VAL A 1 213 ? -24.844 44.504 -8.193 1.00 38.00 464 VAL A C 1
ATOM 1665 O O . VAL A 1 213 ? -24.029 45.022 -7.430 1.00 40.18 464 VAL A O 1
ATOM 1669 N N . ASP A 1 214 ? -26.042 45.040 -8.415 1.00 36.05 465 ASP A N 1
ATOM 1670 C CA . ASP A 1 214 ? -26.430 46.310 -7.789 1.00 35.57 465 ASP A CA 1
ATOM 1671 C C . ASP A 1 214 ? -26.532 46.176 -6.262 1.00 46.37 465 ASP A C 1
ATOM 1672 O O . ASP A 1 214 ? -26.141 47.081 -5.513 1.00 44.83 465 ASP A O 1
ATOM 1677 N N . THR A 1 215 ? -27.053 45.036 -5.816 1.00 31.91 466 THR A N 1
ATOM 1678 C CA . THR A 1 215 ? -27.216 44.729 -4.396 1.00 45.48 466 THR A CA 1
ATOM 1679 C C . THR A 1 215 ? -25.851 44.647 -3.701 1.00 36.77 466 THR A C 1
ATOM 1680 O O . THR A 1 215 ? -25.556 45.363 -2.718 1.00 43.51 466 THR A O 1
ATOM 1684 N N . VAL A 1 216 ? -25.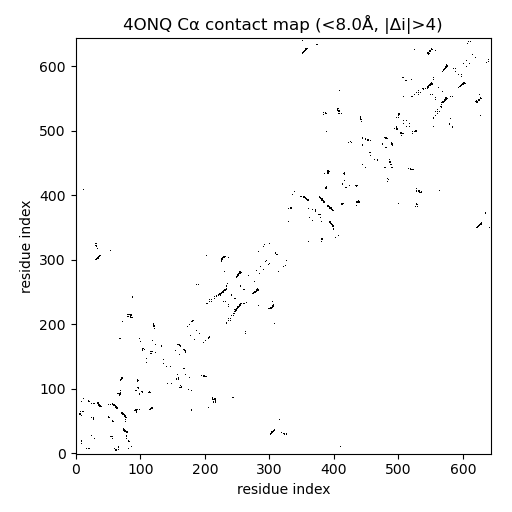014 43.766 -4.235 1.00 31.91 467 VAL A N 1
ATOM 1685 C CA . VAL A 1 216 ? -23.674 43.569 -3.714 1.00 42.08 467 VAL A CA 1
ATOM 1686 C C . VAL A 1 216 ? -22.885 44.877 -3.710 1.00 40.29 467 VAL A C 1
ATOM 1687 O O . VAL A 1 216 ? -22.188 45.184 -2.746 1.00 47.76 467 VAL A O 1
ATOM 1691 N N . ALA A 1 217 ? -23.012 45.654 -4.779 1.00 33.62 468 ALA A N 1
ATOM 1692 C CA . ALA A 1 217 ? -22.281 46.911 -4.884 1.00 37.16 468 ALA A CA 1
ATOM 1693 C C . ALA A 1 217 ? -22.765 47.887 -3.828 1.00 40.85 468 ALA A C 1
ATOM 1694 O O . ALA A 1 217 ? -21.973 48.646 -3.268 1.00 44.70 468 ALA A O 1
ATOM 1696 N N . TYR A 1 218 ? -24.069 47.870 -3.564 1.00 40.13 469 TYR A N 1
ATOM 1697 C CA . TYR A 1 218 ? -24.616 48.699 -2.498 1.00 45.87 469 TYR A CA 1
ATOM 1698 C C . TYR A 1 218 ? -23.951 48.352 -1.176 1.00 46.15 469 TYR A C 1
ATOM 1699 O O . TYR A 1 218 ? -23.620 49.243 -0.395 1.00 45.72 469 TYR A O 1
ATOM 1708 N N . HIS A 1 219 ? -23.738 47.063 -0.921 1.00 37.07 470 HIS A N 1
ATOM 1709 C CA . HIS A 1 219 ? -23.030 46.705 0.314 1.00 40.14 470 HIS A CA 1
ATOM 1710 C C . HIS A 1 219 ? -21.529 47.051 0.318 1.00 43.71 470 HIS A C 1
ATOM 1711 O O . HIS A 1 219 ? -20.999 47.516 1.327 1.00 43.32 470 HIS A O 1
ATOM 1718 N N . LEU A 1 220 ? -20.851 46.837 -0.807 1.00 45.03 471 LEU A N 1
ATOM 1719 C CA . LEU A 1 220 ? -19.405 47.042 -0.881 1.00 40.86 471 LEU A CA 1
ATOM 1720 C C . LEU A 1 220 ? -19.016 48.508 -1.040 1.00 44.32 471 LEU A C 1
ATOM 1721 O O . LEU A 1 220 ? -17.839 48.847 -0.958 1.00 47.98 471 LEU A O 1
ATOM 1726 N N . SER A 1 221 ? -19.997 49.372 -1.278 1.00 38.34 472 SER A N 1
ATOM 1727 C CA . SER A 1 221 ? -19.714 50.773 -1.587 1.00 46.19 472 SER A CA 1
ATOM 1728 C C . SER A 1 221 ? -18.942 51.471 -0.469 1.00 50.34 472 SER A C 1
ATOM 1729 O O . SER A 1 221 ? -18.182 52.401 -0.722 1.00 53.31 472 SER A O 1
ATOM 1732 N N . VAL A 1 222 ? -19.131 51.001 0.761 1.00 54.13 473 VAL A N 1
ATOM 1733 C CA . VAL A 1 222 ? -18.418 51.528 1.921 1.00 49.71 473 VAL A CA 1
ATOM 1734 C C . VAL A 1 222 ? -16.905 51.343 1.812 1.00 49.49 473 VAL A C 1
ATOM 1735 O O . VAL A 1 222 ? -16.145 51.952 2.562 1.00 56.89 473 VAL A O 1
ATOM 1739 N N . LEU A 1 223 ? -16.468 50.503 0.879 1.00 48.97 474 LEU A N 1
ATOM 1740 C CA . LEU A 1 223 ? -15.047 50.213 0.730 1.00 56.63 474 LEU A CA 1
ATOM 1741 C C . LEU A 1 223 ? -14.310 51.262 -0.086 1.00 53.06 474 LEU A C 1
ATOM 1742 O O . LEU A 1 223 ? -13.084 51.344 -0.021 1.00 61.89 474 LEU A O 1
ATOM 1747 N N . LYS A 1 224 ? -15.050 52.057 -0.852 1.00 56.24 475 LYS A N 1
ATOM 1748 C CA . LYS A 1 224 ? -14.428 52.989 -1.793 1.00 68.72 475 LYS A CA 1
ATOM 1749 C C . LYS A 1 224 ? -13.515 54.012 -1.120 1.00 75.58 475 LYS A C 1
ATOM 1750 O O . LYS A 1 224 ? -12.427 54.302 -1.617 1.00 88.74 475 LYS A O 1
ATOM 1756 N N . ASP A 1 225 ? -13.915 54.531 0.012 1.00 64.62 476 ASP A N 1
ATOM 1757 C CA . ASP A 1 225 ? -13.075 55.505 0.636 1.00 71.49 476 ASP A CA 1
ATOM 1758 C C . ASP A 1 225 ? -11.904 54.845 1.296 1.00 66.37 476 ASP A C 1
ATOM 1759 O O . ASP A 1 225 ? -10.852 55.405 1.398 1.00 65.97 476 ASP A O 1
ATOM 1764 N N . LEU A 1 226 ? -12.097 53.627 1.751 1.00 60.53 477 LEU A N 1
ATOM 1765 C CA . LEU A 1 226 ? -11.069 52.939 2.515 1.00 55.60 477 LEU A CA 1
ATOM 1766 C C . LEU A 1 226 ? -9.841 52.536 1.700 1.00 52.74 477 LEU A C 1
ATOM 1767 O O . LEU A 1 226 ? -8.740 52.465 2.241 1.00 59.80 477 LEU A O 1
ATOM 1772 N N . PHE A 1 227 ? -10.012 52.281 0.406 1.00 59.99 478 PHE A N 1
ATOM 1773 C CA . PHE A 1 227 ? -8.911 51.723 -0.382 1.00 52.63 478 PHE A CA 1
ATOM 1774 C C . PHE A 1 227 ? -8.589 52.454 -1.681 1.00 51.88 478 PHE A C 1
ATOM 1775 O O . PHE A 1 227 ? -8.810 51.921 -2.769 1.00 56.63 478 PHE A O 1
ATOM 1783 N N . PRO A 1 228 ? -8.026 53.666 -1.565 1.00 57.57 479 PRO A N 1
ATOM 1784 C CA . PRO A 1 228 ? -7.637 54.482 -2.720 1.00 59.41 479 PRO A CA 1
ATOM 1785 C C . PRO A 1 228 ? -6.404 53.925 -3.436 1.00 65.31 479 PRO A C 1
ATOM 1786 O O . PRO A 1 228 ? -6.142 54.289 -4.582 1.00 69.96 479 PRO A O 1
ATOM 1790 N N . GLY A 1 229 ? -5.629 53.123 -2.741 1.00 64.80 480 GLY A N 1
ATOM 1791 C CA . GLY A 1 229 ? -4.486 52.459 -3.312 1.00 68.53 480 GLY A CA 1
ATOM 1792 C C . GLY A 1 229 ? -4.902 51.321 -4.200 1.00 66.55 480 GLY A C 1
ATOM 1793 O O . GLY A 1 229 ? -4.124 50.762 -4.932 1.00 71.46 480 GLY A O 1
ATOM 1794 N N . GLY A 1 230 ? -6.159 50.952 -4.098 1.00 49.54 481 GLY A N 1
ATOM 1795 C CA . GLY A 1 230 ? -6.632 49.774 -4.758 1.00 44.07 481 GLY A CA 1
ATOM 1796 C C . GLY A 1 230 ? -6.770 48.670 -3.757 1.00 45.62 481 GLY A C 1
ATOM 1797 O O . GLY A 1 230 ? -6.230 48.698 -2.691 1.00 48.53 481 GLY A O 1
ATOM 1798 N N . ILE A 1 231 ? -7.519 47.685 -4.139 1.00 46.50 482 ILE A N 1
ATOM 1799 C CA . ILE A 1 231 ? -7.917 46.673 -3.220 1.00 55.91 482 ILE A CA 1
ATOM 1800 C C . ILE A 1 231 ? -7.419 45.307 -3.669 1.00 55.56 482 ILE A C 1
ATOM 1801 O O . ILE A 1 231 ? -7.274 45.060 -4.835 1.00 49.70 482 ILE A O 1
ATOM 1806 N N . ASN A 1 232 ? -7.089 44.463 -2.709 1.00 56.45 483 ASN A N 1
ATOM 1807 C CA . ASN A 1 232 ? -6.670 43.103 -2.961 1.00 41.85 483 ASN A CA 1
ATOM 1808 C C . ASN A 1 232 ? -7.792 42.188 -2.566 1.00 38.32 483 ASN A C 1
ATOM 1809 O O . ASN A 1 232 ? -8.260 42.265 -1.489 1.00 48.95 483 ASN A O 1
ATOM 1814 N N . VAL A 1 233 ? -8.234 41.324 -3.456 1.00 46.04 484 VAL A N 1
ATOM 1815 C CA . VAL A 1 233 ? -9.447 40.560 -3.209 1.00 37.68 484 VAL A CA 1
ATOM 1816 C C . VAL A 1 233 ? -9.210 39.065 -3.326 1.00 43.34 484 VAL A C 1
ATOM 1817 O O . VAL A 1 233 ? -8.633 38.593 -4.306 1.00 43.05 484 VAL A O 1
ATOM 1821 N N . LEU A 1 234 ? -9.648 38.320 -2.319 1.00 47.67 485 LEU A N 1
ATOM 1822 C CA . LEU A 1 234 ? -9.743 36.879 -2.452 1.00 37.71 485 LEU A CA 1
ATOM 1823 C C . LEU A 1 234 ? -11.186 36.549 -2.802 1.00 47.71 485 LEU A C 1
ATOM 1824 O O . LEU A 1 234 ? -12.070 36.613 -1.947 1.00 47.30 485 LEU A O 1
ATOM 1829 N N . SER A 1 235 ? -11.425 36.221 -4.068 1.00 46.01 486 SER A N 1
ATOM 1830 C CA . SER A 1 235 ? -12.768 35.900 -4.532 1.00 41.64 486 SER A CA 1
ATOM 1831 C C . SER A 1 235 ? -12.946 34.392 -4.646 1.00 40.67 486 SER A C 1
ATOM 1832 O O . SER A 1 235 ? -12.363 33.756 -5.522 1.00 52.91 486 SER A O 1
ATOM 1835 N N . LEU A 1 236 ? -13.752 33.826 -3.755 1.00 34.80 487 LEU A N 1
ATOM 1836 C CA . LEU A 1 236 ? -13.933 32.381 -3.700 1.00 44.14 487 LEU A CA 1
ATOM 1837 C C . LEU A 1 236 ? -15.245 32.000 -4.350 1.00 45.95 487 LEU A C 1
ATOM 1838 O O . LEU A 1 236 ? -16.253 32.672 -4.140 1.00 42.27 487 LEU A O 1
ATOM 1843 N N . PHE A 1 237 ? -15.220 30.921 -5.132 1.00 47.57 488 PHE A N 1
ATOM 1844 C CA . PHE A 1 237 ? -16.371 30.496 -5.920 1.00 43.53 488 PHE A CA 1
ATOM 1845 C C . PHE A 1 237 ? -16.878 31.679 -6.726 1.00 48.12 488 PHE A C 1
ATOM 1846 O O . PHE A 1 237 ? -18.050 32.042 -6.631 1.00 43.17 488 PHE A O 1
ATOM 1854 N N . SER A 1 238 ? -15.988 32.284 -7.507 1.00 41.70 489 SER A N 1
ATOM 1855 C CA . SER A 1 238 ? -16.239 33.610 -8.067 1.00 42.61 489 SER A CA 1
ATOM 1856 C C . SER A 1 238 ? -17.164 33.648 -9.281 1.00 39.53 489 SER A C 1
ATOM 1857 O O . SER A 1 238 ? -17.660 34.715 -9.643 1.00 39.92 489 SER A O 1
ATOM 1860 N N . GLY A 1 239 ? -17.381 32.492 -9.904 1.00 39.48 490 GLY A N 1
ATOM 1861 C CA . GLY A 1 239 ? -18.291 32.370 -11.031 1.00 37.68 490 GLY A CA 1
ATOM 1862 C C . GLY A 1 239 ? -17.962 33.275 -12.205 1.00 38.11 490 GLY A C 1
ATOM 1863 O O . GLY A 1 239 ? -16.867 33.218 -12.764 1.00 37.86 490 GLY A O 1
ATOM 1864 N N . ILE A 1 240 ? -18.920 34.114 -12.581 1.00 35.66 491 ILE A N 1
ATOM 1865 C CA . ILE A 1 240 ? -18.711 35.067 -13.660 1.00 35.63 491 ILE A CA 1
ATOM 1866 C C . ILE A 1 240 ? -18.293 36.438 -13.121 1.00 39.98 491 ILE A C 1
ATOM 1867 O O . ILE A 1 240 ? -18.386 37.455 -13.816 1.00 33.51 491 ILE A O 1
ATOM 1872 N N . GLY A 1 241 ? -17.841 36.456 -11.873 1.00 31.93 492 GLY A N 1
ATOM 1873 C CA . GLY A 1 241 ? -17.220 37.636 -11.303 1.00 37.10 492 GLY A CA 1
ATOM 1874 C C . GLY A 1 241 ? -18.147 38.759 -10.879 1.00 44.41 492 GLY A C 1
ATOM 1875 O O . GLY A 1 241 ? -17.849 39.929 -11.119 1.00 48.46 492 GLY A O 1
ATOM 1876 N N . GLY A 1 242 ? -19.259 38.414 -10.237 1.00 36.66 493 GLY A N 1
ATOM 1877 C CA . GLY A 1 242 ? -20.178 39.412 -9.714 1.00 29.09 493 GLY A CA 1
ATOM 1878 C C . GLY A 1 242 ? -19.519 40.408 -8.769 1.00 33.81 493 GLY A C 1
ATOM 1879 O O . GLY A 1 242 ? -19.733 41.619 -8.880 1.00 37.68 493 GLY A O 1
ATOM 1880 N N . GLY A 1 243 ? -18.706 39.901 -7.846 1.00 29.81 494 GLY A N 1
ATOM 1881 C CA . GLY A 1 243 ? -18.007 40.750 -6.897 1.00 34.66 494 GLY A CA 1
ATOM 1882 C C . GLY A 1 243 ? -17.086 41.749 -7.573 1.00 41.96 494 GLY A C 1
ATOM 1883 O O . GLY A 1 243 ? -17.135 42.946 -7.289 1.00 51.15 494 GLY A O 1
ATOM 1884 N N . GLU A 1 244 ? -16.254 41.248 -8.480 1.00 35.96 495 GLU A N 1
ATOM 1885 C CA . GLU A 1 244 ? -15.280 42.070 -9.184 1.00 38.77 495 GLU A CA 1
ATOM 1886 C C . GLU A 1 244 ? -15.971 43.161 -10.000 1.00 32.76 495 GLU A C 1
ATOM 1887 O O . GLU A 1 244 ? -15.501 44.298 -10.065 1.00 35.96 495 GLU A O 1
ATOM 1893 N N . VAL A 1 245 ? -17.098 42.810 -10.608 1.00 38.16 496 VAL A N 1
ATOM 1894 C CA . VAL A 1 245 ? -17.869 43.758 -11.399 1.00 42.79 496 VAL A CA 1
ATOM 1895 C C . VAL A 1 245 ? -18.506 44.810 -10.501 1.00 42.22 496 VAL A C 1
ATOM 1896 O O . VAL A 1 245 ? -18.584 45.981 -10.866 1.00 47.58 496 VAL A O 1
ATOM 1900 N N . ALA A 1 246 ? -18.951 44.389 -9.322 1.00 36.28 497 ALA A N 1
ATOM 1901 C CA . ALA A 1 246 ? -19.482 45.326 -8.340 1.00 35.21 497 ALA A CA 1
ATOM 1902 C C . ALA A 1 246 ? -18.409 46.344 -7.923 1.00 33.66 497 ALA A C 1
ATOM 1903 O O . ALA A 1 246 ? -18.643 47.549 -7.968 1.00 33.10 497 ALA A O 1
ATOM 1905 N N . LEU A 1 247 ? -17.234 45.857 -7.529 1.00 32.72 498 LEU A N 1
ATOM 1906 C CA . LEU A 1 247 ? -16.129 46.738 -7.156 1.00 36.54 498 LEU A CA 1
ATOM 1907 C C . LEU A 1 247 ? -15.747 47.664 -8.298 1.00 37.26 498 LEU A C 1
ATOM 1908 O O . LEU A 1 247 ? -15.442 48.838 -8.086 1.00 46.37 498 LEU A O 1
ATOM 1913 N N . TYR A 1 248 ? -15.762 47.132 -9.513 1.00 42.35 499 TYR A N 1
ATOM 1914 C CA . TYR A 1 248 ? -15.390 47.917 -10.683 1.00 34.00 499 TYR A CA 1
ATOM 1915 C C . TYR A 1 248 ? -16.392 49.030 -10.956 1.00 35.87 499 TYR A C 1
ATOM 1916 O O . TYR A 1 248 ? -16.012 50.159 -11.262 1.00 41.97 499 TYR A O 1
ATOM 1925 N N . ARG A 1 249 ? -17.676 48.722 -10.836 1.00 40.25 500 ARG A N 1
ATOM 1926 C CA . ARG A 1 249 ? -18.702 49.720 -11.111 1.00 39.80 500 ARG A CA 1
ATOM 1927 C C . ARG A 1 249 ? -18.720 50.783 -10.022 1.00 37.29 500 ARG A C 1
ATOM 1928 O O . ARG A 1 249 ? -19.179 51.904 -10.239 1.00 42.80 500 ARG A O 1
ATOM 1936 N N . LEU A 1 250 ? -18.201 50.416 -8.854 1.00 38.65 501 LEU A N 1
ATOM 1937 C CA . LEU A 1 250 ? -18.107 51.320 -7.719 1.00 40.98 501 LEU A CA 1
ATOM 1938 C C . LEU A 1 250 ? -16.940 52.280 -7.903 1.00 44.84 501 LEU A C 1
ATOM 1939 O O . LEU A 1 250 ? -16.813 53.268 -7.181 1.00 47.28 501 LEU A O 1
ATOM 1944 N N . GLY A 1 251 ? -16.085 51.986 -8.875 1.00 43.41 502 GLY A N 1
ATOM 1945 C CA . GLY A 1 251 ? -14.921 52.814 -9.117 1.00 43.60 502 GLY A CA 1
ATOM 1946 C C . GLY A 1 251 ? -13.815 52.521 -8.122 1.00 43.18 502 GLY A C 1
ATOM 1947 O O . GLY A 1 251 ? -12.900 53.320 -7.942 1.00 48.18 502 GLY A O 1
ATOM 1948 N N . ILE A 1 252 ? -13.908 51.369 -7.468 1.00 42.05 503 ILE A N 1
ATOM 1949 C CA . ILE A 1 252 ? -12.864 50.922 -6.563 1.00 47.63 503 ILE A CA 1
ATOM 1950 C C . ILE A 1 252 ? -11.782 50.197 -7.353 1.00 51.37 503 ILE A C 1
ATOM 1951 O O . ILE A 1 252 ? -12.048 49.182 -7.986 1.00 43.23 503 ILE A O 1
ATOM 1956 N N . PRO A 1 253 ? -10.578 50.703 -7.338 1.00 48.27 504 PRO A N 1
ATOM 1957 C CA . PRO A 1 253 ? -9.549 50.109 -8.157 1.00 39.49 504 PRO A CA 1
ATOM 1958 C C . PRO A 1 253 ? -9.197 48.732 -7.667 1.00 50.87 504 PRO A C 1
ATOM 1959 O O . PRO A 1 253 ? -9.183 48.487 -6.496 1.00 53.50 504 PRO A O 1
ATOM 1963 N N . LEU A 1 254 ? -8.898 47.849 -8.589 1.00 42.40 505 LEU A N 1
ATOM 1964 C CA . LEU A 1 254 ? -8.515 46.523 -8.238 1.00 48.43 505 LEU A CA 1
ATOM 1965 C C . LEU A 1 254 ? -7.039 46.324 -8.426 1.00 49.21 505 LEU A C 1
ATOM 1966 O O . LEU A 1 254 ? -6.542 46.402 -9.508 1.00 39.91 505 LEU A O 1
ATOM 1971 N N . ASN A 1 255 ? -6.352 46.008 -7.354 1.00 57.08 506 ASN A N 1
ATOM 1972 C CA . ASN A 1 255 ? -4.944 45.777 -7.462 1.00 55.52 506 ASN A CA 1
ATOM 1973 C C . ASN A 1 255 ? -4.594 44.329 -7.602 1.00 52.19 506 ASN A C 1
ATOM 1974 O O . ASN A 1 255 ? -3.987 43.942 -8.536 1.00 61.04 506 ASN A O 1
ATOM 1979 N N . THR A 1 256 ? -5.077 43.501 -6.745 1.00 57.76 507 THR A N 1
ATOM 1980 C CA . THR A 1 256 ? -4.841 42.147 -7.043 1.00 60.77 507 THR A CA 1
ATOM 1981 C C . THR A 1 256 ? -6.110 41.367 -6.733 1.00 58.99 507 THR A C 1
ATOM 1982 O O . THR A 1 256 ? -6.727 41.617 -5.741 1.00 67.09 507 THR A O 1
ATOM 1986 N N . VAL A 1 257 ? -6.526 40.484 -7.623 1.00 46.03 508 VAL A N 1
ATOM 1987 C CA . VAL A 1 257 ? -7.634 39.574 -7.366 1.00 40.99 508 VAL A CA 1
ATOM 1988 C C . VAL A 1 257 ? -7.237 38.114 -7.491 1.00 46.75 508 VAL A C 1
ATOM 1989 O O . VAL A 1 257 ? -6.753 37.695 -8.494 1.00 37.33 508 VAL A O 1
ATOM 1993 N N . VAL A 1 258 ? -7.470 37.352 -6.445 1.00 50.64 509 VAL A N 1
ATOM 1994 C CA . VAL A 1 258 ? -7.293 35.906 -6.491 1.00 52.12 509 VAL A CA 1
ATOM 1995 C C . VAL A 1 258 ? -8.660 35.257 -6.592 1.00 49.26 509 VAL A C 1
ATOM 1996 O O . VAL A 1 258 ? -9.484 35.364 -5.689 1.00 48.41 509 VAL A O 1
ATOM 2000 N N . SER A 1 259 ? -8.897 34.595 -7.712 1.00 40.95 510 SER A N 1
ATOM 2001 C CA . SER A 1 259 ? -10.215 34.087 -8.022 1.00 40.40 510 SER A CA 1
ATOM 2002 C C . SER A 1 259 ? -10.167 32.575 -8.093 1.00 41.90 510 SER A C 1
ATOM 2003 O O . SER A 1 259 ? -9.368 31.990 -8.831 1.00 46.51 510 SER A O 1
ATOM 2006 N N . VAL A 1 260 ? -11.016 31.947 -7.296 1.00 36.34 511 VAL A N 1
ATOM 2007 C CA . VAL A 1 260 ? -11.068 30.508 -7.244 1.00 37.20 511 VAL A CA 1
ATOM 2008 C C . VAL A 1 260 ? -12.377 30.063 -7.844 1.00 43.49 511 VAL A C 1
ATOM 2009 O O . VAL A 1 260 ? -13.447 30.364 -7.317 1.00 49.27 511 VAL A O 1
ATOM 2013 N N . GLU A 1 261 ? -12.284 29.346 -8.956 1.00 49.10 512 GLU A N 1
ATOM 2014 C CA . GLU A 1 261 ? -13.456 29.021 -9.747 1.00 40.96 512 GLU A CA 1
ATOM 2015 C C . GLU A 1 261 ? -13.258 27.715 -10.503 1.00 49.23 512 GLU A C 1
ATOM 2016 O O . GLU A 1 261 ? -12.329 27.584 -11.297 1.00 38.07 512 GLU A O 1
ATOM 2022 N N . LYS A 1 262 ? -14.146 26.758 -10.255 1.00 42.26 513 LYS A N 1
ATOM 2023 C CA . LYS A 1 262 ? -14.030 25.412 -10.809 1.00 49.04 513 LYS A CA 1
ATOM 2024 C C . LYS A 1 262 ? -14.287 25.348 -12.319 1.00 47.63 513 LYS A C 1
ATOM 2025 O O . LYS A 1 262 ? -13.669 24.553 -13.029 1.00 56.21 513 LYS A O 1
ATOM 2031 N N . SER A 1 263 ? -15.199 26.185 -12.805 1.00 50.86 514 SER A N 1
ATOM 2032 C CA . SER A 1 263 ? -15.620 26.143 -14.203 1.00 44.39 514 SER A CA 1
ATOM 2033 C C . SER A 1 263 ? -14.686 26.940 -15.114 1.00 47.15 514 SER A C 1
ATOM 2034 O O . SER A 1 263 ? -14.438 28.122 -14.874 1.00 47.58 514 SER A O 1
ATOM 2037 N N . GLU A 1 264 ? -14.176 26.287 -16.157 1.00 39.23 515 GLU A N 1
ATOM 2038 C CA . GLU A 1 264 ? -13.280 26.931 -17.114 1.00 38.65 515 GLU A CA 1
ATOM 2039 C C . GLU A 1 264 ? -14.011 27.993 -17.927 1.00 40.83 515 GLU A C 1
ATOM 2040 O O . GLU A 1 264 ? -13.457 29.029 -18.281 1.00 41.73 515 GLU A O 1
ATOM 2046 N N . VAL A 1 265 ? -15.267 27.715 -18.226 1.00 40.16 516 VAL A N 1
ATOM 2047 C CA . VAL A 1 265 ? -16.127 28.652 -18.927 1.00 35.45 516 VAL A CA 1
ATOM 2048 C C . VAL A 1 265 ? -16.276 29.970 -18.132 1.00 37.47 516 VAL A C 1
ATOM 2049 O O . VAL A 1 265 ? -16.132 31.080 -18.688 1.00 37.58 516 VAL A O 1
ATOM 2053 N N . ASN A 1 266 ? -16.506 29.846 -16.824 1.00 36.79 517 ASN A N 1
ATOM 2054 C CA . ASN A 1 266 ? -16.568 31.011 -15.938 1.00 32.59 517 ASN A CA 1
ATOM 2055 C C . ASN A 1 266 ? -15.240 31.775 -15.863 1.00 43.97 517 ASN A C 1
ATOM 2056 O O . ASN A 1 266 ? -15.209 33.009 -15.991 1.00 41.69 517 ASN A O 1
ATOM 2061 N N . ARG A 1 267 ? -14.152 31.035 -15.659 1.00 34.16 518 ARG A N 1
ATOM 2062 C CA . ARG A 1 267 ? -12.808 31.611 -15.625 1.00 44.42 518 ARG A CA 1
ATOM 2063 C C . ARG A 1 267 ? -12.500 32.417 -16.882 1.00 41.39 518 ARG A C 1
ATOM 2064 O O . ARG A 1 267 ? -12.020 33.549 -16.808 1.00 40.44 518 ARG A O 1
ATOM 2072 N N . ASP A 1 268 ? -12.789 31.829 -18.037 1.00 35.40 519 ASP A N 1
ATOM 2073 C CA . ASP A 1 268 ? -12.588 32.503 -19.313 1.00 45.15 519 ASP A CA 1
ATOM 2074 C C . ASP A 1 268 ? -13.453 33.759 -19.459 1.00 45.11 519 ASP A C 1
ATOM 2075 O O . ASP A 1 268 ? -13.011 34.767 -20.027 1.00 47.58 519 ASP A O 1
ATOM 2080 N N . ILE A 1 269 ? -14.685 33.691 -18.960 1.00 35.49 520 ILE A N 1
ATOM 2081 C CA . ILE A 1 269 ? -15.564 34.855 -18.989 1.00 37.61 520 ILE A CA 1
ATOM 2082 C C . ILE A 1 269 ? -14.927 36.009 -18.213 1.00 40.64 520 ILE A C 1
ATOM 2083 O O . ILE A 1 269 ? -14.879 37.166 -18.680 1.00 32.09 520 ILE A O 1
ATOM 2088 N N . VAL A 1 270 ? -14.413 35.675 -17.033 1.00 32.16 521 VAL A N 1
ATOM 2089 C CA . VAL A 1 270 ? -13.842 36.683 -16.150 1.00 32.10 521 VAL A CA 1
ATOM 2090 C C . VAL A 1 270 ? -12.532 37.237 -16.712 1.00 33.83 521 VAL A C 1
ATOM 2091 O O . VAL A 1 270 ? -12.276 38.432 -16.623 1.00 45.66 521 VAL A O 1
ATOM 2095 N N . ARG A 1 271 ? -11.722 36.368 -17.309 1.00 36.81 522 ARG A N 1
ATOM 2096 C CA . ARG A 1 271 ? -10.472 36.776 -17.948 1.00 42.10 522 ARG A CA 1
ATOM 2097 C C . ARG A 1 271 ? -10.736 37.747 -19.102 1.00 44.48 522 ARG A C 1
ATOM 2098 O O . ARG A 1 271 ? -10.095 38.807 -19.206 1.00 48.32 522 ARG A O 1
ATOM 2106 N N . SER A 1 272 ? -11.685 37.382 -19.964 1.00 40.68 523 SER A N 1
ATOM 2107 C CA . SER A 1 272 ? -12.087 38.255 -21.061 1.00 35.70 523 SER A CA 1
ATOM 2108 C C . SER A 1 272 ? -12.523 39.616 -20.532 1.00 42.72 523 SER A C 1
ATOM 2109 O O . SER A 1 272 ? -12.102 40.647 -21.054 1.00 35.83 523 SER A O 1
ATOM 2112 N N . TRP A 1 273 ? -13.349 39.611 -19.486 1.00 36.65 524 TRP A N 1
ATOM 2113 C CA . TRP A 1 273 ? -13.790 40.859 -18.862 1.00 33.38 524 TRP A CA 1
ATOM 2114 C C . TRP A 1 273 ? -12.616 41.676 -18.320 1.00 45.06 524 TRP A C 1
ATOM 2115 O O . TRP A 1 273 ? -12.604 42.910 -18.391 1.00 38.90 524 TRP A O 1
ATOM 2126 N N . TRP A 1 274 ? -11.648 40.991 -17.750 1.00 34.20 525 TRP A N 1
ATOM 2127 C CA . TRP A 1 274 ? -10.527 41.617 -17.132 1.00 39.70 525 TRP A CA 1
ATOM 2128 C C . TRP A 1 274 ? -9.735 42.357 -18.139 1.00 36.26 525 TRP A C 1
ATOM 2129 O O . TRP A 1 274 ? -9.305 43.458 -17.907 1.00 46.19 525 TRP A O 1
ATOM 2140 N N . GLU A 1 275 ? -9.524 41.767 -19.279 1.00 39.96 526 GLU A N 1
ATOM 2141 C CA . GLU A 1 275 ? -8.906 42.444 -20.371 1.00 44.43 526 GLU A CA 1
ATOM 2142 C C . GLU A 1 275 ? -9.692 43.546 -21.009 1.00 45.26 526 GLU A C 1
ATOM 2143 O O . GLU A 1 275 ? -9.161 44.558 -21.310 1.00 46.13 526 GLU A O 1
ATOM 2149 N N . GLN A 1 276 ? -10.968 43.330 -21.194 1.00 43.99 527 GLN A N 1
ATOM 2150 C CA . GLN A 1 276 ? -11.828 44.241 -21.871 1.00 45.35 527 GLN A CA 1
ATOM 2151 C C . GLN A 1 276 ? -11.978 45.530 -21.130 1.00 51.91 527 GLN A C 1
ATOM 2152 O O . GLN A 1 276 ? -12.264 46.538 -21.694 1.00 52.69 527 GLN A O 1
ATOM 2158 N N . THR A 1 277 ? -11.834 45.466 -19.836 1.00 50.67 528 THR A N 1
ATOM 2159 C CA . THR A 1 277 ? -11.952 46.634 -19.031 1.00 41.67 528 THR A CA 1
ATOM 2160 C C . THR A 1 277 ? -10.605 47.192 -18.743 1.00 43.02 528 THR A C 1
ATOM 2161 O O . THR A 1 277 ? -10.490 48.062 -17.945 1.00 56.81 528 THR A O 1
ATOM 2165 N N . ASN A 1 278 ? -9.590 46.642 -19.378 1.00 46.38 529 ASN A N 1
ATOM 2166 C CA . ASN A 1 278 ? -8.208 47.095 -19.245 1.00 48.09 529 ASN A CA 1
ATOM 2167 C C . ASN A 1 278 ? -7.715 47.223 -17.814 1.00 46.23 529 ASN A C 1
ATOM 2168 O O . ASN A 1 278 ? -7.120 48.232 -17.454 1.00 47.38 529 ASN A O 1
ATOM 2173 N N . GLN A 1 279 ? -7.970 46.207 -17.000 1.00 44.60 530 GLN A N 1
ATOM 2174 C CA . GLN A 1 279 ? -7.455 46.198 -15.639 1.00 39.94 530 GLN A CA 1
ATOM 2175 C C . GLN A 1 279 ? -5.935 46.202 -15.663 1.00 40.71 530 GLN A C 1
ATOM 2176 O O . GLN A 1 279 ? -5.313 45.395 -16.353 1.00 41.11 530 GLN A O 1
ATOM 2182 N N . ARG A 1 280 ? -5.322 47.131 -14.971 1.00 42.78 531 ARG A N 1
ATOM 2183 C CA . ARG A 1 280 ? -3.888 47.180 -14.872 1.00 47.81 531 ARG A CA 1
ATOM 2184 C C . ARG A 1 280 ? -3.340 46.234 -13.841 1.00 44.06 531 ARG A C 1
ATOM 2185 O O . ARG A 1 280 ? -2.207 45.878 -13.860 1.00 51.43 531 ARG A O 1
ATOM 2193 N N . GLY A 1 281 ? -4.213 45.792 -12.979 1.00 41.29 532 GLY A N 1
ATOM 2194 C CA . GLY A 1 281 ? -3.934 44.908 -11.892 1.00 41.01 532 GLY A CA 1
ATOM 2195 C C . GLY A 1 281 ? -3.838 43.472 -12.277 1.00 50.06 532 GLY A C 1
ATOM 2196 O O . GLY A 1 281 ? -3.931 43.137 -13.400 1.00 51.74 532 GLY A O 1
ATOM 2197 N N . ASN A 1 282 ? -3.574 42.630 -11.320 1.00 53.29 533 ASN A N 1
ATOM 2198 C CA . ASN A 1 282 ? -3.376 41.233 -11.594 1.00 48.53 533 ASN A CA 1
ATOM 2199 C C . ASN A 1 282 ? -4.478 40.250 -11.284 1.00 47.82 533 ASN A C 1
ATOM 2200 O O . ASN A 1 282 ? -4.911 40.179 -10.194 1.00 54.22 533 ASN A O 1
ATOM 2205 N N . LEU A 1 283 ? -4.864 39.443 -12.238 1.00 39.06 534 LEU A N 1
ATOM 2206 C CA . LEU A 1 283 ? -5.887 38.478 -11.997 1.00 42.99 534 LEU A CA 1
ATOM 2207 C C . LEU A 1 283 ? -5.286 37.086 -11.914 1.00 40.64 534 LEU A C 1
ATOM 2208 O O . LEU A 1 283 ? -4.657 36.634 -12.803 1.00 44.86 534 LEU A O 1
ATOM 2213 N N . ILE A 1 284 ? -5.499 36.400 -10.817 1.00 50.73 535 ILE A N 1
ATOM 2214 C CA . ILE A 1 284 ? -4.924 35.086 -10.666 1.00 45.01 535 ILE A CA 1
ATOM 2215 C C . ILE A 1 284 ? -5.959 34.019 -10.437 1.00 49.67 535 ILE A C 1
ATOM 2216 O O . ILE A 1 284 ? -6.692 34.079 -9.495 1.00 51.77 535 ILE A O 1
ATOM 2221 N N . HIS A 1 285 ? -5.981 33.010 -11.286 1.00 54.95 536 HIS A N 1
ATOM 2222 C CA . HIS A 1 285 ? -6.995 31.961 -11.190 1.00 55.84 536 HIS A CA 1
ATOM 2223 C C . HIS A 1 285 ? -6.500 30.659 -10.563 1.00 55.60 536 HIS A C 1
ATOM 2224 O O . HIS A 1 285 ? -5.402 30.185 -10.854 1.00 59.90 536 HIS A O 1
ATOM 2231 N N . PHE A 1 286 ? -7.330 30.098 -9.690 1.00 42.76 537 PHE A N 1
ATOM 2232 C CA . PHE A 1 286 ? -7.131 28.750 -9.181 1.00 41.84 537 PHE A CA 1
ATOM 2233 C C . PHE A 1 286 ? -8.391 27.968 -9.475 1.00 45.39 537 PHE A C 1
ATOM 2234 O O . PHE A 1 286 ? -9.487 28.531 -9.490 1.00 48.40 537 PHE A O 1
ATOM 2242 N N . ASN A 1 287 ? -8.240 26.670 -9.700 1.00 51.56 538 ASN A N 1
ATOM 2243 C CA . ASN A 1 287 ? -9.371 25.840 -10.085 1.00 42.83 538 ASN A CA 1
ATOM 2244 C C . ASN A 1 287 ? -10.142 25.287 -8.895 1.00 49.74 538 ASN A C 1
ATOM 2245 O O . ASN A 1 287 ? -11.370 25.216 -8.924 1.00 54.50 538 ASN A O 1
ATOM 2250 N N . ASP A 1 288 ? -9.428 24.910 -7.841 1.00 61.78 539 ASP A N 1
ATOM 2251 C CA . ASP A 1 288 ? -10.084 24.293 -6.695 1.00 67.86 539 ASP A CA 1
ATOM 2252 C C . ASP A 1 288 ? -9.821 25.043 -5.398 1.00 66.96 539 ASP A C 1
ATOM 2253 O O . ASP A 1 288 ? -8.697 25.441 -5.106 1.00 66.54 539 ASP A O 1
ATOM 2258 N N . VAL A 1 289 ? -10.880 25.213 -4.617 1.00 58.98 540 VAL A N 1
ATOM 2259 C CA . VAL A 1 289 ? -10.795 25.863 -3.317 1.00 61.36 540 VAL A CA 1
ATOM 2260 C C . VAL A 1 289 ? -9.979 25.003 -2.348 1.00 72.34 540 VAL A C 1
ATOM 2261 O O . VAL A 1 289 ? -9.488 25.491 -1.328 1.00 76.33 540 VAL A O 1
ATOM 2265 N N . GLN A 1 290 ? -9.764 23.757 -2.729 1.00 75.11 541 GLN A N 1
ATOM 2266 C CA . GLN A 1 290 ? -9.059 22.815 -1.893 1.00 85.88 541 GLN A CA 1
ATOM 2267 C C . GLN A 1 290 ? -7.580 22.856 -2.134 1.00 86.25 541 GLN A C 1
ATOM 2268 O O . GLN A 1 290 ? -6.814 22.243 -1.428 1.00 87.22 541 GLN A O 1
ATOM 2274 N N . GLN A 1 291 ? -7.177 23.600 -3.134 1.00 89.31 542 GLN A N 1
ATOM 2275 C CA . GLN A 1 291 ? -5.758 23.764 -3.424 1.00 87.86 542 GLN A CA 1
ATOM 2276 C C . GLN A 1 291 ? -5.191 25.039 -2.797 1.00 89.69 542 GLN A C 1
ATOM 2277 O O . GLN A 1 291 ? -4.015 25.360 -2.971 1.00 94.45 542 GLN A O 1
ATOM 2283 N N . LEU A 1 292 ? -6.031 25.755 -2.056 1.00 77.47 543 LEU A N 1
ATOM 2284 C CA . LEU A 1 292 ? -5.571 26.901 -1.278 1.00 73.63 543 LEU A CA 1
ATOM 2285 C C . LEU A 1 292 ? -5.269 26.509 0.160 1.00 68.61 543 LEU A C 1
ATOM 2286 O O . LEU A 1 292 ? -6.118 26.661 1.039 1.00 71.93 543 LEU A O 1
ATOM 2291 N N . ASN A 1 293 ? -4.061 26.010 0.400 1.00 65.89 544 ASN A N 1
ATOM 2292 C CA . ASN A 1 293 ? -3.625 25.692 1.757 1.00 76.31 544 ASN A CA 1
ATOM 2293 C C . ASN A 1 293 ? -3.013 26.901 2.459 1.00 72.96 544 ASN A C 1
ATOM 2294 O O . ASN A 1 293 ? -2.917 27.982 1.878 1.00 74.16 544 ASN A O 1
ATOM 2299 N N . GLY A 1 294 ? -2.605 26.712 3.711 1.00 62.77 545 GLY A N 1
ATOM 2300 C CA . GLY A 1 294 ? -1.992 27.777 4.483 1.00 63.20 545 GLY A CA 1
ATOM 2301 C C . GLY A 1 294 ? -0.701 28.262 3.852 1.00 67.88 545 GLY A C 1
ATOM 2302 O O . GLY A 1 294 ? -0.370 29.445 3.913 1.00 77.38 545 GLY A O 1
ATOM 2303 N N . ASP A 1 295 ? 0.023 27.339 3.228 1.00 65.48 546 ASP A N 1
ATOM 2304 C CA . ASP A 1 295 ? 1.274 27.663 2.556 1.00 69.29 546 ASP A CA 1
ATOM 2305 C C . ASP A 1 295 ? 1.035 28.545 1.328 1.00 63.01 546 ASP A C 1
ATOM 2306 O O . ASP A 1 295 ? 1.703 29.565 1.140 1.00 62.60 546 ASP A O 1
ATOM 2311 N N . ARG A 1 296 ? 0.074 28.147 0.500 1.00 61.07 547 ARG A N 1
ATOM 2312 C CA . ARG A 1 296 ? -0.264 28.906 -0.697 1.00 64.94 547 ARG A CA 1
ATOM 2313 C C . ARG A 1 296 ? -0.739 30.316 -0.347 1.00 62.36 547 ARG A C 1
ATOM 2314 O O . ARG A 1 296 ? -0.279 31.296 -0.939 1.00 56.59 547 ARG A O 1
ATOM 2322 N N . LEU A 1 297 ? -1.655 30.405 0.615 1.00 54.97 548 LEU A N 1
ATOM 2323 C CA . LEU A 1 297 ? -2.129 31.687 1.131 1.00 56.87 548 LEU A CA 1
ATOM 2324 C C . LEU A 1 297 ? -0.970 32.549 1.626 1.00 63.24 548 LEU A C 1
ATOM 2325 O O . LEU A 1 297 ? -0.861 33.726 1.268 1.00 63.55 548 LEU A O 1
ATOM 2330 N N . GLU A 1 298 ? -0.095 31.956 2.414 1.00 57.91 549 GLU A N 1
ATOM 2331 C CA . GLU A 1 298 ? 1.088 32.632 2.877 1.00 73.51 549 GLU A CA 1
ATOM 2332 C C . GLU A 1 298 ? 1.898 33.216 1.757 1.00 70.83 549 GLU A C 1
ATOM 2333 O O . GLU A 1 298 ? 2.329 34.323 1.839 1.00 68.04 549 GLU A O 1
ATOM 2339 N N . GLN A 1 299 ? 2.037 32.511 0.662 1.00 59.12 550 GLN A N 1
ATOM 2340 C CA . GLN A 1 299 ? 2.942 33.001 -0.338 1.00 59.94 550 GLN A CA 1
ATOM 2341 C C . GLN A 1 299 ? 2.286 34.036 -1.178 1.00 56.35 550 GLN A C 1
ATOM 2342 O O . GLN A 1 299 ? 2.917 34.916 -1.684 1.00 56.47 550 GLN A O 1
ATOM 2348 N N . LEU A 1 300 ? 1.002 33.884 -1.347 1.00 55.24 551 LEU A N 1
ATOM 2349 C CA . LEU A 1 300 ? 0.202 34.894 -2.027 1.00 51.85 551 LEU A CA 1
ATOM 2350 C C . LEU A 1 300 ? 0.335 36.223 -1.302 1.00 60.30 551 LEU A C 1
ATOM 2351 O O . LEU A 1 300 ? 0.583 37.266 -1.917 1.00 50.64 551 LEU A O 1
ATOM 2356 N N . ILE A 1 301 ? 0.182 36.172 0.016 1.00 59.17 552 ILE A N 1
ATOM 2357 C CA . ILE A 1 301 ? 0.215 37.379 0.828 1.00 57.60 552 ILE A CA 1
ATOM 2358 C C . ILE A 1 301 ? 1.602 38.023 0.870 1.00 64.95 552 ILE A C 1
ATOM 2359 O O . ILE A 1 301 ? 1.732 39.237 0.731 1.00 60.41 552 ILE A O 1
ATOM 2364 N N . GLU A 1 302 ? 2.643 37.217 1.031 1.00 57.35 553 GLU A N 1
ATOM 2365 C CA . GLU A 1 302 ? 3.985 37.782 1.074 1.00 59.92 553 GLU A CA 1
ATOM 2366 C C . GLU A 1 302 ? 4.403 38.315 -0.299 1.00 59.03 553 GLU A C 1
ATOM 2367 O O . GLU A 1 302 ? 5.320 39.135 -0.402 1.00 60.71 553 GLU A O 1
ATOM 2373 N N . SER A 1 303 ? 3.735 37.845 -1.351 1.00 56.76 554 SER A N 1
ATOM 2374 C CA . SER A 1 303 ? 4.021 38.320 -2.705 1.00 56.10 554 SER A CA 1
ATOM 2375 C C . SER A 1 303 ? 3.247 39.587 -3.085 1.00 59.51 554 SER A C 1
ATOM 2376 O O . SER A 1 303 ? 3.788 40.461 -3.764 1.00 54.98 554 SER A O 1
ATOM 2379 N N . PHE A 1 304 ? 2.032 39.729 -2.578 1.00 52.03 555 PHE A N 1
ATOM 2380 C CA . PHE A 1 304 ? 1.145 40.786 -3.033 1.00 63.93 555 PHE A CA 1
ATOM 2381 C C . PHE A 1 304 ? 0.642 41.689 -1.967 1.00 62.52 555 PHE A C 1
ATOM 2382 O O . PHE A 1 304 ? -0.008 42.654 -2.255 1.00 55.94 555 PHE A O 1
ATOM 2390 N N . GLY A 1 305 ? 0.949 41.380 -0.735 1.00 62.96 556 GLY A N 1
ATOM 2391 C CA . GLY A 1 305 ? 0.370 42.083 0.394 1.00 52.18 556 GLY A CA 1
ATOM 2392 C C . GLY A 1 305 ? -0.856 41.328 0.869 1.00 58.38 556 GLY A C 1
ATOM 2393 O O . GLY A 1 305 ? -1.296 40.381 0.216 1.00 56.85 556 GLY A O 1
ATOM 2394 N N . GLY A 1 306 ? -1.416 41.741 2.000 1.00 59.24 557 GLY A N 1
ATOM 2395 C CA . GLY A 1 306 ? -2.564 41.053 2.563 1.00 59.82 557 GLY A CA 1
ATOM 2396 C C . GLY A 1 306 ? -3.834 41.267 1.765 1.00 65.79 557 GLY A C 1
ATOM 2397 O O . GLY A 1 306 ? -3.911 42.174 0.940 1.00 70.17 557 GLY A O 1
ATOM 2398 N N . PHE A 1 307 ? -4.833 40.422 2.010 1.00 67.62 558 PHE A N 1
ATOM 2399 C CA . PHE A 1 307 ? -6.139 40.568 1.374 1.00 55.26 558 PHE A CA 1
ATOM 2400 C C . PHE A 1 307 ? -7.025 41.556 2.121 1.00 56.80 558 PHE A C 1
ATOM 2401 O O . PHE A 1 307 ? -7.179 41.475 3.337 1.00 59.55 558 PHE A O 1
ATOM 2409 N N . ASP A 1 308 ? -7.605 42.493 1.385 1.00 50.52 559 ASP A N 1
ATOM 2410 C CA . ASP A 1 308 ? -8.466 43.495 1.987 1.00 54.63 559 ASP A CA 1
ATOM 2411 C C . ASP A 1 308 ? -9.877 42.944 2.126 1.00 47.97 559 ASP A C 1
ATOM 2412 O O . ASP A 1 308 ? -10.545 43.158 3.134 1.00 54.59 559 ASP A O 1
ATOM 2417 N N . LEU A 1 309 ? -10.315 42.214 1.106 1.00 45.81 560 LEU A N 1
ATOM 2418 C CA . LEU A 1 309 ? -11.652 41.643 1.084 1.00 42.81 560 LEU A CA 1
ATOM 2419 C C . LEU A 1 309 ? -11.613 40.190 0.618 1.00 47.60 560 LEU A C 1
ATOM 2420 O O . LEU A 1 309 ? -10.977 39.869 -0.384 1.00 54.65 560 LEU A O 1
ATOM 2425 N N . VAL A 1 310 ? -12.273 39.308 1.358 1.00 42.39 561 VAL A N 1
ATOM 2426 C CA . VAL A 1 310 ? -12.543 37.974 0.846 1.00 46.66 561 VAL A CA 1
ATOM 2427 C C . VAL A 1 310 ? -14.046 37.813 0.688 1.00 48.27 561 VAL A C 1
ATOM 2428 O O . VAL A 1 310 ? -14.815 38.102 1.602 1.00 54.82 561 VAL A O 1
ATOM 2432 N N . ILE A 1 311 ? -14.471 37.386 -0.478 1.00 45.79 562 ILE A N 1
ATOM 2433 C CA . ILE A 1 311 ? -15.866 37.355 -0.811 1.00 44.73 562 ILE A CA 1
ATOM 2434 C C . ILE A 1 311 ? -16.202 36.058 -1.522 1.00 48.14 562 ILE A C 1
ATOM 2435 O O . ILE A 1 311 ? -15.492 35.629 -2.367 1.00 48.59 562 ILE A O 1
ATOM 2440 N N . GLY A 1 312 ? -17.288 35.436 -1.118 1.00 50.57 563 GLY A N 1
ATOM 2441 C CA . GLY A 1 312 ? -17.768 34.237 -1.732 1.00 42.94 563 GLY A CA 1
ATOM 2442 C C . GLY A 1 312 ? -19.255 34.063 -1.703 1.00 45.00 563 GLY A C 1
ATOM 2443 O O . GLY A 1 312 ? -19.913 34.524 -0.846 1.00 52.09 563 GLY A O 1
ATOM 2444 N N . GLY A 1 313 ? -19.763 33.341 -2.664 1.00 61.68 564 GLY A N 1
ATOM 2445 C CA . GLY A 1 313 ? -21.178 33.168 -2.855 1.00 64.91 564 GLY A CA 1
ATOM 2446 C C . GLY A 1 313 ? -21.606 31.740 -2.727 1.00 76.61 564 GLY A C 1
ATOM 2447 O O . GLY A 1 313 ? -20.916 30.927 -2.184 1.00 82.10 564 GLY A O 1
ATOM 2448 N N . SER A 1 314 ? -22.750 31.432 -3.290 1.00 78.75 565 SER A N 1
ATOM 2449 C CA . SER A 1 314 ? -23.571 30.316 -2.902 1.00 79.90 565 SER A CA 1
ATOM 2450 C C . SER A 1 314 ? -23.076 29.010 -3.447 1.00 87.98 565 SER A C 1
ATOM 2451 O O . SER A 1 314 ? -23.581 28.491 -4.424 1.00 88.92 565 SER A O 1
ATOM 2454 N N . PRO A 1 315 ? -22.179 28.374 -2.705 1.00 99.11 566 PRO A N 1
ATOM 2455 C CA . PRO A 1 315 ? -21.415 27.210 -3.131 1.00 101.85 566 PRO A CA 1
ATOM 2456 C C . PRO A 1 315 ? -22.232 25.932 -3.141 1.00 101.14 566 PRO A C 1
ATOM 2457 O O . PRO A 1 315 ? -22.560 25.421 -4.202 1.00 98.33 566 PRO A O 1
ATOM 2461 N N . SER A 1 336 ? -19.667 21.577 3.197 1.00 86.69 587 SER A N 1
ATOM 2462 C CA . SER A 1 336 ? -18.253 21.270 3.035 1.00 92.83 587 SER A CA 1
ATOM 2463 C C . SER A 1 336 ? -17.558 22.240 2.126 1.00 91.83 587 SER A C 1
ATOM 2464 O O . SER A 1 336 ? -16.355 22.400 2.191 1.00 99.13 587 SER A O 1
ATOM 2467 N N . LEU A 1 337 ? -18.326 22.885 1.279 1.00 73.98 588 LEU A N 1
ATOM 2468 C CA . LEU A 1 337 ? -17.744 23.933 0.457 1.00 64.76 588 LEU A CA 1
ATOM 2469 C C . LEU A 1 337 ? -17.835 25.245 1.216 1.00 64.78 588 LEU A C 1
ATOM 2470 O O . LEU A 1 337 ? -16.946 26.103 1.130 1.00 65.43 588 LEU A O 1
ATOM 2475 N N . PHE A 1 338 ? -18.912 25.382 1.981 1.00 68.60 589 PHE A N 1
ATOM 2476 C CA . PHE A 1 338 ? -19.007 26.450 2.958 1.00 72.79 589 PHE A CA 1
ATOM 2477 C C . PHE A 1 338 ? -17.879 26.279 3.962 1.00 71.06 589 PHE A C 1
ATOM 2478 O O . PHE A 1 338 ? -17.256 27.251 4.395 1.00 71.50 589 PHE A O 1
ATOM 2486 N N . SER A 1 339 ? -17.518 25.049 4.221 1.00 59.44 590 SER A N 1
ATOM 2487 C CA . SER A 1 339 ? -16.475 24.792 5.157 1.00 59.92 590 SER A CA 1
ATOM 2488 C C . SER A 1 339 ? -15.195 25.206 4.578 1.00 63.59 590 SER A C 1
ATOM 2489 O O . SER A 1 339 ? -14.326 25.651 5.256 1.00 69.93 590 SER A O 1
ATOM 2492 N N . SER A 1 340 ? -15.072 25.017 3.298 1.00 68.94 591 SER A N 1
ATOM 2493 C CA . SER A 1 340 ? -13.876 25.481 2.607 1.00 72.71 591 SER A CA 1
ATOM 2494 C C . SER A 1 340 ? -13.746 26.999 2.714 1.00 64.19 591 SER A C 1
ATOM 2495 O O . SER A 1 340 ? -12.655 27.529 2.971 1.00 59.84 591 SER A O 1
ATOM 2498 N N . TYR A 1 341 ? -14.865 27.694 2.530 1.00 62.55 592 TYR A N 1
ATOM 2499 C CA . TYR A 1 341 ? -14.871 29.145 2.672 1.00 54.92 592 TYR A CA 1
ATOM 2500 C C . TYR A 1 341 ? -14.390 29.555 4.059 1.00 55.35 592 TYR A C 1
ATOM 2501 O O . TYR A 1 341 ? -13.529 30.424 4.198 1.00 58.73 592 TYR A O 1
ATOM 2510 N N . VAL A 1 342 ? -14.951 28.917 5.080 1.00 55.55 593 VAL A N 1
ATOM 2511 C CA . VAL A 1 342 ? -14.619 29.239 6.464 1.00 60.12 593 VAL A CA 1
ATOM 2512 C C . VAL A 1 342 ? -13.148 28.960 6.781 1.00 65.57 593 VAL A C 1
ATOM 2513 O O . VAL A 1 342 ? -12.458 29.801 7.364 1.00 68.66 593 VAL A O 1
ATOM 2517 N N . ARG A 1 343 ? -12.683 27.778 6.386 1.00 58.52 594 ARG A N 1
ATOM 2518 C CA . ARG A 1 343 ? -11.295 27.372 6.578 1.00 57.73 594 ARG A CA 1
ATOM 2519 C C . ARG A 1 343 ? -10.360 28.414 5.986 1.00 55.77 594 ARG A C 1
ATOM 2520 O O . ARG A 1 343 ? -9.404 28.858 6.630 1.00 56.95 594 ARG A O 1
ATOM 2528 N N . ILE A 1 344 ? -10.652 28.814 4.754 1.00 57.23 595 ILE A N 1
ATOM 2529 C CA . ILE A 1 344 ? -9.793 29.758 4.049 1.00 63.54 595 ILE A CA 1
ATOM 2530 C C . ILE A 1 344 ? -9.820 31.158 4.662 1.00 61.95 595 ILE A C 1
ATOM 2531 O O . ILE A 1 344 ? -8.767 31.782 4.844 1.00 64.35 595 ILE A O 1
ATOM 2536 N N . LEU A 1 345 ? -11.013 31.644 4.992 1.00 59.06 596 LEU A N 1
ATOM 2537 C CA . LEU A 1 345 ? -11.136 32.947 5.640 1.00 57.71 596 LEU A CA 1
ATOM 2538 C C . LEU A 1 345 ? -10.327 32.950 6.933 1.00 58.91 596 LEU A C 1
ATOM 2539 O O . LEU A 1 345 ? -9.579 33.891 7.212 1.00 53.44 596 LEU A O 1
ATOM 2544 N N . ASP A 1 346 ? -10.457 31.876 7.703 1.00 60.51 597 ASP A N 1
ATOM 2545 C CA . ASP A 1 346 ? -9.734 31.769 8.960 1.00 67.93 597 ASP A CA 1
ATOM 2546 C C . ASP A 1 346 ? -8.219 31.752 8.753 1.00 70.38 597 ASP A C 1
ATOM 2547 O O . ASP A 1 346 ? -7.485 32.431 9.474 1.00 71.16 597 ASP A O 1
ATOM 2552 N N . LEU A 1 347 ? -7.749 30.983 7.774 1.00 72.36 598 LEU A N 1
ATOM 2553 C CA . LEU A 1 347 ? -6.326 30.981 7.441 1.00 67.21 598 LEU A CA 1
ATOM 2554 C C . LEU A 1 347 ? -5.830 32.393 7.117 1.00 75.22 598 LEU A C 1
ATOM 2555 O O . LEU A 1 347 ? -4.786 32.820 7.618 1.00 84.12 598 LEU A O 1
ATOM 2560 N N . VAL A 1 348 ? -6.591 33.118 6.297 1.00 60.92 599 VAL A N 1
ATOM 2561 C CA . VAL A 1 348 ? -6.213 34.473 5.885 1.00 56.42 599 VAL A CA 1
ATOM 2562 C C . VAL A 1 348 ? -6.160 35.454 7.065 1.00 63.17 599 VAL A C 1
ATOM 2563 O O . VAL A 1 348 ? -5.195 36.222 7.210 1.00 57.94 599 VAL A O 1
ATOM 2567 N N . LYS A 1 349 ? -7.124 35.385 7.949 1.00 66.49 600 LYS A N 1
ATOM 2568 C CA . LYS A 1 349 ? -7.145 36.290 9.055 1.00 71.39 600 LYS A CA 1
ATOM 2569 C C . LYS A 1 349 ? -6.057 35.972 10.025 1.00 74.06 600 LYS A C 1
ATOM 2570 O O . LYS A 1 349 ? -5.455 36.848 10.592 1.00 69.26 600 LYS A O 1
ATOM 2576 N N . SER A 1 350 ? -5.823 34.698 10.225 1.00 88.10 601 SER A N 1
ATOM 2577 C CA . SER A 1 350 ? -4.703 34.263 11.047 1.00 86.90 601 SER A CA 1
ATOM 2578 C C . SER A 1 350 ? -3.404 34.853 10.518 1.00 85.00 601 SER A C 1
ATOM 2579 O O . SER A 1 350 ? -2.719 35.598 11.221 1.00 91.13 601 SER A O 1
ATOM 2582 N N . ILE A 1 351 ? -3.086 34.519 9.270 1.00 77.79 602 ILE A N 1
ATOM 2583 C CA . ILE A 1 351 ? -1.859 34.967 8.616 1.00 74.83 602 ILE A CA 1
ATOM 2584 C C . ILE A 1 351 ? -1.650 36.477 8.716 1.00 74.23 602 ILE A C 1
ATOM 2585 O O . ILE A 1 351 ? -0.541 36.942 8.991 1.00 74.35 602 ILE A O 1
ATOM 2590 N N . MET A 1 352 ? -2.718 37.242 8.514 1.00 61.63 603 MET A N 1
ATOM 2591 C CA . MET A 1 352 ? -2.578 38.697 8.447 1.00 61.47 603 MET A CA 1
ATOM 2592 C C . MET A 1 352 ? -2.231 39.395 9.770 1.00 70.11 603 MET A C 1
ATOM 2593 O O . MET A 1 352 ? -1.811 40.549 9.766 1.00 73.46 603 MET A O 1
ATOM 2598 N N . SER A 1 353 ? -2.421 38.694 10.881 1.00 86.34 604 SER A N 1
ATOM 2599 C CA . SER A 1 353 ? -2.004 39.194 12.183 1.00 89.96 604 SER A CA 1
ATOM 2600 C C . SER A 1 353 ? -0.796 38.448 12.688 1.00 89.40 604 SER A C 1
ATOM 2601 O O . SER A 1 353 ? 0.305 38.634 12.197 1.00 92.51 604 SER A O 1
ATOM 2604 N N . ARG B 1 7 ? -43.262 82.239 -20.834 1.00 122.07 258 ARG B N 1
ATOM 2605 C CA . ARG B 1 7 ? -42.204 81.261 -20.933 1.00 125.22 258 ARG B CA 1
ATOM 2606 C C . ARG B 1 7 ? -42.426 80.156 -19.921 1.00 133.34 258 ARG B C 1
ATOM 2607 O O . ARG B 1 7 ? -43.529 79.966 -19.401 1.00 140.66 258 ARG B O 1
ATOM 2615 N N . LEU B 1 8 ? -41.371 79.418 -19.641 1.00 121.89 259 LEU B N 1
ATOM 2616 C CA . LEU B 1 8 ? -41.402 78.432 -18.557 1.00 118.47 259 LEU B CA 1
ATOM 2617 C C . LEU B 1 8 ? -42.214 77.162 -18.852 1.00 116.52 259 LEU B C 1
ATOM 2618 O O . LEU B 1 8 ? -43.438 77.140 -18.688 1.00 109.38 259 LEU B O 1
ATOM 2623 N N . PRO B 1 9 ? -41.534 76.099 -19.251 1.00 127.18 260 PRO B N 1
ATOM 2624 C CA . PRO B 1 9 ? -41.998 74.766 -19.597 1.00 129.69 260 PRO B CA 1
ATOM 2625 C C . PRO B 1 9 ? -43.049 74.188 -18.692 1.00 131.51 260 PRO B C 1
ATOM 2626 O O . PRO B 1 9 ? -43.126 74.634 -17.570 1.00 131.34 260 PRO B O 1
ATOM 2630 N N . LYS B 1 10 ? -43.744 73.174 -19.146 1.00 124.84 261 LYS B N 1
ATOM 2631 C CA . LYS B 1 10 ? -44.946 72.760 -18.482 1.00 128.09 261 LYS B CA 1
ATOM 2632 C C . LYS B 1 10 ? -44.622 72.058 -17.207 1.00 126.55 261 LYS B C 1
ATOM 2633 O O . LYS B 1 10 ? -45.143 72.408 -16.163 1.00 132.52 261 LYS B O 1
ATOM 2639 N N . PRO B 1 11 ? -43.794 71.032 -17.282 1.00 106.02 262 PRO B N 1
ATOM 2640 C CA . PRO B 1 11 ? -43.109 70.705 -16.032 1.00 98.77 262 PRO B CA 1
ATOM 2641 C C . PRO B 1 11 ? -41.733 71.345 -16.085 1.00 99.51 262 PRO B C 1
ATOM 2642 O O . PRO B 1 11 ? -40.943 71.019 -16.966 1.00 98.76 262 PRO B O 1
ATOM 2646 N N . MET B 1 12 ? -41.391 72.228 -15.153 1.00 105.52 263 MET B N 1
ATOM 2647 C CA . MET B 1 12 ? -40.141 72.977 -15.325 1.00 93.57 263 MET B CA 1
ATOM 2648 C C . MET B 1 12 ? -38.990 72.141 -14.887 1.00 88.45 263 MET B C 1
ATOM 2649 O O . MET B 1 12 ? -38.354 72.400 -13.896 1.00 78.88 263 MET B O 1
ATOM 2654 N N . ILE B 1 13 ? -38.673 71.201 -15.746 1.00 82.18 264 ILE B N 1
ATOM 2655 C CA . ILE B 1 13 ? -37.920 70.043 -15.417 1.00 81.63 264 ILE B CA 1
ATOM 2656 C C . ILE B 1 13 ? -36.548 70.111 -15.976 1.00 81.28 264 ILE B C 1
ATOM 2657 O O . ILE B 1 13 ? -35.757 69.212 -15.821 1.00 80.91 264 ILE B O 1
ATOM 2662 N N . GLY B 1 14 ? -36.261 71.229 -16.589 1.00 81.45 265 GLY B N 1
ATOM 2663 C CA . GLY B 1 14 ? -34.981 71.457 -17.212 1.00 81.40 265 GLY B CA 1
ATOM 2664 C C . GLY B 1 14 ? -34.736 70.419 -18.268 1.00 83.27 265 GLY B C 1
ATOM 2665 O O . GLY B 1 14 ? -35.599 70.169 -19.071 1.00 85.22 265 GLY B O 1
ATOM 2666 N N . PHE B 1 15 ? -33.554 69.815 -18.259 1.00 82.79 266 PHE B N 1
ATOM 2667 C CA . PHE B 1 15 ? -33.230 68.748 -19.168 1.00 84.56 266 PHE B CA 1
ATOM 2668 C C . PHE B 1 15 ? -33.425 67.427 -18.480 1.00 86.40 266 PHE B C 1
ATOM 2669 O O . PHE B 1 15 ? -32.785 66.478 -18.831 1.00 85.05 266 PHE B O 1
ATOM 2677 N N . GLY B 1 16 ? -34.297 67.363 -17.495 1.00 83.39 267 GLY B N 1
ATOM 2678 C CA . GLY B 1 16 ? -34.629 66.127 -16.809 1.00 83.36 267 GLY B CA 1
ATOM 2679 C C . GLY B 1 16 ? -34.178 66.149 -15.364 1.00 80.89 267 GLY B C 1
ATOM 2680 O O . GLY B 1 16 ? -33.124 66.698 -15.046 1.00 87.10 267 GLY B O 1
ATOM 2681 N N . VAL B 1 17 ? -34.983 65.552 -14.491 1.00 81.15 268 VAL B N 1
ATOM 2682 C CA . VAL B 1 17 ? -34.679 65.480 -13.065 1.00 78.72 268 VAL B CA 1
ATOM 2683 C C . VAL B 1 17 ? -34.603 64.007 -12.655 1.00 85.43 268 VAL B C 1
ATOM 2684 O O . VAL B 1 17 ? -35.007 63.145 -13.432 1.00 92.94 268 VAL B O 1
ATOM 2688 N N . PRO B 1 18 ? -34.112 63.714 -11.480 1.00 111.12 269 PRO B N 1
ATOM 2689 C CA . PRO B 1 18 ? -34.013 62.319 -11.116 1.00 117.53 269 PRO B CA 1
ATOM 2690 C C . PRO B 1 18 ? -35.357 61.638 -11.252 1.00 121.74 269 PRO B C 1
ATOM 2691 O O . PRO B 1 18 ? -35.475 60.768 -12.091 1.00 130.60 269 PRO B O 1
ATOM 2695 N N . THR B 1 19 ? -36.352 62.016 -10.466 1.00 99.81 270 THR B N 1
ATOM 2696 C CA . THR B 1 19 ? -37.611 61.285 -10.491 1.00 98.08 270 THR B CA 1
ATOM 2697 C C . THR B 1 19 ? -38.434 61.360 -11.777 1.00 98.94 270 THR B C 1
ATOM 2698 O O . THR B 1 19 ? -38.982 60.368 -12.220 1.00 95.80 270 THR B O 1
ATOM 2702 N N . GLU B 1 20 ? -38.527 62.511 -12.419 1.00 97.98 271 GLU B N 1
ATOM 2703 C CA . GLU B 1 20 ? -39.346 62.573 -13.628 1.00 99.78 271 GLU B CA 1
ATOM 2704 C C . GLU B 1 20 ? -38.591 62.254 -14.907 1.00 94.63 271 GLU B C 1
ATOM 2705 O O . GLU B 1 20 ? -39.142 61.625 -15.806 1.00 94.97 271 GLU B O 1
ATOM 2711 N N . ARG B 1 28 ? -28.553 69.304 -26.358 1.00 94.90 279 ARG B N 1
ATOM 2712 C CA . ARG B 1 28 ? -28.140 70.583 -26.895 1.00 107.60 279 ARG B CA 1
ATOM 2713 C C . ARG B 1 28 ? -26.734 70.594 -27.416 1.00 112.35 279 ARG B C 1
ATOM 2714 O O . ARG B 1 28 ? -25.959 69.700 -27.154 1.00 110.47 279 ARG B O 1
ATOM 2722 N N . THR B 1 29 ? -26.396 71.657 -28.103 1.00 106.24 280 THR B N 1
ATOM 2723 C CA . THR B 1 29 ? -25.049 71.832 -28.612 1.00 103.93 280 THR B CA 1
ATOM 2724 C C . THR B 1 29 ? -24.670 73.291 -28.404 1.00 105.73 280 THR B C 1
ATOM 2725 O O . THR B 1 29 ? -25.540 74.160 -28.345 1.00 111.44 280 THR B O 1
ATOM 2729 N N . LEU B 1 30 ? -23.377 73.554 -28.265 1.00 102.77 281 LEU B N 1
ATOM 2730 C CA . LEU B 1 30 ? -22.905 74.897 -27.951 1.00 105.02 281 LEU B CA 1
ATOM 2731 C C . LEU B 1 30 ? -21.746 75.312 -28.856 1.00 99.14 281 LEU B C 1
ATOM 2732 O O . LEU B 1 30 ? -21.039 74.458 -29.387 1.00 99.47 281 LEU B O 1
ATOM 2737 N N . PRO B 1 31 ? -21.552 76.630 -29.039 1.00 104.68 282 PRO B N 1
ATOM 2738 C CA . PRO B 1 31 ? -20.470 77.154 -29.884 1.00 107.18 282 PRO B CA 1
ATOM 2739 C C . PRO B 1 31 ? -19.070 76.765 -29.407 1.00 115.63 282 PRO B C 1
ATOM 2740 O O . PRO B 1 31 ? -18.920 76.031 -28.431 1.00 110.19 282 PRO B O 1
ATOM 2744 N N . SER B 1 32 ? -18.056 77.272 -30.101 1.00 152.23 283 SER B N 1
ATOM 2745 C CA . SER B 1 32 ? -16.665 76.896 -29.854 1.00 165.76 283 SER B CA 1
ATOM 2746 C C . SER B 1 32 ? -16.171 77.236 -28.449 1.00 168.59 283 SER B C 1
ATOM 2747 O O . SER B 1 32 ? -15.612 76.389 -27.754 1.00 172.21 283 SER B O 1
ATOM 2750 N N . GLN B 1 33 ? -16.381 78.481 -28.040 1.00 169.93 284 GLN B N 1
ATOM 2751 C CA . GLN B 1 33 ? -15.870 78.984 -26.767 1.00 164.82 284 GLN B CA 1
ATOM 2752 C C . GLN B 1 33 ? -16.584 78.395 -25.550 1.00 165.40 284 GLN B C 1
ATOM 2753 O O . GLN B 1 33 ? -15.955 78.109 -24.530 1.00 168.30 284 GLN B O 1
ATOM 2759 N N . ALA B 1 34 ? -17.895 78.209 -25.665 1.00 164.10 285 ALA B N 1
ATOM 2760 C CA . ALA B 1 34 ? -18.709 77.736 -24.551 1.00 157.83 285 ALA B CA 1
ATOM 2761 C C . ALA B 1 34 ? -18.463 76.261 -24.257 1.00 154.53 285 ALA B C 1
ATOM 2762 O O . ALA B 1 34 ? -19.388 75.453 -24.303 1.00 159.92 285 ALA B O 1
ATOM 2764 N N . VAL B 1 35 ? -17.205 75.880 -24.073 1.00 119.78 286 VAL B N 1
ATOM 2765 C CA . VAL B 1 35 ? -16.894 74.519 -23.640 1.00 114.39 286 VAL B CA 1
ATOM 2766 C C . VAL B 1 35 ? -15.601 74.408 -22.846 1.00 112.08 286 VAL B C 1
ATOM 2767 O O . VAL B 1 35 ? -14.869 75.379 -22.671 1.00 103.09 286 VAL B O 1
ATOM 2771 N N . GLY B 1 36 ? -15.320 73.174 -22.425 1.00 141.06 287 GLY B N 1
ATOM 2772 C CA . GLY B 1 36 ? -14.038 72.822 -21.841 1.00 139.34 287 GLY B CA 1
ATOM 2773 C C . GLY B 1 36 ? -13.562 73.658 -20.668 1.00 133.23 287 GLY B C 1
ATOM 2774 O O . GLY B 1 36 ? -14.021 73.472 -19.542 1.00 125.83 287 GLY B O 1
ATOM 2775 N N . PRO B 1 37 ? -12.604 74.562 -20.923 1.00 119.01 288 PRO B N 1
ATOM 2776 C CA . PRO B 1 37 ? -11.955 75.370 -19.890 1.00 115.94 288 PRO B CA 1
ATOM 2777 C C . PRO B 1 37 ? -12.259 76.873 -19.989 1.00 111.67 288 PRO B C 1
ATOM 2778 O O . PRO B 1 37 ? -11.815 77.530 -20.934 1.00 119.09 288 PRO B O 1
ATOM 2782 N N . PRO B 1 38 ? -12.988 77.419 -19.003 1.00 84.40 289 PRO B N 1
ATOM 2783 C CA . PRO B 1 38 ? -13.513 76.666 -17.859 1.00 88.52 289 PRO B CA 1
ATOM 2784 C C . PRO B 1 38 ? -15.004 76.349 -17.976 1.00 81.16 289 PRO B C 1
ATOM 2785 O O . PRO B 1 38 ? -15.715 76.959 -18.775 1.00 82.20 289 PRO B O 1
ATOM 2789 N N . PHE B 1 39 ? -15.489 75.439 -17.176 1.00 66.40 290 PHE B N 1
ATOM 2790 C CA . PHE B 1 39 ? -16.897 75.287 -17.059 1.00 66.15 290 PHE B CA 1
ATOM 2791 C C . PHE B 1 39 ? -17.446 76.426 -16.257 1.00 64.42 290 PHE B C 1
ATOM 2792 O O . PHE B 1 39 ? -16.772 76.976 -15.421 1.00 62.91 290 PHE B O 1
ATOM 2800 N N . PHE B 1 40 ? -18.691 76.782 -16.521 1.00 80.64 291 PHE B N 1
ATOM 2801 C CA . PHE B 1 40 ? -19.357 77.819 -15.741 1.00 71.66 291 PHE B CA 1
ATOM 2802 C C . PHE B 1 40 ? -20.804 77.454 -15.432 1.00 63.01 291 PHE B C 1
ATOM 2803 O O . PHE B 1 40 ? -21.383 76.580 -16.065 1.00 64.43 291 PHE B O 1
ATOM 2811 N N . TYR B 1 41 ? -21.373 78.134 -14.446 1.00 64.01 292 TYR B N 1
ATOM 2812 C CA . TYR B 1 41 ? -22.701 77.818 -13.951 1.00 60.77 292 TYR B CA 1
ATOM 2813 C C . TYR B 1 41 ? -23.246 79.085 -13.313 1.00 59.65 292 TYR B C 1
ATOM 2814 O O . TYR B 1 41 ? -22.676 79.601 -12.358 1.00 60.24 292 TYR B O 1
ATOM 2823 N N . TYR B 1 42 ? -24.328 79.607 -13.870 1.00 60.85 293 TYR B N 1
ATOM 2824 C CA . TYR B 1 42 ? -24.906 80.858 -13.397 1.00 63.25 293 TYR B CA 1
ATOM 2825 C C . TYR B 1 42 ? -26.394 80.695 -13.117 1.00 60.27 293 TYR B C 1
ATOM 2826 O O . TYR B 1 42 ? -27.131 80.163 -13.928 1.00 62.83 293 TYR B O 1
ATOM 2835 N N . GLU B 1 43 ? -26.833 81.172 -11.961 1.00 58.51 294 GLU B N 1
ATOM 2836 C CA . GLU B 1 43 ? -28.221 81.013 -11.552 1.00 58.46 294 GLU B CA 1
ATOM 2837 C C . GLU B 1 43 ? -28.913 82.359 -11.443 1.00 67.69 294 GLU B C 1
ATOM 2838 O O . GLU B 1 43 ? -28.320 83.338 -10.995 1.00 68.39 294 GLU B O 1
ATOM 2844 N N . ASN B 1 44 ? -30.172 82.400 -11.858 1.00 74.24 295 ASN B N 1
ATOM 2845 C CA . ASN B 1 44 ? -30.959 83.617 -11.779 1.00 66.81 295 ASN B CA 1
ATOM 2846 C C . ASN B 1 44 ? -32.434 83.243 -11.654 1.00 61.30 295 ASN B C 1
ATOM 2847 O O . ASN B 1 44 ? -32.810 82.129 -11.994 1.00 62.08 295 ASN B O 1
ATOM 2852 N N . VAL B 1 45 ? -33.262 84.155 -11.157 1.00 61.18 296 VAL B N 1
ATOM 2853 C CA . VAL B 1 45 ? -34.692 83.884 -10.994 1.00 61.99 296 VAL B CA 1
ATOM 2854 C C . VAL B 1 45 ? -35.353 83.583 -12.347 1.00 64.93 296 VAL B C 1
ATOM 2855 O O . VAL B 1 45 ? -35.016 84.191 -13.366 1.00 66.62 296 VAL B O 1
ATOM 2859 N N . ALA B 1 46 ? -36.283 82.636 -12.351 1.00 65.73 297 ALA B N 1
ATOM 2860 C CA . ALA B 1 46 ? -36.932 82.186 -13.585 1.00 68.70 297 ALA B CA 1
ATOM 2861 C C . ALA B 1 46 ? -37.938 83.198 -14.137 1.00 70.89 297 ALA B C 1
ATOM 2862 O O . ALA B 1 46 ? -38.046 83.368 -15.350 1.00 73.49 297 ALA B O 1
ATOM 2864 N N . LEU B 1 47 ? -38.752 83.794 -13.281 1.00 82.29 298 LEU B N 1
ATOM 2865 C CA . LEU B 1 47 ? -39.791 84.686 -13.762 1.00 90.42 298 LEU B CA 1
ATOM 2866 C C . LEU B 1 47 ? -39.170 85.986 -14.128 1.00 93.50 298 LEU B C 1
ATOM 2867 O O . LEU B 1 47 ? -38.590 86.640 -13.308 1.00 92.31 298 LEU B O 1
ATOM 2872 N N . ALA B 1 48 ? -39.344 86.378 -15.372 1.00 97.27 299 ALA B N 1
ATOM 2873 C CA . ALA B 1 48 ? -38.647 87.514 -15.892 1.00 103.58 299 ALA B CA 1
ATOM 2874 C C . ALA B 1 48 ? -39.262 88.100 -17.141 1.00 115.83 299 ALA B C 1
ATOM 2875 O O . ALA B 1 48 ? -40.333 87.698 -17.597 1.00 116.86 299 ALA B O 1
ATOM 2877 N N . PRO B 1 49 ? -38.579 89.122 -17.619 1.00 131.81 300 PRO B N 1
ATOM 2878 C CA . PRO B 1 49 ? -38.826 89.746 -18.909 1.00 130.99 300 PRO B CA 1
ATOM 2879 C C . PRO B 1 49 ? -37.864 89.137 -19.891 1.00 129.68 300 PRO B C 1
ATOM 2880 O O . PRO B 1 49 ? -36.669 89.137 -19.652 1.00 118.03 300 PRO B O 1
ATOM 2884 N N . LYS B 1 50 ? -38.369 88.693 -21.027 1.00 128.34 301 LYS B N 1
ATOM 2885 C CA . LYS B 1 50 ? -37.586 87.857 -21.896 1.00 125.62 301 LYS B CA 1
ATOM 2886 C C . LYS B 1 50 ? -36.378 88.656 -22.219 1.00 122.80 301 LYS B C 1
ATOM 2887 O O . LYS B 1 50 ? -35.350 88.126 -22.511 1.00 120.87 301 LYS B O 1
ATOM 2893 N N . GLY B 1 51 ? -36.505 89.957 -22.165 1.00 123.67 302 GLY B N 1
ATOM 2894 C CA . GLY B 1 51 ? -35.384 90.790 -22.493 1.00 127.16 302 GLY B CA 1
ATOM 2895 C C . GLY B 1 51 ? -34.256 90.475 -21.549 1.00 126.94 302 GLY B C 1
ATOM 2896 O O . GLY B 1 51 ? -33.086 90.525 -21.927 1.00 127.95 302 GLY B O 1
ATOM 2897 N N . VAL B 1 52 ? -34.602 90.203 -20.296 1.00 112.36 303 VAL B N 1
ATOM 2898 C CA . VAL B 1 52 ? -33.579 89.881 -19.319 1.00 107.31 303 VAL B CA 1
ATOM 2899 C C . VAL B 1 52 ? -32.842 88.619 -19.650 1.00 109.39 303 VAL B C 1
ATOM 2900 O O . VAL B 1 52 ? -31.645 88.596 -19.693 1.00 110.72 303 VAL B O 1
ATOM 2904 N N . TRP B 1 53 ? -33.582 87.582 -19.956 1.00 80.14 304 TRP B N 1
ATOM 2905 C CA . TRP B 1 53 ? -32.976 86.351 -20.300 1.00 83.12 304 TRP B CA 1
ATOM 2906 C C . TRP B 1 53 ? -32.186 86.440 -21.545 1.00 85.11 304 TRP B C 1
ATOM 2907 O O . TRP B 1 53 ? -31.055 85.938 -21.601 1.00 84.75 304 TRP B O 1
ATOM 2918 N N . ASP B 1 54 ? -32.658 87.176 -22.534 1.00 85.22 305 ASP B N 1
ATOM 2919 C CA . ASP B 1 54 ? -31.933 87.256 -23.776 1.00 92.04 305 ASP B CA 1
ATOM 2920 C C . ASP B 1 54 ? -30.675 88.046 -23.634 1.00 86.73 305 ASP B C 1
ATOM 2921 O O . ASP B 1 54 ? -29.725 87.843 -24.347 1.00 90.05 305 ASP B O 1
ATOM 2926 N N . THR B 1 55 ? -30.681 88.984 -22.732 1.00 98.75 306 THR B N 1
ATOM 2927 C CA . THR B 1 55 ? -29.450 89.667 -22.349 1.00 102.11 306 THR B CA 1
ATOM 2928 C C . THR B 1 55 ? -28.483 88.673 -21.722 1.00 96.85 306 THR B C 1
ATOM 2929 O O . THR B 1 55 ? -27.291 88.670 -22.026 1.00 101.44 306 THR B O 1
ATOM 2933 N N . ILE B 1 56 ? -29.020 87.777 -20.928 1.00 86.62 307 ILE B N 1
ATOM 2934 C CA . ILE B 1 56 ? -28.179 86.862 -20.223 1.00 88.82 307 ILE B CA 1
ATOM 2935 C C . ILE B 1 56 ? -27.591 85.887 -21.184 1.00 86.58 307 ILE B C 1
ATOM 2936 O O . ILE B 1 56 ? -26.383 85.775 -21.268 1.00 87.88 307 ILE B O 1
ATOM 2941 N N . SER B 1 57 ? -28.449 85.210 -21.922 1.00 104.48 308 SER B N 1
ATOM 2942 C CA . SER B 1 57 ? -27.996 84.236 -22.911 1.00 106.50 308 SER B CA 1
ATOM 2943 C C . SER B 1 57 ? -26.929 84.859 -23.789 1.00 103.00 308 SER B C 1
ATOM 2944 O O . SER B 1 57 ? -25.800 84.373 -23.850 1.00 108.10 308 SER B O 1
ATOM 2947 N N . SER B 1 58 ? -27.296 85.955 -24.443 1.00 96.87 309 SER B N 1
ATOM 2948 C CA . SER B 1 58 ? -26.398 86.657 -25.356 1.00 99.83 309 SER B CA 1
ATOM 2949 C C . SER B 1 58 ? -25.047 86.994 -24.727 1.00 95.28 309 SER B C 1
ATOM 2950 O O . SER B 1 58 ? -24.002 86.812 -25.352 1.00 97.54 309 SER B O 1
ATOM 2953 N N . SER B 1 59 ? -25.072 87.485 -23.493 1.00 83.40 310 SER B N 1
ATOM 2954 C CA . SER B 1 59 ? -23.834 87.822 -22.796 1.00 80.48 310 SER B CA 1
ATOM 2955 C C . SER B 1 59 ? -22.999 86.568 -22.560 1.00 85.15 310 SER B C 1
ATOM 2956 O O . SER B 1 59 ? -21.770 86.599 -22.649 1.00 89.73 310 SER B O 1
ATOM 2959 N N . LEU B 1 60 ? -23.694 85.475 -22.345 1.00 79.23 311 LEU B N 1
ATOM 2960 C CA . LEU B 1 60 ? -23.041 84.265 -21.971 1.00 77.69 311 LEU B CA 1
ATOM 2961 C C . LEU B 1 60 ? -23.005 83.288 -23.100 1.00 87.90 311 LEU B C 1
ATOM 2962 O O . LEU B 1 60 ? -23.673 82.269 -23.067 1.00 84.52 311 LEU B O 1
ATOM 2967 N N . TYR B 1 61 ? -22.227 83.633 -24.112 1.00 112.21 312 TYR B N 1
ATOM 2968 C CA . TYR B 1 61 ? -21.900 82.748 -25.231 1.00 111.65 312 TYR B CA 1
ATOM 2969 C C . TYR B 1 61 ? -23.135 82.139 -25.876 1.00 114.31 312 TYR B C 1
ATOM 2970 O O . TYR B 1 61 ? -23.091 81.029 -26.407 1.00 111.26 312 TYR B O 1
ATOM 2979 N N . ASP B 1 62 ? -24.234 82.854 -25.784 1.00 98.76 313 ASP B N 1
ATOM 2980 C CA . ASP B 1 62 ? -25.497 82.426 -26.331 1.00 98.09 313 ASP B CA 1
ATOM 2981 C C . ASP B 1 62 ? -25.989 81.050 -25.971 1.00 89.95 313 ASP B C 1
ATOM 2982 O O . ASP B 1 62 ? -26.400 80.313 -26.817 1.00 91.70 313 ASP B O 1
ATOM 2987 N N . ILE B 1 63 ? -26.002 80.727 -24.700 1.00 100.48 314 ILE B N 1
ATOM 2988 C CA . ILE B 1 63 ? -26.569 79.462 -24.248 1.00 100.34 314 ILE B CA 1
ATOM 2989 C C . ILE B 1 63 ? -27.989 79.572 -23.735 1.00 102.91 314 ILE B C 1
ATOM 2990 O O . ILE B 1 63 ? -28.265 80.369 -22.891 1.00 97.27 314 ILE B O 1
ATOM 2995 N N . GLU B 1 64 ? -28.869 78.728 -24.189 1.00 97.59 315 GLU B N 1
ATOM 2996 C CA . GLU B 1 64 ? -30.162 78.619 -23.587 1.00 87.64 315 GLU B CA 1
ATOM 2997 C C . GLU B 1 64 ? -30.083 78.381 -22.112 1.00 87.29 315 GLU B C 1
ATOM 2998 O O . GLU B 1 64 ? -29.378 77.481 -21.687 1.00 85.81 315 GLU B O 1
ATOM 3004 N N . PRO B 1 65 ? -30.807 79.177 -21.311 1.00 93.14 316 PRO B N 1
ATOM 3005 C CA . PRO B 1 65 ? -30.904 78.788 -19.909 1.00 84.24 316 PRO B CA 1
ATOM 3006 C C . PRO B 1 65 ? -31.744 77.551 -19.712 1.00 82.85 316 PRO B C 1
ATOM 3007 O O . PRO B 1 65 ? -32.620 77.311 -20.484 1.00 97.44 316 PRO B O 1
ATOM 3011 N N . GLU B 1 66 ? -31.426 76.800 -18.669 1.00 90.94 317 GLU B N 1
ATOM 3012 C CA . GLU B 1 66 ? -32.132 75.608 -18.266 1.00 87.06 317 GLU B CA 1
ATOM 3013 C C . GLU B 1 66 ? -32.969 75.994 -17.099 1.00 83.87 317 GLU B C 1
ATOM 3014 O O . GLU B 1 66 ? -32.456 76.448 -16.104 1.00 84.17 317 GLU B O 1
ATOM 3020 N N . PHE B 1 67 ? -34.251 75.735 -17.171 1.00 74.58 318 PHE B N 1
ATOM 3021 C CA . PHE B 1 67 ? -35.112 76.193 -16.135 1.00 73.10 318 PHE B CA 1
ATOM 3022 C C . PHE B 1 67 ? -35.610 75.062 -15.360 1.00 72.53 318 PHE B C 1
ATOM 3023 O O . PHE B 1 67 ? -36.185 74.185 -15.910 1.00 74.72 318 PHE B O 1
ATOM 3031 N N . VAL B 1 68 ? -35.449 75.124 -14.056 1.00 69.76 319 VAL B N 1
ATOM 3032 C CA . VAL B 1 68 ? -35.928 74.050 -13.187 1.00 69.15 319 VAL B CA 1
ATOM 3033 C C . VAL B 1 68 ? -36.491 74.575 -11.858 1.00 66.99 319 VAL B C 1
ATOM 3034 O O . VAL B 1 68 ? -36.050 75.605 -11.349 1.00 65.13 319 VAL B O 1
ATOM 3038 N N . ASP B 1 69 ? -37.510 73.890 -11.347 1.00 70.77 320 ASP B N 1
ATOM 3039 C CA . ASP B 1 69 ? -38.094 74.163 -10.041 1.00 70.98 320 ASP B CA 1
ATOM 3040 C C . ASP B 1 69 ? -37.480 73.200 -9.025 1.00 72.14 320 ASP B C 1
ATOM 3041 O O . ASP B 1 69 ? -37.458 71.990 -9.243 1.00 65.73 320 ASP B O 1
ATOM 3046 N N . SER B 1 70 ? -37.004 73.739 -7.908 1.00 61.31 321 SER B N 1
ATOM 3047 C CA . SER B 1 70 ? -36.431 72.917 -6.834 1.00 59.63 321 SER B CA 1
ATOM 3048 C C . SER B 1 70 ? -37.471 72.057 -6.115 1.00 60.18 321 SER B C 1
ATOM 3049 O O . SER B 1 70 ? -37.121 71.257 -5.246 1.00 59.19 321 SER B O 1
ATOM 3052 N N . LYS B 1 71 ? -38.746 72.218 -6.470 1.00 61.91 322 LYS B N 1
ATOM 3053 C CA . LYS B 1 71 ? -39.802 71.397 -5.875 1.00 62.81 322 LYS B CA 1
ATOM 3054 C C . LYS B 1 71 ? -39.619 69.913 -6.204 1.00 64.36 322 LYS B C 1
ATOM 3055 O O . LYS B 1 71 ? -40.187 69.045 -5.535 1.00 64.83 322 LYS B O 1
ATOM 3061 N N . TYR B 1 72 ? -38.811 69.627 -7.223 1.00 65.26 323 TYR B N 1
ATOM 3062 C CA . TYR B 1 72 ? -38.492 68.246 -7.584 1.00 72.74 323 TYR B CA 1
ATOM 3063 C C . TYR B 1 72 ? -37.308 67.683 -6.802 1.00 64.97 323 TYR B C 1
ATOM 3064 O O . TYR B 1 72 ? -36.931 66.530 -6.991 1.00 67.12 323 TYR B O 1
ATOM 3073 N N . PHE B 1 73 ? -36.731 68.494 -5.920 1.00 62.20 324 PHE B N 1
ATOM 3074 C CA . PHE B 1 73 ? -35.560 68.076 -5.154 1.00 60.45 324 PHE B CA 1
ATOM 3075 C C . PHE B 1 73 ? -35.787 68.192 -3.655 1.00 58.56 324 PHE B C 1
ATOM 3076 O O . PHE B 1 73 ? -35.029 67.636 -2.859 1.00 58.40 324 PHE B O 1
ATOM 3084 N N . CYS B 1 74 ? -36.830 68.922 -3.275 1.00 73.01 325 CYS B N 1
ATOM 3085 C CA . CYS B 1 74 ? -37.142 69.134 -1.865 1.00 74.30 325 CYS B CA 1
ATOM 3086 C C . CYS B 1 74 ? -38.602 69.541 -1.683 1.00 67.24 325 CYS B C 1
ATOM 3087 O O . CYS B 1 74 ? -39.374 69.574 -2.642 1.00 70.07 325 CYS B O 1
ATOM 3090 N N . ALA B 1 75 ? -38.969 69.859 -0.447 1.00 56.13 326 ALA B N 1
ATOM 3091 C CA . ALA B 1 75 ? -40.349 70.188 -0.112 1.00 62.47 326 ALA B CA 1
ATOM 3092 C C . ALA B 1 75 ? -40.652 71.676 -0.270 1.00 64.01 326 ALA B C 1
ATOM 3093 O O . ALA B 1 75 ? -41.686 72.161 0.196 1.00 61.82 326 ALA B O 1
ATOM 3095 N N . ALA B 1 76 ? -39.774 72.401 -0.928 1.00 55.42 327 ALA B N 1
ATOM 3096 C CA . ALA B 1 76 ? -39.999 73.811 -1.198 1.00 55.01 327 ALA B CA 1
ATOM 3097 C C . ALA B 1 76 ? -39.765 74.232 -2.626 1.00 56.28 327 ALA B C 1
ATOM 3098 O O . ALA B 1 76 ? -38.735 73.982 -3.175 1.00 63.73 327 ALA B O 1
ATOM 3100 N N . ALA B 1 77 ? -40.717 74.940 -3.200 1.00 58.11 328 ALA B N 1
ATOM 3101 C CA . ALA B 1 77 ? -40.608 75.438 -4.560 1.00 59.15 328 ALA B CA 1
ATOM 3102 C C . ALA B 1 77 ? -39.547 76.470 -4.770 1.00 58.88 328 ALA B C 1
ATOM 3103 O O . ALA B 1 77 ? -39.369 77.341 -3.980 1.00 56.87 328 ALA B O 1
ATOM 3105 N N . ARG B 1 78 ? -38.824 76.363 -5.853 1.00 66.12 329 ARG B N 1
ATOM 3106 C CA . ARG B 1 78 ? -37.887 77.381 -6.188 1.00 66.85 329 ARG B CA 1
ATOM 3107 C C . ARG B 1 78 ? -37.577 77.400 -7.695 1.00 66.42 329 ARG B C 1
ATOM 3108 O O . ARG B 1 78 ? -36.912 76.526 -8.191 1.00 67.43 329 ARG B O 1
ATOM 3116 N N . LYS B 1 79 ? -38.013 78.435 -8.391 1.00 61.03 330 LYS B N 1
ATOM 3117 C CA . LYS B 1 79 ? -37.972 78.472 -9.832 1.00 63.39 330 LYS B CA 1
ATOM 3118 C C . LYS B 1 79 ? -36.795 79.226 -10.340 1.00 73.61 330 LYS B C 1
ATOM 3119 O O . LYS B 1 79 ? -36.620 80.355 -10.029 1.00 62.01 330 LYS B O 1
ATOM 3125 N N . ARG B 1 80 ? -35.989 78.592 -11.159 1.00 63.69 331 ARG B N 1
ATOM 3126 C CA . ARG B 1 80 ? -34.762 79.192 -11.571 1.00 63.16 331 ARG B CA 1
ATOM 3127 C C . ARG B 1 80 ? -34.356 78.918 -12.988 1.00 65.42 331 ARG B C 1
ATOM 3128 O O . ARG B 1 80 ? -34.768 78.005 -13.604 1.00 67.16 331 ARG B O 1
ATOM 3136 N N . GLY B 1 81 ? -33.494 79.759 -13.470 1.00 67.59 332 GLY B N 1
ATOM 3137 C CA . GLY B 1 81 ? -32.821 79.556 -14.733 1.00 71.53 332 GLY B CA 1
ATOM 3138 C C . GLY B 1 81 ? -31.346 79.401 -14.445 1.00 75.98 332 GLY B C 1
ATOM 3139 O O . GLY B 1 81 ? -30.776 80.169 -13.661 1.00 66.51 332 GLY B O 1
ATOM 3140 N N . TYR B 1 82 ? -30.739 78.393 -15.064 1.00 66.51 333 TYR B N 1
ATOM 3141 C CA . TYR B 1 82 ? -29.315 78.139 -14.926 1.00 65.34 333 TYR B CA 1
ATOM 3142 C C . TYR B 1 82 ? -28.655 78.166 -16.297 1.00 67.54 333 TYR B C 1
ATOM 3143 O O . TYR B 1 82 ? -29.130 77.534 -17.216 1.00 69.81 333 TYR B O 1
ATOM 3152 N N . ILE B 1 83 ? -27.562 78.902 -16.435 1.00 83.18 334 ILE B N 1
ATOM 3153 C CA . ILE B 1 83 ? -26.826 78.942 -17.691 1.00 82.59 334 ILE B CA 1
ATOM 3154 C C . ILE B 1 83 ? -25.428 78.372 -17.509 1.00 80.03 334 ILE B C 1
ATOM 3155 O O . ILE B 1 83 ? -24.660 78.836 -16.664 1.00 76.35 334 ILE B O 1
ATOM 3160 N N . HIS B 1 84 ? -25.105 77.361 -18.309 1.00 69.77 335 HIS B N 1
ATOM 3161 C CA . HIS B 1 84 ? -23.878 76.615 -18.108 1.00 70.41 335 HIS B CA 1
ATOM 3162 C C . HIS B 1 84 ? -23.449 75.871 -19.367 1.00 80.10 335 HIS B C 1
ATOM 3163 O O . HIS B 1 84 ? -24.252 75.651 -20.276 1.00 85.72 335 HIS B O 1
ATOM 3170 N N . ASN B 1 85 ? -22.173 75.498 -19.413 1.00 71.36 336 ASN B N 1
ATOM 3171 C CA . ASN B 1 85 ? -21.630 74.720 -20.514 1.00 73.72 336 ASN B CA 1
ATOM 3172 C C . ASN B 1 85 ? -21.297 73.314 -20.046 1.00 73.26 336 ASN B C 1
ATOM 3173 O O . ASN B 1 85 ? -20.470 72.625 -20.641 1.00 88.73 336 ASN B O 1
ATOM 3178 N N . LEU B 1 86 ? -21.943 72.895 -18.965 1.00 74.80 337 LEU B N 1
ATOM 3179 C CA . LEU B 1 86 ? -21.693 71.582 -18.391 1.00 77.58 337 LEU B CA 1
ATOM 3180 C C . LEU B 1 86 ? -22.341 70.486 -19.221 1.00 79.02 337 LEU B C 1
ATOM 3181 O O . LEU B 1 86 ? -23.368 70.716 -19.860 1.00 83.07 337 LEU B O 1
ATOM 3186 N N . PRO B 1 87 ? -21.744 69.285 -19.206 1.00 76.34 338 PRO B N 1
ATOM 3187 C CA . PRO B 1 87 ? -22.385 68.113 -19.803 1.00 76.65 338 PRO B CA 1
ATOM 3188 C C . PRO B 1 87 ? -23.676 67.805 -19.070 1.00 76.01 338 PRO B C 1
ATOM 3189 O O . PRO B 1 87 ? -23.712 67.843 -17.844 1.00 84.29 338 PRO B O 1
ATOM 3193 N N . VAL B 1 88 ? -24.722 67.498 -19.820 1.00 96.62 339 VAL B N 1
ATOM 3194 C CA . VAL B 1 88 ? -26.029 67.228 -19.247 1.00 78.18 339 VAL B CA 1
ATOM 3195 C C . VAL B 1 88 ? -26.174 65.728 -19.012 1.00 91.08 339 VAL B C 1
ATOM 3196 O O . VAL B 1 88 ? -27.011 65.267 -18.233 1.00 94.78 339 VAL B O 1
ATOM 3200 N N . GLU B 1 89 ? -25.302 64.977 -19.663 1.00 95.20 340 GLU B N 1
ATOM 3201 C CA . GLU B 1 89 ? -25.331 63.529 -19.586 1.00 94.23 340 GLU B CA 1
ATOM 3202 C C . GLU B 1 89 ? -24.656 62.995 -18.325 1.00 91.38 340 GLU B C 1
ATOM 3203 O O . GLU B 1 89 ? -23.627 63.511 -17.885 1.00 78.16 340 GLU B O 1
ATOM 3209 N N . ASN B 1 90 ? -25.258 61.950 -17.769 1.00 94.39 341 ASN B N 1
ATOM 3210 C CA . ASN B 1 90 ? -24.705 61.204 -16.645 1.00 79.33 341 ASN B CA 1
ATOM 3211 C C . ASN B 1 90 ? -24.704 61.999 -15.347 1.00 75.88 341 ASN B C 1
ATOM 3212 O O . ASN B 1 90 ? -23.768 61.917 -14.544 1.00 74.14 341 ASN B O 1
ATOM 3217 N N . ARG B 1 91 ? -25.773 62.768 -15.157 1.00 83.48 342 ARG B N 1
ATOM 3218 C CA . ARG B 1 91 ? -26.037 63.452 -13.902 1.00 84.10 342 ARG B CA 1
ATOM 3219 C C . ARG B 1 91 ? -26.519 62.423 -12.892 1.00 82.50 342 ARG B C 1
ATOM 3220 O O . ARG B 1 91 ? -27.139 61.430 -13.263 1.00 84.39 342 ARG B O 1
ATOM 3228 N N . PHE B 1 92 ? -26.233 62.663 -11.616 1.00 69.51 343 PHE B N 1
ATOM 3229 C CA . PHE B 1 92 ? -26.758 61.833 -10.540 1.00 69.22 343 PHE B CA 1
ATOM 3230 C C . PHE B 1 92 ? -27.071 62.699 -9.332 1.00 66.44 343 PHE B C 1
ATOM 3231 O O . PHE B 1 92 ? -26.414 63.710 -9.120 1.00 64.52 343 PHE B O 1
ATOM 3239 N N . PRO B 1 93 ? -28.060 62.321 -8.562 1.00 85.07 344 PRO B N 1
ATOM 3240 C CA . PRO B 1 93 ? -28.491 63.022 -7.364 1.00 64.03 344 PRO B CA 1
ATOM 3241 C C . PRO B 1 93 ? -27.743 62.743 -6.062 1.00 73.16 344 PRO B C 1
ATOM 3242 O O . PRO B 1 93 ? -27.000 61.804 -5.920 1.00 76.00 344 PRO B O 1
ATOM 3246 N N . LEU B 1 94 ? -27.956 63.621 -5.107 1.00 60.09 345 LEU B N 1
ATOM 3247 C CA . LEU B 1 94 ? -27.557 63.407 -3.756 1.00 63.97 345 LEU B CA 1
ATOM 3248 C C . LEU B 1 94 ? -28.460 62.390 -3.144 1.00 59.69 345 LEU B C 1
ATOM 3249 O O . LEU B 1 94 ? -29.640 62.475 -3.229 1.00 62.67 345 LEU B O 1
ATOM 3254 N N . PHE B 1 95 ? -27.850 61.454 -2.459 1.00 67.58 346 PHE B N 1
ATOM 3255 C CA . PHE B 1 95 ? -28.517 60.350 -1.860 1.00 72.67 346 PHE B CA 1
ATOM 3256 C C . PHE B 1 95 ? -28.319 60.404 -0.375 1.00 70.20 346 PHE B C 1
ATOM 3257 O O . PHE B 1 95 ? -27.229 60.592 0.083 1.00 69.97 346 PHE B O 1
ATOM 3265 N N . PRO B 1 96 ? -29.374 60.237 0.379 1.00 72.02 347 PRO B N 1
ATOM 3266 C CA . PRO B 1 96 ? -30.684 59.961 -0.153 1.00 67.54 347 PRO B CA 1
ATOM 3267 C C . PRO B 1 96 ? -31.366 61.183 -0.657 1.00 68.63 347 PRO B C 1
ATOM 3268 O O . PRO B 1 96 ? -31.003 62.291 -0.356 1.00 63.87 347 PRO B O 1
ATOM 3272 N N . LEU B 1 97 ? -32.380 60.950 -1.448 1.00 75.39 348 LEU B N 1
ATOM 3273 C CA . LEU B 1 97 ? -33.219 61.989 -1.927 1.00 74.41 348 LEU B CA 1
ATOM 3274 C C . LEU B 1 97 ? -33.957 62.632 -0.790 1.00 75.68 348 LEU B C 1
ATOM 3275 O O . LEU B 1 97 ? -34.450 61.973 0.095 1.00 80.01 348 LEU B O 1
ATOM 3280 N N . ALA B 1 98 ? -34.036 63.943 -0.843 1.00 66.41 349 ALA B N 1
ATOM 3281 C CA . ALA B 1 98 ? -34.639 64.700 0.212 1.00 63.71 349 ALA B CA 1
ATOM 3282 C C . ALA B 1 98 ? -36.124 64.505 0.188 1.00 64.94 349 ALA B C 1
ATOM 3283 O O . ALA B 1 98 ? -36.677 64.183 -0.831 1.00 63.43 349 ALA B O 1
ATOM 3285 N N . PRO B 1 99 ? -36.760 64.662 1.327 1.00 58.94 350 PRO B N 1
ATOM 3286 C CA . PRO B 1 99 ? -38.204 64.523 1.418 1.00 62.09 350 PRO B CA 1
ATOM 3287 C C . PRO B 1 99 ? -38.857 65.613 0.640 1.00 70.90 350 PRO B C 1
ATOM 3288 O O . PRO B 1 99 ? -38.409 66.720 0.647 1.00 71.53 350 PRO B O 1
ATOM 3292 N N . ARG B 1 100 ? -39.922 65.274 -0.049 1.00 78.99 351 ARG B N 1
ATOM 3293 C CA . ARG B 1 100 ? -40.537 66.179 -1.011 1.00 80.86 351 ARG B CA 1
ATOM 3294 C C . ARG B 1 100 ? -41.863 66.762 -0.529 1.00 82.50 351 ARG B C 1
ATOM 3295 O O . ARG B 1 100 ? -42.470 67.581 -1.218 1.00 79.65 351 ARG B O 1
ATOM 3303 N N . THR B 1 101 ? -42.301 66.349 0.656 1.00 62.24 352 THR B N 1
ATOM 3304 C CA . THR B 1 101 ? -43.559 66.834 1.223 1.00 68.23 352 THR B CA 1
ATOM 3305 C C . THR B 1 101 ? -43.309 67.601 2.522 1.00 66.15 352 THR B C 1
ATOM 3306 O O . THR B 1 101 ? -42.354 67.308 3.246 1.00 66.75 352 THR B O 1
ATOM 3310 N N . ILE B 1 102 ? -44.148 68.602 2.791 1.00 64.58 353 ILE B N 1
ATOM 3311 C CA . ILE B 1 102 ? -44.114 69.341 4.048 1.00 58.74 353 ILE B CA 1
ATOM 3312 C C . ILE B 1 102 ? -44.155 68.387 5.231 1.00 59.78 353 ILE B C 1
ATOM 3313 O O . ILE B 1 102 ? -43.410 68.545 6.197 1.00 66.62 353 ILE B O 1
ATOM 3318 N N . HIS B 1 103 ? -45.018 67.382 5.143 1.00 71.74 354 HIS B N 1
ATOM 3319 C CA . HIS B 1 103 ? -45.182 66.423 6.229 1.00 74.39 354 HIS B CA 1
ATOM 3320 C C . HIS B 1 103 ? -44.018 65.442 6.348 1.00 68.90 354 HIS B C 1
ATOM 3321 O O . HIS B 1 103 ? -43.731 64.950 7.435 1.00 68.28 354 HIS B O 1
ATOM 3328 N N . GLU B 1 104 ? -43.353 65.164 5.232 1.00 71.26 355 GLU B N 1
ATOM 3329 C CA . GLU B 1 104 ? -42.157 64.329 5.246 1.00 71.61 355 GLU B CA 1
ATOM 3330 C C . GLU B 1 104 ? -40.970 65.116 5.792 1.00 71.60 355 GLU B C 1
ATOM 3331 O O . GLU B 1 104 ? -40.100 64.566 6.463 1.00 72.40 355 GLU B O 1
ATOM 3337 N N . ALA B 1 105 ? -40.942 66.410 5.499 1.00 70.80 356 ALA B N 1
ATOM 3338 C CA . ALA B 1 105 ? -39.839 67.258 5.925 1.00 70.45 356 ALA B CA 1
ATOM 3339 C C . ALA B 1 105 ? -40.008 67.704 7.373 1.00 64.20 356 ALA B C 1
ATOM 3340 O O . ALA B 1 105 ? -39.028 67.835 8.102 1.00 57.77 356 ALA B O 1
ATOM 3342 N N . LEU B 1 106 ? -41.255 67.925 7.784 1.00 66.80 357 LEU B N 1
ATOM 3343 C CA . LEU B 1 106 ? -41.552 68.458 9.111 1.00 60.58 357 LEU B CA 1
ATOM 3344 C C . LEU B 1 106 ? -42.651 67.664 9.826 1.00 64.83 357 LEU B C 1
ATOM 3345 O O . LEU B 1 106 ? -43.820 68.047 9.783 1.00 59.69 357 LEU B O 1
ATOM 3350 N N . PRO B 1 107 ? -42.275 66.564 10.499 1.00 75.27 358 PRO B N 1
ATOM 3351 C CA . PRO B 1 107 ? -43.224 65.653 11.160 1.00 75.55 358 PRO B CA 1
ATOM 3352 C C . PRO B 1 107 ? -44.097 66.295 12.245 1.00 68.74 358 PRO B C 1
ATOM 3353 O O . PRO B 1 107 ? -45.278 65.960 12.343 1.00 65.97 358 PRO B O 1
ATOM 3357 N N . LEU B 1 108 ? -43.534 67.197 13.045 1.00 68.80 359 LEU B N 1
ATOM 3358 C CA . LEU B 1 108 ? -44.310 67.862 14.091 1.00 70.39 359 LEU B CA 1
ATOM 3359 C C . LEU B 1 108 ? -45.414 68.762 13.523 1.00 77.67 359 LEU B C 1
ATOM 3360 O O . LEU B 1 108 ? -46.306 69.201 14.251 1.00 75.98 359 LEU B O 1
ATOM 3365 N N . SER B 1 109 ? -45.3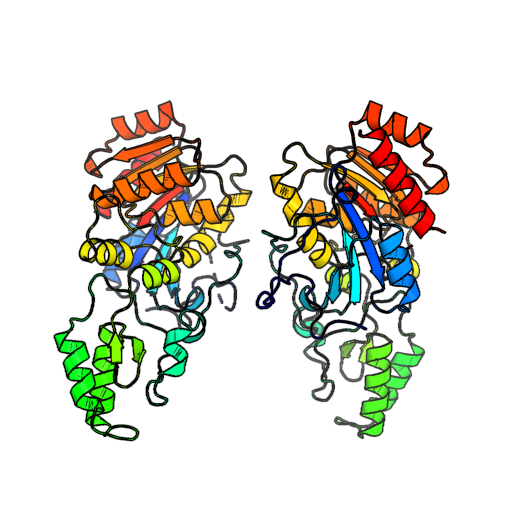50 69.036 12.224 1.00 77.91 360 SER B N 1
ATOM 3366 C CA . SER B 1 109 ? -46.325 69.907 11.580 1.00 83.41 360 SER B CA 1
ATOM 3367 C C . SER B 1 109 ? -47.522 69.105 11.094 1.00 76.41 360 SER B C 1
ATOM 3368 O O . SER B 1 109 ? -48.623 69.636 10.952 1.00 73.89 360 SER B O 1
ATOM 3371 N N . LYS B 1 110 ? -47.287 67.823 10.838 1.00 58.18 361 LYS B N 1
ATOM 3372 C CA . LYS B 1 110 ? -48.296 66.939 10.272 1.00 67.59 361 LYS B CA 1
ATOM 3373 C C . LYS B 1 110 ? -49.556 66.883 11.119 1.00 70.42 361 LYS B C 1
ATOM 3374 O O . LYS B 1 110 ? -50.671 67.024 10.610 1.00 70.87 361 LYS B O 1
ATOM 3380 N N . LYS B 1 111 ? -49.368 66.695 12.416 1.00 79.20 362 LYS B N 1
ATOM 3381 C CA . LYS B 1 111 ? -50.472 66.435 13.331 1.00 77.43 362 LYS B CA 1
ATOM 3382 C C . LYS B 1 111 ? -51.476 67.576 13.447 1.00 69.90 362 LYS B C 1
ATOM 3383 O O . LYS B 1 111 ? -52.652 67.350 13.680 1.00 73.12 362 LYS B O 1
ATOM 3389 N N . TRP B 1 112 ? -51.011 68.796 13.309 1.00 62.57 363 TRP B N 1
ATOM 3390 C CA . TRP B 1 112 ? -51.880 69.938 13.450 1.00 67.41 363 TRP B CA 1
ATOM 3391 C C . TRP B 1 112 ? -52.296 70.608 12.192 1.00 72.04 363 TRP B C 1
ATOM 3392 O O . TRP B 1 112 ? -52.980 71.607 12.233 1.00 61.58 363 TRP B O 1
ATOM 3403 N N . TRP B 1 113 ? -51.905 70.058 11.065 1.00 62.14 364 TRP B N 1
ATOM 3404 C CA . TRP B 1 113 ? -52.331 70.555 9.797 1.00 63.17 364 TRP B CA 1
ATOM 3405 C C . TRP B 1 113 ? -53.798 70.401 9.601 1.00 65.86 364 TRP B C 1
ATOM 3406 O O . TRP B 1 113 ? -54.346 69.333 9.767 1.00 67.78 364 TRP B O 1
ATOM 3417 N N . PRO B 1 114 ? -54.458 71.455 9.191 1.00 66.27 365 PRO B N 1
ATOM 3418 C CA . PRO B 1 114 ? -55.885 71.383 8.943 1.00 69.05 365 PRO B CA 1
ATOM 3419 C C . PRO B 1 114 ? -56.180 70.814 7.578 1.00 71.37 365 PRO B C 1
ATOM 3420 O O . PRO B 1 114 ? -55.510 71.098 6.620 1.00 70.79 365 PRO B O 1
ATOM 3424 N N . SER B 1 115 ? -57.187 69.983 7.489 1.00 74.20 366 SER B N 1
ATOM 3425 C CA . SER B 1 115 ? -57.516 69.396 6.191 1.00 78.82 366 SER B CA 1
ATOM 3426 C C . SER B 1 115 ? -57.867 70.456 5.146 1.00 81.86 366 SER B C 1
ATOM 3427 O O . SER B 1 115 ? -57.727 70.225 3.943 1.00 85.38 366 SER B O 1
ATOM 3430 N N . TRP B 1 116 ? -58.321 71.617 5.605 1.00 76.73 367 TRP B N 1
ATOM 3431 C CA . TRP B 1 116 ? -58.632 72.711 4.695 1.00 77.39 367 TRP B CA 1
ATOM 3432 C C . TRP B 1 116 ? -57.392 73.492 4.225 1.00 87.14 367 TRP B C 1
ATOM 3433 O O . TRP B 1 116 ? -57.506 74.430 3.434 1.00 75.27 367 TRP B O 1
ATOM 3444 N N . ASP B 1 117 ? -56.214 73.103 4.711 1.00 72.32 368 ASP B N 1
ATOM 3445 C CA . ASP B 1 117 ? -54.958 73.629 4.179 1.00 70.18 368 ASP B CA 1
ATOM 3446 C C . ASP B 1 117 ? -54.389 72.599 3.204 1.00 71.12 368 ASP B C 1
ATOM 3447 O O . ASP B 1 117 ? -53.854 71.5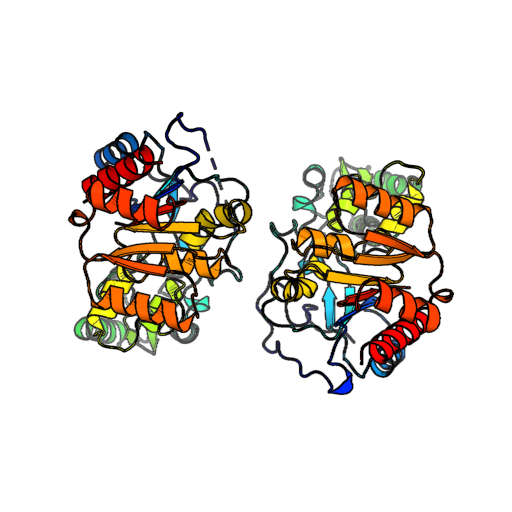72 3.617 1.00 70.66 368 ASP B O 1
ATOM 3452 N N . PRO B 1 118 ? -54.511 72.870 1.899 1.00 72.73 369 PRO B N 1
ATOM 3453 C CA . PRO B 1 118 ? -54.146 71.896 0.867 1.00 74.24 369 PRO B CA 1
ATOM 3454 C C . PRO B 1 118 ? -52.643 71.807 0.624 1.00 75.20 369 PRO B C 1
ATOM 3455 O O . PRO B 1 118 ? -52.199 70.838 0.009 1.00 77.73 369 PRO B O 1
ATOM 3459 N N . ARG B 1 119 ? -51.884 72.793 1.095 1.00 69.18 370 ARG B N 1
ATOM 3460 C CA . ARG B 1 119 ? -50.452 72.849 0.821 1.00 67.10 370 ARG B CA 1
ATOM 3461 C C . ARG B 1 119 ? -49.740 71.554 1.186 1.00 66.59 370 ARG B C 1
ATOM 3462 O O . ARG B 1 119 ? -49.938 71.009 2.269 1.00 66.10 370 ARG B O 1
ATOM 3470 N N . THR B 1 120 ? -48.934 71.053 0.257 1.00 69.38 371 THR B N 1
ATOM 3471 C CA . THR B 1 120 ? -48.027 69.946 0.532 1.00 68.42 371 THR B CA 1
ATOM 3472 C C . THR B 1 120 ? -46.625 70.365 0.119 1.00 65.71 371 THR B C 1
ATOM 3473 O O . THR B 1 120 ? -45.654 69.642 0.335 1.00 73.44 371 THR B O 1
ATOM 3477 N N . LYS B 1 121 ? -46.531 71.528 -0.498 1.00 65.44 372 LYS B N 1
ATOM 3478 C CA . LYS B 1 121 ? -45.265 72.191 -0.718 1.00 61.87 372 LYS B CA 1
ATOM 3479 C C . LYS B 1 121 ? -45.322 73.573 -0.157 1.00 79.55 372 LYS B C 1
ATOM 3480 O O . LYS B 1 121 ? -46.374 74.160 -0.048 1.00 61.11 372 LYS B O 1
ATOM 3486 N N . LEU B 1 122 ? -44.163 74.091 0.201 1.00 69.50 373 LEU B N 1
ATOM 3487 C CA . LEU B 1 122 ? -44.021 75.486 0.589 1.00 62.28 373 LEU B CA 1
ATOM 3488 C C . LEU B 1 122 ? -43.706 76.310 -0.649 1.00 62.35 373 LEU B C 1
ATOM 3489 O O . LEU B 1 122 ? -43.319 75.766 -1.683 1.00 60.03 373 LEU B O 1
ATOM 3494 N N . ASN B 1 123 ? -43.882 77.622 -0.547 1.00 57.77 374 ASN B N 1
ATOM 3495 C CA . ASN B 1 123 ? -43.532 78.510 -1.642 1.00 60.63 374 ASN B CA 1
ATOM 3496 C C . ASN B 1 123 ? -42.055 78.850 -1.556 1.00 57.30 374 ASN B C 1
ATOM 3497 O O . ASN B 1 123 ? -41.373 78.416 -0.627 1.00 59.75 374 ASN B O 1
ATOM 3502 N N . CYS B 1 124 ? -41.568 79.613 -2.528 1.00 67.75 375 CYS B N 1
ATOM 3503 C CA . CYS B 1 124 ? -40.169 80.011 -2.568 1.00 62.04 375 CYS B CA 1
ATOM 3504 C C . CYS B 1 124 ? -39.727 80.547 -1.211 1.00 61.02 375 CYS B C 1
ATOM 3505 O O . CYS B 1 124 ? -40.399 81.396 -0.626 1.00 57.56 375 CYS B O 1
ATOM 3508 N N . LEU B 1 125 ? -38.615 80.027 -0.701 1.00 58.64 376 LEU B N 1
ATOM 3509 C CA . LEU B 1 125 ? -38.116 80.435 0.610 1.00 50.65 376 LEU B CA 1
ATOM 3510 C C . LEU B 1 125 ? -37.583 81.864 0.596 1.00 53.97 376 LEU B C 1
ATOM 3511 O O . LEU B 1 125 ? -36.670 82.195 -0.161 1.00 54.49 376 LEU B O 1
ATOM 3516 N N . GLN B 1 126 ? -38.097 82.690 1.477 1.00 72.76 377 GLN B N 1
ATOM 3517 C CA . GLN B 1 126 ? -37.862 84.105 1.417 1.00 72.86 377 GLN B CA 1
ATOM 3518 C C . GLN B 1 126 ? -36.946 84.570 2.539 1.00 71.71 377 GLN B C 1
ATOM 3519 O O . GLN B 1 126 ? -36.708 83.835 3.469 1.00 73.45 377 GLN B O 1
ATOM 3525 N N . THR B 1 127 ? -36.420 85.780 2.430 1.00 54.04 378 THR B N 1
ATOM 3526 C CA . THR B 1 127 ? -35.371 86.288 3.305 1.00 45.41 378 THR B CA 1
ATOM 3527 C C . THR B 1 127 ? -35.905 86.883 4.604 1.00 43.88 378 THR B C 1
ATOM 3528 O O . THR B 1 127 ? -35.136 87.280 5.477 1.00 61.46 378 THR B O 1
ATOM 3532 N N . ALA B 1 128 ? -37.220 86.956 4.733 1.00 44.62 379 ALA B N 1
ATOM 3533 C CA . ALA B 1 128 ? -37.816 87.540 5.925 1.00 64.23 379 ALA B CA 1
ATOM 3534 C C . ALA B 1 128 ? -39.004 86.705 6.380 1.00 44.53 379 ALA B C 1
ATOM 3535 O O . ALA B 1 128 ? -39.599 85.974 5.588 1.00 63.25 379 ALA B O 1
ATOM 3537 N N . ILE B 1 129 ? -39.349 86.811 7.656 1.00 58.45 380 ILE B N 1
ATOM 3538 C CA . ILE B 1 129 ? -40.366 85.938 8.218 1.00 56.70 380 ILE B CA 1
ATOM 3539 C C . ILE B 1 129 ? -41.562 86.677 8.781 1.00 47.66 380 ILE B C 1
ATOM 3540 O O . ILE B 1 129 ? -41.454 87.830 9.191 1.00 55.40 380 ILE B O 1
ATOM 3545 N N . GLY B 1 130 ? -42.700 85.987 8.806 1.00 48.54 381 GLY B N 1
ATOM 3546 C CA . GLY B 1 130 ? -43.932 86.534 9.343 1.00 47.09 381 GLY B CA 1
ATOM 3547 C C . GLY B 1 130 ? -43.826 86.897 10.811 1.00 53.23 381 GLY B C 1
ATOM 3548 O O . GLY B 1 130 ? -43.268 86.148 11.611 1.00 69.90 381 GLY B O 1
ATOM 3549 N N . SER B 1 131 ? -44.375 88.055 11.160 1.00 50.45 382 SER B N 1
ATOM 3550 C CA . SER B 1 131 ? -44.328 88.568 12.521 1.00 45.93 382 SER B CA 1
ATOM 3551 C C . SER B 1 131 ? -45.309 87.856 13.448 1.00 49.10 382 SER B C 1
ATOM 3552 O O . SER B 1 131 ? -46.186 87.106 13.005 1.00 47.08 382 SER B O 1
ATOM 3555 N N . ALA B 1 132 ? -45.164 88.117 14.743 1.00 44.01 383 ALA B N 1
ATOM 3556 C CA . ALA B 1 132 ? -46.058 87.555 15.743 1.00 45.47 383 ALA B CA 1
ATOM 3557 C C . ALA B 1 132 ? -47.443 88.181 15.630 1.00 52.62 383 ALA B C 1
ATOM 3558 O O . ALA B 1 132 ? -48.444 87.552 15.973 1.00 48.70 383 ALA B O 1
ATOM 3560 N N . GLN B 1 133 ? -47.500 89.416 15.148 1.00 47.88 384 GLN B N 1
ATOM 3561 C CA . GLN B 1 133 ? -48.785 90.089 14.970 1.00 50.29 384 GLN B CA 1
ATOM 3562 C C . GLN B 1 133 ? -49.623 89.348 13.938 1.00 50.03 384 GLN B C 1
ATOM 3563 O O . GLN B 1 133 ? -50.831 89.185 14.094 1.00 52.19 384 GLN B O 1
ATOM 3569 N N . LEU B 1 134 ? -48.967 88.906 12.876 1.00 48.79 385 LEU B N 1
ATOM 3570 C CA . LEU B 1 134 ? -49.629 88.128 11.838 1.00 48.77 385 LEU B CA 1
ATOM 3571 C C . LEU B 1 134 ? -50.144 86.792 12.374 1.00 47.41 385 LEU B C 1
ATOM 3572 O O . LEU B 1 134 ? -51.324 86.482 12.243 1.00 48.74 385 LEU B O 1
ATOM 3577 N N . THR B 1 135 ? -49.266 86.002 12.983 1.00 47.32 386 THR B N 1
ATOM 3578 C CA . THR B 1 135 ? -49.672 84.685 13.478 1.00 50.46 386 THR B CA 1
ATOM 3579 C C . THR B 1 135 ? -50.751 84.810 14.557 1.00 47.32 386 THR B C 1
ATOM 3580 O O . THR B 1 135 ? -51.631 83.953 14.679 1.00 52.80 386 THR B O 1
ATOM 3584 N N . ASN B 1 136 ? -50.693 85.903 15.311 1.00 47.15 387 ASN B N 1
ATOM 3585 C CA . ASN B 1 136 ? -51.736 86.246 16.272 1.00 49.15 387 ASN B CA 1
ATOM 3586 C C . ASN B 1 136 ? -53.062 86.513 15.575 1.00 51.45 387 ASN B C 1
ATOM 3587 O O . ASN B 1 136 ? -54.111 86.044 16.019 1.00 57.26 387 ASN B O 1
ATOM 3592 N N . ARG B 1 137 ? -53.046 87.230 14.474 1.00 57.00 388 ARG B N 1
ATOM 3593 C CA . ARG B 1 137 ? -54.278 87.474 13.761 1.00 62.39 388 ARG B CA 1
ATOM 3594 C C . ARG B 1 137 ? -54.838 86.210 13.213 1.00 65.36 388 ARG B C 1
ATOM 3595 O O . ARG B 1 137 ? -56.016 85.974 13.235 1.00 67.79 388 ARG B O 1
ATOM 3603 N N . ILE B 1 138 ? -53.967 85.398 12.700 1.00 57.33 389 ILE B N 1
ATOM 3604 C CA . ILE B 1 138 ? -54.360 84.124 12.216 1.00 60.86 389 ILE B CA 1
ATOM 3605 C C . ILE B 1 138 ? -54.956 83.279 13.308 1.00 62.73 389 ILE B C 1
ATOM 3606 O O . ILE B 1 138 ? -55.841 82.518 13.064 1.00 66.08 389 ILE B O 1
ATOM 3611 N N . ARG B 1 139 ? -54.438 83.352 14.510 1.00 53.38 390 ARG B N 1
ATOM 3612 C CA . ARG B 1 139 ? -55.056 82.591 15.570 1.00 61.75 390 ARG B CA 1
ATOM 3613 C C . ARG B 1 139 ? -56.449 83.046 15.957 1.00 56.10 390 ARG B C 1
ATOM 3614 O O . ARG B 1 139 ? -57.312 82.254 16.145 1.00 58.04 390 ARG B O 1
ATOM 3622 N N . LYS B 1 140 ? -56.641 84.338 16.055 1.00 59.87 391 LYS B N 1
ATOM 3623 C CA . LYS B 1 140 ? -57.916 84.928 16.406 1.00 61.01 391 LYS B CA 1
ATOM 3624 C C . LYS B 1 140 ? -58.970 84.635 15.361 1.00 64.26 391 LYS B C 1
ATOM 3625 O O . LYS B 1 140 ? -60.100 84.362 15.650 1.00 66.47 391 LYS B O 1
ATOM 3631 N N . ALA B 1 141 ? -58.555 84.697 14.126 1.00 74.25 392 ALA B N 1
ATOM 3632 C CA . ALA B 1 141 ? -59.421 84.442 13.022 1.00 71.33 392 ALA B CA 1
ATOM 3633 C C . ALA B 1 141 ? -59.925 83.014 12.992 1.00 75.22 392 ALA B C 1
ATOM 3634 O O . ALA B 1 141 ? -61.066 82.780 12.664 1.00 81.16 392 ALA B O 1
ATOM 3636 N N . VAL B 1 142 ? -59.106 82.019 13.242 1.00 61.99 393 VAL B N 1
ATOM 3637 C CA . VAL B 1 142 ? -59.638 80.685 13.202 1.00 63.38 393 VAL B CA 1
ATOM 3638 C C . VAL B 1 142 ? -59.999 80.210 14.570 1.00 73.61 393 VAL B C 1
ATOM 3639 O O . VAL B 1 142 ? -60.565 79.184 14.742 1.00 72.23 393 VAL B O 1
ATOM 3643 N N . GLU B 1 143 ? -59.631 80.988 15.561 1.00 93.20 394 GLU B N 1
ATOM 3644 C CA . GLU B 1 143 ? -59.721 80.531 16.927 1.00 96.55 394 GLU B CA 1
ATOM 3645 C C . GLU B 1 143 ? -61.086 80.041 17.182 1.00 100.49 394 GLU B C 1
ATOM 3646 O O . GLU B 1 143 ? -61.272 78.998 17.768 1.00 101.61 394 GLU B O 1
ATOM 3652 N N . ASP B 1 144 ? -62.055 80.795 16.716 1.00 80.60 395 ASP B N 1
ATOM 3653 C CA . ASP B 1 144 ? -63.415 80.558 17.166 1.00 96.70 395 ASP B CA 1
ATOM 3654 C C . ASP B 1 144 ? -64.322 79.724 16.246 1.00 99.31 395 ASP B C 1
ATOM 3655 O O . ASP B 1 144 ? -65.524 79.844 16.340 1.00 102.71 395 ASP B O 1
ATOM 3660 N N . PHE B 1 145 ? -63.768 78.780 15.510 1.00 99.33 396 PHE B N 1
ATOM 3661 C CA . PHE B 1 145 ? -64.566 77.916 14.676 1.00 92.07 396 PHE B CA 1
ATOM 3662 C C . PHE B 1 145 ? -64.224 76.460 14.881 1.00 95.72 396 PHE B C 1
ATOM 3663 O O . PHE B 1 145 ? -63.236 76.000 14.358 1.00 98.72 396 PHE B O 1
ATOM 3671 N N . ASP B 1 146 ? -65.067 75.717 15.571 1.00 113.42 397 ASP B N 1
ATOM 3672 C CA . ASP B 1 146 ? -64.688 74.403 16.012 1.00 120.69 397 ASP B CA 1
ATOM 3673 C C . ASP B 1 146 ? -64.297 73.546 14.818 1.00 125.79 397 ASP B C 1
ATOM 3674 O O . ASP B 1 146 ? -63.590 72.567 14.972 1.00 131.12 397 ASP B O 1
ATOM 3679 N N . GLY B 1 147 ? -64.804 73.896 13.641 1.00 107.42 398 GLY B N 1
ATOM 3680 C CA . GLY B 1 147 ? -64.560 73.159 12.414 1.00 105.36 398 GLY B CA 1
ATOM 3681 C C . GLY B 1 147 ? -63.890 74.036 11.381 1.00 103.83 398 GLY B C 1
ATOM 3682 O O . GLY B 1 147 ? -63.269 75.009 11.754 1.00 101.19 398 GLY B O 1
ATOM 3683 N N . GLU B 1 148 ? -64.024 73.699 10.097 1.00 119.22 399 GLU B N 1
ATOM 3684 C CA . GLU B 1 148 ? -63.475 74.506 9.024 1.00 110.77 399 GLU B CA 1
ATOM 3685 C C . GLU B 1 148 ? -64.076 75.870 9.136 1.00 101.75 399 GLU B C 1
ATOM 3686 O O . GLU B 1 148 ? -65.238 76.011 9.392 1.00 106.05 399 GLU B O 1
ATOM 3692 N N . PRO B 1 149 ? -63.267 76.886 8.950 1.00 89.00 400 PRO B N 1
ATOM 3693 C CA . PRO B 1 149 ? -63.718 78.262 9.054 1.00 87.39 400 PRO B CA 1
ATOM 3694 C C . PRO B 1 149 ? -64.506 78.702 7.843 1.00 93.17 400 PRO B C 1
ATOM 3695 O O . PRO B 1 149 ? -64.400 78.092 6.793 1.00 92.36 400 PRO B O 1
ATOM 3699 N N . PRO B 1 150 ? -65.282 79.761 7.993 1.00 94.44 401 PRO B N 1
ATOM 3700 C CA . PRO B 1 150 ? -65.907 80.371 6.815 1.00 95.63 401 PRO B CA 1
ATOM 3701 C C . PRO B 1 150 ? -64.854 80.665 5.756 1.00 99.43 401 PRO B C 1
ATOM 3702 O O . PRO B 1 150 ? -63.730 81.039 6.098 1.00 100.06 401 PRO B O 1
ATOM 3706 N N . MET B 1 151 ? -65.198 80.479 4.497 1.00 99.91 402 MET B N 1
ATOM 3707 C CA . MET B 1 151 ? -64.217 80.514 3.437 1.00 99.28 402 MET B CA 1
ATOM 3708 C C . MET B 1 151 ? -63.471 81.824 3.383 1.00 101.34 402 MET B C 1
ATOM 3709 O O . MET B 1 151 ? -62.323 81.846 3.016 1.00 93.28 402 MET B O 1
ATOM 3714 N N . ARG B 1 152 ? -64.131 82.914 3.730 1.00 113.32 403 ARG B N 1
ATOM 3715 C CA . ARG B 1 152 ? -63.479 84.186 3.832 1.00 114.78 403 ARG B CA 1
ATOM 3716 C C . ARG B 1 152 ? -62.233 83.966 4.627 1.00 104.90 403 ARG B C 1
ATOM 3717 O O . ARG B 1 152 ? -61.143 83.987 4.094 1.00 111.72 403 ARG B O 1
ATOM 3725 N N . VAL B 1 153 ? -62.430 83.699 5.902 1.00 87.16 404 VAL B N 1
ATOM 3726 C CA . VAL B 1 153 ? -61.390 83.396 6.875 1.00 83.58 404 VAL B CA 1
ATOM 3727 C C . VAL B 1 153 ? -60.357 82.420 6.316 1.00 74.92 404 VAL B C 1
ATOM 3728 O O . VAL B 1 153 ? -59.152 82.654 6.426 1.00 70.23 404 VAL B O 1
ATOM 3732 N N . GLN B 1 154 ? -60.838 81.343 5.700 1.00 71.59 405 GLN B N 1
ATOM 3733 C CA . GLN B 1 154 ? -59.960 80.362 5.067 1.00 69.86 405 GLN B CA 1
ATOM 3734 C C . GLN B 1 154 ? -58.989 80.986 4.072 1.00 68.77 405 GLN B C 1
ATOM 3735 O O . GLN B 1 154 ? -57.778 80.913 4.261 1.00 72.20 405 GLN B O 1
ATOM 3741 N N . LYS B 1 155 ? -59.524 81.596 3.019 1.00 91.34 406 LYS B N 1
ATOM 3742 C CA . LYS B 1 155 ? -58.701 82.143 1.944 1.00 93.56 406 LYS B CA 1
ATOM 3743 C C . LYS B 1 155 ? -57.752 83.217 2.451 1.00 92.95 406 LYS B C 1
ATOM 3744 O O . LYS B 1 155 ? -56.634 83.345 1.958 1.00 98.34 406 LYS B O 1
ATOM 3750 N N . PHE B 1 156 ? -58.195 83.982 3.442 1.00 69.23 407 PHE B N 1
ATOM 3751 C CA . PHE B 1 156 ? -57.322 84.963 4.079 1.00 67.28 407 PHE B CA 1
ATOM 3752 C C . PHE B 1 156 ? -56.121 84.278 4.746 1.00 68.35 407 PHE B C 1
ATOM 3753 O O . PHE B 1 156 ? -54.957 84.632 4.499 1.00 73.84 407 PHE B O 1
ATOM 3761 N N . VAL B 1 157 ? -56.417 83.286 5.581 1.00 61.18 408 VAL B N 1
ATOM 3762 C CA . VAL B 1 157 ? -55.385 82.536 6.283 1.00 57.62 408 VAL B CA 1
ATOM 3763 C C . VAL B 1 157 ? -54.396 81.873 5.325 1.00 65.62 408 VAL B C 1
ATOM 3764 O O . VAL B 1 157 ? -53.184 81.981 5.500 1.00 63.73 408 VAL B O 1
ATOM 3768 N N . LEU B 1 158 ? -54.918 81.195 4.309 1.00 69.55 409 LEU B N 1
ATOM 3769 C CA . LEU B 1 158 ? -54.078 80.506 3.334 1.00 69.63 409 LEU B CA 1
ATOM 3770 C C . LEU B 1 158 ? -53.275 81.480 2.486 1.00 69.80 409 LEU B C 1
ATOM 3771 O O . LEU B 1 158 ? -52.172 81.163 2.045 1.00 70.78 409 LEU B O 1
ATOM 3776 N N . ASP B 1 159 ? -53.836 82.661 2.250 1.00 68.50 410 ASP B N 1
ATOM 3777 C CA . ASP B 1 159 ? -53.101 83.700 1.545 1.00 73.07 410 ASP B CA 1
ATOM 3778 C C . ASP B 1 159 ? -51.889 84.087 2.373 1.00 67.55 410 ASP B C 1
ATOM 3779 O O . ASP B 1 159 ? -50.757 84.042 1.887 1.00 77.12 410 ASP B O 1
ATOM 3784 N N . GLN B 1 160 ? -52.122 84.445 3.631 1.00 66.73 411 GLN B N 1
ATOM 3785 C CA . GLN B 1 160 ? -51.018 84.844 4.499 1.00 65.37 411 GLN B CA 1
ATOM 3786 C C . GLN B 1 160 ? -49.980 83.732 4.676 1.00 63.08 411 GLN B C 1
ATOM 3787 O O . GLN B 1 160 ? -48.776 83.996 4.732 1.00 59.05 411 GLN B O 1
ATOM 3793 N N . CYS B 1 161 ? -50.454 82.491 4.738 1.00 54.07 412 CYS B N 1
ATOM 3794 C CA . CYS B 1 161 ? -49.573 81.340 4.900 1.00 52.30 412 CYS B CA 1
ATOM 3795 C C . CYS B 1 161 ? -48.705 81.095 3.674 1.00 63.46 412 CYS B C 1
ATOM 3796 O O . CYS B 1 161 ? -47.518 80.808 3.799 1.00 62.11 412 CYS B O 1
ATOM 3799 N N . ARG B 1 162 ? -49.259 81.319 2.498 1.00 59.90 413 ARG B N 1
ATOM 3800 C CA . ARG B 1 162 ? -48.528 81.077 1.274 1.00 60.02 413 ARG B CA 1
ATOM 3801 C C . ARG B 1 162 ? -47.555 82.164 1.072 1.00 61.96 413 ARG B C 1
ATOM 3802 O O . ARG B 1 162 ? -46.472 81.967 0.609 1.00 62.86 413 ARG B O 1
ATOM 3810 N N . LYS B 1 163 ? -47.961 83.339 1.435 1.00 55.16 414 LYS B N 1
ATOM 3811 C CA . LYS B 1 163 ? -47.102 84.512 1.310 1.00 55.87 414 LYS B CA 1
ATOM 3812 C C . LYS B 1 163 ? -45.911 84.447 2.270 1.00 55.96 414 LYS B C 1
ATOM 3813 O O . LYS B 1 163 ? -44.801 84.841 1.919 1.00 53.37 414 LYS B O 1
ATOM 3819 N N . TRP B 1 164 ? -46.136 83.941 3.478 1.00 57.54 415 TRP B N 1
ATOM 3820 C CA . TRP B 1 164 ? -45.090 83.971 4.496 1.00 58.75 415 TRP B CA 1
ATOM 3821 C C . TRP B 1 164 ? -44.511 82.600 4.843 1.00 56.74 415 TRP B C 1
ATOM 3822 O O . TRP B 1 164 ? -43.688 82.488 5.752 1.00 48.67 415 TRP B O 1
ATOM 3833 N N . ASN B 1 165 ? -44.927 81.574 4.102 1.00 60.68 416 ASN B N 1
ATOM 3834 C CA . ASN B 1 165 ? -44.530 80.195 4.386 1.00 54.74 416 ASN B CA 1
ATOM 3835 C C . ASN B 1 165 ? -44.722 79.830 5.848 1.00 52.60 416 ASN B C 1
ATOM 3836 O O . ASN B 1 165 ? -43.805 79.358 6.515 1.00 46.50 416 ASN B O 1
ATOM 3841 N N . LEU B 1 166 ? -45.928 80.083 6.340 1.00 42.91 417 LEU B N 1
ATOM 3842 C CA . LEU B 1 166 ? -46.287 79.747 7.702 1.00 41.03 417 LEU B CA 1
ATOM 3843 C C . LEU B 1 166 ? -46.637 78.274 7.752 1.00 41.06 417 LEU B C 1
ATOM 3844 O O . LEU B 1 166 ? -47.203 77.739 6.802 1.00 44.22 417 LEU B O 1
ATOM 3849 N N . VAL B 1 167 ? -46.295 77.614 8.852 1.00 42.45 418 VAL B N 1
ATOM 3850 C CA . VAL B 1 167 ? -46.643 76.208 9.016 1.00 43.58 418 VAL B CA 1
ATOM 3851 C C . VAL B 1 167 ? -47.439 75.976 10.288 1.00 42.75 418 VAL B C 1
ATOM 3852 O O . VAL B 1 167 ? -47.269 76.692 11.261 1.00 40.84 418 VAL B O 1
ATOM 3856 N N . TRP B 1 168 ? -48.304 74.968 10.271 1.00 47.00 419 TRP B N 1
ATOM 3857 C CA . TRP B 1 168 ? -49.104 74.627 11.440 1.00 47.73 419 TRP B CA 1
ATOM 3858 C C . TRP B 1 168 ? -48.276 73.895 12.479 1.00 45.90 419 TRP B C 1
ATOM 3859 O O . TRP B 1 168 ? -47.647 72.871 12.203 1.00 51.59 419 TRP B O 1
ATOM 3870 N N . VAL B 1 169 ? -48.287 74.427 13.690 1.00 48.85 420 VAL B N 1
ATOM 3871 C CA . VAL B 1 169 ? -47.349 73.976 14.699 1.00 40.57 420 VAL B CA 1
ATOM 3872 C C . VAL B 1 169 ? -48.112 73.568 15.955 1.00 45.52 420 VAL B C 1
ATOM 3873 O O . VAL B 1 169 ? -47.551 73.000 16.893 1.00 47.64 420 VAL B O 1
ATOM 3877 N N . GLY B 1 170 ? -49.413 73.835 15.943 1.00 46.01 421 GLY B N 1
ATOM 3878 C CA . GLY B 1 170 ? -50.273 73.490 17.055 1.00 46.66 421 GLY B CA 1
ATOM 3879 C C . GLY B 1 170 ? -51.708 73.878 16.767 1.00 48.81 421 GLY B C 1
ATOM 3880 O O . GLY B 1 170 ? -52.014 74.378 15.690 1.00 48.38 421 GLY B O 1
ATOM 3881 N N . ARG B 1 171 ? -52.554 73.727 17.752 1.00 72.32 422 ARG B N 1
ATOM 3882 C CA . ARG B 1 171 ? -53.953 74.046 17.601 1.00 84.48 422 ARG B CA 1
ATOM 3883 C C . ARG B 1 171 ? -54.192 75.525 17.585 1.00 80.44 422 ARG B C 1
ATOM 3884 O O . ARG B 1 171 ? -54.055 76.175 18.598 1.00 66.46 422 ARG B O 1
ATOM 3892 N N . ASN B 1 172 ? -54.588 76.017 16.424 1.00 53.05 423 ASN B N 1
ATOM 3893 C CA . ASN B 1 172 ? -54.719 77.453 16.159 1.00 52.39 423 ASN B CA 1
ATOM 3894 C C . ASN B 1 172 ? -53.382 78.178 16.043 1.00 50.92 423 ASN B C 1
ATOM 3895 O O . ASN B 1 172 ? -53.340 79.402 16.047 1.00 51.59 423 ASN B O 1
ATOM 3900 N N . LYS B 1 173 ? -52.296 77.423 15.921 1.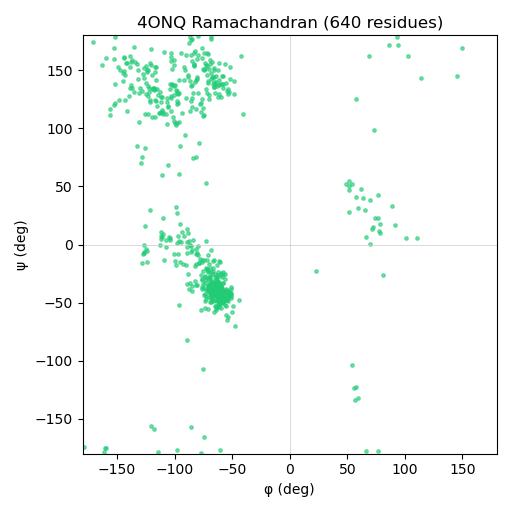00 53.83 424 LYS B N 1
ATOM 3901 C CA . LYS B 1 173 ? -50.967 78.016 15.892 1.00 44.51 424 LYS B CA 1
ATOM 3902 C C . LYS B 1 173 ? -50.229 77.779 14.577 1.00 48.45 424 LYS B C 1
ATOM 3903 O O . LYS B 1 173 ? -49.832 76.652 14.270 1.00 52.44 424 LYS B O 1
ATOM 3909 N N . VAL B 1 174 ? -50.067 78.848 13.799 1.00 46.82 425 VAL B N 1
ATOM 3910 C CA . VAL B 1 174 ? -49.121 78.855 12.687 1.00 49.00 425 VAL B CA 1
ATOM 3911 C C . VAL B 1 174 ? -47.864 79.611 13.093 1.00 39.42 425 VAL B C 1
ATOM 3912 O O . VAL B 1 174 ? -47.909 80.527 13.913 1.00 51.69 425 VAL B O 1
ATOM 3916 N N . ALA B 1 175 ? -46.740 79.229 12.508 1.00 38.18 426 ALA B N 1
ATOM 3917 C CA . ALA B 1 175 ? -45.468 79.843 12.851 1.00 37.11 426 ALA B CA 1
ATOM 3918 C C . ALA B 1 175 ? -44.579 79.942 11.625 1.00 36.68 426 ALA B C 1
ATOM 3919 O O . ALA B 1 175 ? -44.646 79.095 10.733 1.00 41.52 426 ALA B O 1
ATOM 3921 N N . PRO B 1 176 ? -43.744 80.989 11.573 1.00 38.41 427 PRO B N 1
ATOM 3922 C CA . PRO B 1 176 ? -42.677 81.038 10.571 1.00 36.62 427 PRO B CA 1
ATOM 3923 C C . PRO B 1 176 ? -41.786 79.808 10.689 1.00 35.60 427 PRO B C 1
ATOM 3924 O O . PRO B 1 176 ? -41.722 79.196 11.757 1.00 34.81 427 PRO B O 1
ATOM 3928 N N . LEU B 1 177 ? -41.120 79.437 9.603 1.00 45.44 428 LEU B N 1
ATOM 3929 C CA . LEU B 1 177 ? -40.116 78.389 9.670 1.00 37.88 428 LEU B CA 1
ATOM 3930 C C . LEU B 1 177 ? -38.989 78.863 10.570 1.00 39.43 428 LEU B C 1
ATOM 3931 O O . LEU B 1 177 ? -38.622 80.038 10.539 1.00 37.63 428 LEU B O 1
ATOM 3936 N N . GLU B 1 178 ? -38.460 77.961 11.390 1.00 34.16 429 GLU B N 1
ATOM 3937 C CA . GLU B 1 178 ? -37.263 78.262 12.170 1.00 42.58 429 GLU B CA 1
ATOM 3938 C C . GLU B 1 178 ? -36.042 78.030 11.280 1.00 36.19 429 GLU B C 1
ATOM 3939 O O . GLU B 1 178 ? -36.109 77.257 10.317 1.00 43.76 429 GLU B O 1
ATOM 3945 N N . PRO B 1 179 ? -34.928 78.712 11.583 1.00 34.65 430 PRO B N 1
ATOM 3946 C CA . PRO B 1 179 ? -33.741 78.652 10.722 1.00 34.04 430 PRO B CA 1
ATOM 3947 C C . PRO B 1 179 ? -33.245 77.235 10.447 1.00 37.76 430 PRO B C 1
ATOM 3948 O O . PRO B 1 179 ? -32.833 76.960 9.323 1.00 44.25 430 PRO B O 1
ATOM 3952 N N . ASP B 1 180 ? -33.288 76.354 11.441 1.00 43.05 431 ASP B N 1
ATOM 3953 C CA . ASP B 1 180 ? -32.812 74.988 11.243 1.00 39.73 431 ASP B CA 1
ATOM 3954 C C . ASP B 1 180 ? -33.645 74.259 10.172 1.00 49.64 431 ASP B C 1
ATOM 3955 O O . ASP B 1 180 ? -33.093 73.556 9.321 1.00 45.99 431 ASP B O 1
ATOM 3960 N N . GLU B 1 181 ? -34.962 74.460 10.200 1.00 37.11 432 GLU B N 1
ATOM 3961 C CA . GLU B 1 181 ? -35.854 73.882 9.198 1.00 39.15 432 GLU B CA 1
ATOM 3962 C C . GLU B 1 181 ? -35.547 74.415 7.795 1.00 37.89 432 GLU B C 1
ATOM 3963 O O . GLU B 1 181 ? -35.647 73.682 6.817 1.00 40.91 432 GLU B O 1
ATOM 3969 N N . VAL B 1 182 ? -35.172 75.689 7.709 1.00 39.70 433 VAL B N 1
ATOM 3970 C CA . VAL B 1 182 ? -34.810 76.302 6.436 1.00 39.10 433 VAL B CA 1
ATOM 3971 C C . VAL B 1 182 ? -33.485 75.747 5.905 1.00 37.54 433 VAL B C 1
ATOM 3972 O O . VAL B 1 182 ? -33.373 75.422 4.724 1.00 39.87 433 VAL B O 1
ATOM 3976 N N . GLU B 1 183 ? -32.488 75.631 6.781 1.00 41.47 434 GLU B N 1
ATOM 3977 C CA . GLU B 1 183 ? -31.209 75.037 6.406 1.00 38.89 434 GLU B CA 1
ATOM 3978 C C . GLU B 1 183 ? -31.461 73.644 5.862 1.00 45.32 434 GLU B C 1
ATOM 3979 O O . GLU B 1 183 ? -30.881 73.230 4.857 1.00 40.98 434 GLU B O 1
ATOM 3985 N N . MET B 1 184 ? -32.342 72.926 6.545 1.00 41.45 435 MET B N 1
ATOM 3986 C CA . MET B 1 184 ? -32.701 71.583 6.141 1.00 47.52 435 MET B CA 1
ATOM 3987 C C . MET B 1 184 ? -33.343 71.585 4.748 1.00 54.21 435 MET B C 1
ATOM 3988 O O . MET B 1 184 ? -32.952 70.809 3.871 1.00 43.05 435 MET B O 1
ATOM 3993 N N . LEU B 1 185 ? -34.305 72.480 4.544 1.00 46.08 436 LEU B N 1
ATOM 3994 C CA . LEU B 1 185 ? -35.030 72.560 3.279 1.00 45.65 436 LEU B CA 1
ATOM 3995 C C . LEU B 1 185 ? -34.136 72.934 2.099 1.00 44.93 436 LEU B C 1
ATOM 3996 O O . LEU B 1 185 ? -34.429 72.591 0.954 1.00 50.99 436 LEU B O 1
ATOM 4001 N N . LEU B 1 186 ? -33.050 73.641 2.380 1.00 42.48 437 LEU B N 1
ATOM 4002 C CA . LEU B 1 186 ? -32.124 74.047 1.332 1.00 42.94 437 LEU B CA 1
ATOM 4003 C C . LEU B 1 186 ? -30.970 73.063 1.165 1.00 38.60 437 LEU B C 1
ATOM 4004 O O . LEU B 1 186 ? -30.079 73.276 0.347 1.00 46.61 437 LEU B O 1
ATOM 4009 N N . GLY B 1 187 ? -30.988 71.988 1.943 1.00 38.83 438 GLY B N 1
ATOM 4010 C CA . GLY B 1 187 ? -29.953 70.974 1.857 1.00 39.13 438 GLY B CA 1
ATOM 4011 C C . GLY B 1 187 ? -28.617 71.326 2.498 1.00 38.14 438 GLY B C 1
ATOM 4012 O O . GLY B 1 187 ? -27.596 70.751 2.133 1.00 43.90 438 GLY B O 1
ATOM 4013 N N . PHE B 1 188 ? -28.614 72.263 3.447 1.00 37.11 439 PHE B N 1
ATOM 4014 C CA . PHE B 1 188 ? -27.402 72.592 4.204 1.00 36.35 439 PHE B CA 1
ATOM 4015 C C . PHE B 1 188 ? -27.334 71.753 5.470 1.00 36.47 439 PHE B C 1
ATOM 4016 O O . PHE B 1 188 ? -28.367 71.339 5.989 1.00 38.56 439 PHE B O 1
ATOM 4024 N N . PRO B 1 189 ? -26.115 71.486 5.971 1.00 36.38 440 PRO B N 1
ATOM 4025 C CA . PRO B 1 189 ? -26.026 70.729 7.220 1.00 36.70 440 PRO B CA 1
ATOM 4026 C C . PRO B 1 189 ? -26.612 71.546 8.366 1.00 46.04 440 PRO B C 1
ATOM 4027 O O . PRO B 1 189 ? -26.587 72.780 8.331 1.00 38.87 440 PRO B O 1
ATOM 4031 N N . LYS B 1 190 ? -27.132 70.884 9.364 1.00 50.10 441 LYS B N 1
ATOM 4032 C CA . LYS B 1 190 ? -27.754 71.565 10.459 1.00 44.75 441 LYS B CA 1
ATOM 4033 C C . LYS B 1 190 ? -26.824 72.402 11.298 1.00 45.75 441 LYS B C 1
ATOM 4034 O O . LYS B 1 190 ? -25.755 71.971 11.632 1.00 35.61 441 LYS B O 1
ATOM 4040 N N . ASN B 1 191 ? -27.271 73.612 11.619 1.00 37.62 442 ASN B N 1
ATOM 4041 C CA . ASN B 1 191 ? -26.474 74.617 12.318 1.00 33.87 442 ASN B CA 1
ATOM 4042 C C . ASN B 1 191 ? -25.373 75.247 11.460 1.00 33.47 442 ASN B C 1
ATOM 4043 O O . ASN B 1 191 ? -24.466 75.887 11.989 1.00 33.26 442 ASN B O 1
ATOM 4048 N N . HIS B 1 192 ? -25.463 75.061 10.145 1.00 33.59 443 HIS B N 1
ATOM 4049 C CA . HIS B 1 192 ? -24.554 75.687 9.179 1.00 33.98 443 HIS B CA 1
ATOM 4050 C C . HIS B 1 192 ? -24.455 77.196 9.396 1.00 33.97 443 HIS B C 1
ATOM 4051 O O . HIS B 1 192 ? -23.369 77.767 9.330 1.00 32.93 443 HIS B O 1
ATOM 4058 N N . THR B 1 193 ? -25.593 77.837 9.660 1.00 32.50 444 THR B N 1
ATOM 4059 C CA . THR B 1 193 ? -25.626 79.282 9.854 1.00 32.12 444 THR B CA 1
ATOM 4060 C C . THR B 1 193 ? -25.794 79.693 11.320 1.00 31.85 444 THR B C 1
ATOM 4061 O O . THR B 1 193 ? -25.924 80.872 11.616 1.00 32.65 444 THR B O 1
ATOM 4065 N N . ARG B 1 194 ? -25.765 78.734 12.238 1.00 32.04 445 ARG B N 1
ATOM 4066 C CA . ARG B 1 194 ? -25.965 79.056 13.645 1.00 32.04 445 ARG B CA 1
ATOM 4067 C C . ARG B 1 194 ? -24.685 79.506 14.364 1.00 32.10 445 ARG B C 1
ATOM 4068 O O . ARG B 1 194 ? -23.615 78.934 14.169 1.00 33.21 445 ARG B O 1
ATOM 4076 N N . GLY B 1 195 ? -24.804 80.544 15.187 1.00 32.88 446 GLY B N 1
ATOM 4077 C CA . GLY B 1 195 ? -23.723 80.965 16.059 1.00 35.08 446 GLY B CA 1
ATOM 4078 C C . GLY B 1 195 ? -22.589 81.733 15.407 1.00 36.81 446 GLY B C 1
ATOM 4079 O O . GLY B 1 195 ? -22.623 82.032 14.215 1.00 41.59 446 GLY B O 1
ATOM 4080 N N . GLY B 1 196 ? -21.579 82.067 16.207 1.00 34.71 447 GLY B N 1
ATOM 4081 C CA . GLY B 1 196 ? -20.374 82.703 15.702 1.00 37.84 447 GLY B CA 1
ATOM 4082 C C . GLY B 1 196 ? -20.539 84.097 15.117 1.00 46.23 447 GLY B C 1
ATOM 4083 O O . GLY B 1 196 ? -19.793 84.481 14.219 1.00 33.93 447 GLY B O 1
ATOM 4084 N N . GLY B 1 197 ? -21.513 84.855 15.615 1.00 33.08 448 GLY B N 1
ATOM 4085 C CA . GLY B 1 197 ? -21.607 86.265 15.283 1.00 33.32 448 GLY B CA 1
ATOM 4086 C C . GLY B 1 197 ? -22.763 86.693 14.400 1.00 33.08 448 GLY B C 1
ATOM 4087 O O . GLY B 1 197 ? -22.844 87.854 14.001 1.00 35.42 448 GLY B O 1
ATOM 4088 N N . ILE B 1 198 ? -23.671 85.774 14.096 1.00 33.67 449 ILE B N 1
ATOM 4089 C CA . ILE B 1 198 ? -24.768 86.093 13.190 1.00 36.95 449 ILE B CA 1
ATOM 4090 C C . ILE B 1 198 ? -26.134 86.106 13.886 1.00 31.74 449 ILE B C 1
ATOM 4091 O O . ILE B 1 198 ? -26.476 85.193 14.636 1.00 38.25 449 ILE B O 1
ATOM 4096 N N . SER B 1 199 ? -26.898 87.170 13.658 1.00 31.93 450 SER B N 1
ATOM 4097 C CA . SER B 1 199 ? -28.231 87.293 14.236 1.00 31.84 450 SER B CA 1
ATOM 4098 C C . SER B 1 199 ? -29.198 86.369 13.513 1.00 31.70 450 SER B C 1
ATOM 4099 O O . SER B 1 199 ? -28.922 85.923 12.393 1.00 31.72 450 SER B O 1
ATOM 4102 N N . ARG B 1 200 ? -30.347 86.151 14.112 1.00 32.51 451 ARG B N 1
ATOM 4103 C CA . ARG B 1 200 ? -31.352 85.357 13.465 1.00 38.72 451 ARG B CA 1
ATOM 4104 C C . ARG B 1 200 ? -32.004 85.938 12.265 1.00 34.34 451 ARG B C 1
ATOM 4105 O O . ARG B 1 200 ? -32.305 85.257 11.357 1.00 42.85 451 ARG B O 1
ATOM 4113 N N . THR B 1 201 ? -32.169 87.213 12.244 1.00 33.80 452 THR B N 1
ATOM 4114 C CA . THR B 1 201 ? -32.604 87.967 11.064 1.00 34.31 452 THR B CA 1
ATOM 4115 C C . THR B 1 201 ? -31.648 87.756 9.887 1.00 33.29 452 THR B C 1
ATOM 4116 O O . THR B 1 201 ? -32.077 87.498 8.760 1.00 35.27 452 THR B O 1
ATOM 4120 N N . ASP B 1 202 ? -30.349 87.844 10.162 1.00 32.96 453 ASP B N 1
ATOM 4121 C CA . ASP B 1 202 ? -29.340 87.609 9.132 1.00 41.90 453 ASP B CA 1
ATOM 4122 C C . ASP B 1 202 ? -29.302 86.151 8.694 1.00 39.24 453 ASP B C 1
ATOM 4123 O O . ASP B 1 202 ? -28.993 85.857 7.543 1.00 35.30 453 ASP B O 1
ATOM 4128 N N . ARG B 1 203 ? -29.615 85.243 9.613 1.00 32.28 454 ARG B N 1
ATOM 4129 C CA . ARG B 1 203 ? -29.732 83.832 9.263 1.00 32.19 454 ARG B CA 1
ATOM 4130 C C . ARG B 1 203 ? -30.778 83.672 8.170 1.00 32.76 454 ARG B C 1
ATOM 4131 O O . ARG B 1 203 ? -30.536 83.031 7.146 1.00 33.05 454 ARG B O 1
ATOM 4139 N N . TYR B 1 204 ? -31.944 84.272 8.394 1.00 35.63 455 TYR B N 1
ATOM 4140 C CA . TYR B 1 204 ? -33.031 84.177 7.431 1.00 33.87 455 TYR B CA 1
ATOM 4141 C C . TYR B 1 204 ? -32.660 84.845 6.119 1.00 34.46 455 TYR B C 1
ATOM 4142 O O . TYR B 1 204 ? -32.993 84.348 5.038 1.00 35.09 455 TYR B O 1
ATOM 4151 N N . LYS B 1 205 ? -31.931 85.918 6.188 1.00 34.43 456 LYS B N 1
ATOM 4152 C CA . LYS B 1 205 ? -31.534 86.572 4.990 1.00 42.37 456 LYS B CA 1
ATOM 4153 C C . LYS B 1 205 ? -30.582 85.769 4.185 1.00 47.50 456 LYS B C 1
ATOM 4154 O O . LYS B 1 205 ? -30.734 85.632 3.030 1.00 36.02 456 LYS B O 1
ATOM 4160 N N . SER B 1 206 ? -29.572 85.246 4.814 1.00 34.69 457 SER B N 1
ATOM 4161 C CA . SER B 1 206 ? -28.552 84.465 4.131 1.00 34.57 457 SER B CA 1
ATOM 4162 C C . SER B 1 206 ? -29.121 83.163 3.583 1.00 39.67 457 SER B C 1
ATOM 4163 O O . SER B 1 206 ? -28.682 82.670 2.546 1.00 43.23 457 SER B O 1
ATOM 4166 N N . LEU B 1 207 ? -30.089 82.596 4.288 1.00 37.66 458 LEU B N 1
ATOM 4167 C CA . LEU B 1 207 ? -30.678 81.350 3.836 1.00 34.69 458 LEU B CA 1
ATOM 4168 C C . LEU B 1 207 ? -31.577 81.607 2.640 1.00 35.74 458 LEU B C 1
ATOM 4169 O O . LEU B 1 207 ? -31.458 80.939 1.615 1.00 36.39 458 LEU B O 1
ATOM 4174 N N . GLY B 1 208 ? -32.453 82.601 2.760 1.00 36.07 459 GLY B N 1
ATOM 4175 C CA . GLY B 1 208 ? -33.397 82.917 1.699 1.00 37.30 459 GLY B CA 1
ATOM 4176 C C . GLY B 1 208 ? -32.782 83.313 0.365 1.00 38.30 459 GLY B C 1
ATOM 4177 O O . GLY B 1 208 ? -33.469 83.338 -0.651 1.00 39.39 459 GLY B O 1
ATOM 4178 N N . ASN B 1 209 ? -31.493 83.631 0.364 1.00 39.97 460 ASN B N 1
ATOM 4179 C CA . ASN B 1 209 ? -30.816 84.061 -0.853 1.00 41.78 460 ASN B CA 1
ATOM 4180 C C . ASN B 1 209 ? -29.925 82.990 -1.454 1.00 47.17 460 ASN B C 1
ATOM 4181 O O . ASN B 1 209 ? -29.228 83.241 -2.429 1.00 53.19 460 ASN B O 1
ATOM 4186 N N . SER B 1 210 ? -29.962 81.796 -0.875 1.00 45.30 461 SER B N 1
ATOM 4187 C CA . SER B 1 210 ? -28.989 80.754 -1.183 1.00 48.65 461 SER B CA 1
ATOM 4188 C C . SER B 1 210 ? -29.450 79.764 -2.264 1.00 51.47 461 SER B C 1
ATOM 4189 O O . SER B 1 210 ? -30.635 79.706 -2.606 1.00 44.34 461 SER B O 1
ATOM 4192 N N . PHE B 1 211 ? -28.500 78.995 -2.799 1.00 41.71 462 PHE B N 1
ATOM 4193 C CA . PHE B 1 211 ? -28.813 77.884 -3.698 1.00 45.56 462 PHE B CA 1
ATOM 4194 C C . PHE B 1 211 ? -29.617 76.848 -2.925 1.00 44.38 462 PHE B C 1
ATOM 4195 O O . PHE B 1 211 ? -29.375 76.636 -1.736 1.00 47.23 462 PHE B O 1
ATOM 4203 N N . GLN B 1 212 ? -30.560 76.192 -3.593 1.00 44.57 463 GLN B N 1
ATOM 4204 C CA . GLN B 1 212 ? -31.056 74.922 -3.085 1.00 46.87 463 GLN B CA 1
ATOM 4205 C C . GLN B 1 212 ? -29.979 73.894 -3.440 1.00 44.88 463 GLN B C 1
ATOM 4206 O O . GLN B 1 212 ? -29.728 73.629 -4.618 1.00 42.31 463 GLN B O 1
ATOM 4212 N N . VAL B 1 213 ? -29.335 73.337 -2.418 1.00 40.35 464 VAL B N 1
ATOM 4213 C CA . VAL B 1 213 ? -28.138 72.515 -2.602 1.00 40.56 464 VAL B CA 1
ATOM 4214 C C . VAL B 1 213 ? -28.335 71.245 -3.451 1.00 49.06 464 VAL B C 1
ATOM 4215 O O . VAL B 1 213 ? -27.484 70.917 -4.280 1.00 46.15 464 VAL B O 1
ATOM 4219 N N . ASP B 1 214 ? -29.447 70.539 -3.263 1.00 49.78 465 ASP B N 1
ATOM 4220 C CA . ASP B 1 214 ? -29.678 69.291 -3.999 1.00 51.36 465 ASP B CA 1
ATOM 4221 C C . ASP B 1 214 ? -29.816 69.548 -5.502 1.00 54.71 465 ASP B C 1
ATOM 4222 O O . ASP B 1 214 ? -29.297 68.793 -6.341 1.00 55.29 465 ASP B O 1
ATOM 4227 N N . THR B 1 215 ? -30.508 70.634 -5.827 1.00 45.21 466 THR B N 1
ATOM 4228 C CA . THR B 1 215 ? -30.752 71.013 -7.205 1.00 46.52 466 THR B CA 1
ATOM 4229 C C . THR B 1 215 ? -29.424 71.274 -7.890 1.00 53.22 466 THR B C 1
ATOM 4230 O O . THR B 1 215 ? -29.136 70.717 -8.945 1.00 50.32 466 THR B O 1
ATOM 4234 N N . VAL B 1 216 ? -28.605 72.108 -7.264 1.00 56.34 467 VAL B N 1
ATOM 4235 C CA . VAL B 1 216 ? -27.304 72.471 -7.816 1.00 55.22 467 VAL B CA 1
ATOM 4236 C C . VAL B 1 216 ? -26.341 71.275 -7.891 1.00 49.79 467 VAL B C 1
ATOM 4237 O O . VAL B 1 216 ? -25.565 71.145 -8.838 1.00 55.31 467 VAL B O 1
ATOM 4241 N N . ALA B 1 217 ? -26.416 70.393 -6.902 1.00 49.05 468 ALA B N 1
ATOM 4242 C CA . ALA B 1 217 ? -25.549 69.224 -6.849 1.00 54.51 468 ALA B CA 1
ATOM 4243 C C . ALA B 1 217 ? -25.879 68.276 -7.992 1.00 62.59 468 ALA B C 1
ATOM 4244 O O . ALA B 1 217 ? -24.988 67.667 -8.583 1.00 59.46 468 ALA B O 1
ATOM 4246 N N . TYR B 1 218 ? -27.167 68.154 -8.296 1.00 66.73 469 TYR B N 1
ATOM 4247 C CA . TYR B 1 218 ? -27.596 67.321 -9.408 1.00 60.15 469 TYR B CA 1
ATOM 4248 C C . TYR B 1 218 ? -26.969 67.766 -10.727 1.00 58.50 469 TYR B C 1
ATOM 4249 O O . TYR B 1 218 ? -26.682 66.950 -11.595 1.00 63.50 469 TYR B O 1
ATOM 4258 N N . HIS B 1 219 ? -26.746 69.063 -10.873 1.00 62.44 470 HIS B N 1
ATOM 4259 C CA . HIS B 1 219 ? -26.171 69.588 -12.101 1.00 58.77 470 HIS B CA 1
ATOM 4260 C C . HIS B 1 219 ? -24.654 69.511 -12.074 1.00 60.67 470 HIS B C 1
ATOM 4261 O O . HIS B 1 219 ? -24.020 69.276 -13.098 1.00 66.37 470 HIS B O 1
ATOM 4268 N N . LEU B 1 220 ? -24.069 69.715 -10.899 1.00 54.54 471 LEU B N 1
ATOM 4269 C CA . LEU B 1 220 ? -22.618 69.702 -10.785 1.00 60.15 471 LEU B CA 1
ATOM 4270 C C . LEU B 1 220 ? -22.068 68.274 -10.723 1.00 59.06 471 LEU B C 1
ATOM 4271 O O . LEU B 1 220 ? -20.858 68.068 -10.778 1.00 54.66 471 LEU B O 1
ATOM 4276 N N . SER B 1 221 ? -22.964 67.294 -10.632 1.00 51.04 472 SER B N 1
ATOM 4277 C CA . SER B 1 221 ? -22.570 65.903 -10.448 1.00 59.74 472 SER B CA 1
ATOM 4278 C C . SER B 1 221 ? -21.723 65.353 -11.595 1.00 53.65 472 SER B C 1
ATOM 4279 O O . SER B 1 221 ? -20.916 64.450 -11.394 1.00 54.61 472 SER B O 1
ATOM 4282 N N . VAL B 1 222 ? -21.901 65.906 -12.788 1.00 60.65 473 VAL B N 1
ATOM 4283 C CA . VAL B 1 222 ? -21.161 65.450 -13.961 1.00 56.70 473 VAL B CA 1
ATOM 4284 C C . VAL B 1 222 ? -19.672 65.747 -13.843 1.00 63.49 473 VAL B C 1
ATOM 4285 O O . VAL B 1 222 ? -18.851 65.131 -14.522 1.00 68.71 473 VAL B O 1
ATOM 4289 N N . LEU B 1 223 ? -19.330 66.692 -12.974 1.00 68.68 474 LEU B N 1
ATOM 4290 C CA . LEU B 1 223 ? -17.944 67.108 -12.795 1.00 61.74 474 LEU B CA 1
ATOM 4291 C C . LEU B 1 223 ? -17.102 66.044 -12.102 1.00 60.56 474 LEU B C 1
ATOM 4292 O O . LEU B 1 223 ? -15.879 66.023 -12.250 1.00 58.85 474 LEU B O 1
ATOM 4297 N N . LYS B 1 224 ? -17.758 65.170 -11.344 1.00 67.48 475 LYS B N 1
ATOM 4298 C CA . LYS B 1 224 ? -17.055 64.202 -10.503 1.00 65.22 475 LYS B CA 1
ATOM 4299 C C . LYS B 1 224 ? -16.133 63.280 -11.295 1.00 68.07 475 LYS B C 1
ATOM 4300 O O . LYS B 1 224 ? -14.991 63.038 -10.895 1.00 60.96 475 LYS B O 1
ATOM 4306 N N . ASP B 1 225 ? -16.630 62.774 -12.421 1.00 73.37 476 ASP B N 1
ATOM 4307 C CA . ASP B 1 225 ? -15.845 61.884 -13.274 1.00 81.88 476 ASP B CA 1
ATOM 4308 C C . ASP B 1 225 ? -14.796 62.664 -14.048 1.00 75.35 476 ASP B C 1
ATOM 4309 O O . ASP B 1 225 ? -13.663 62.227 -14.189 1.00 79.77 476 ASP B O 1
ATOM 4314 N N . LEU B 1 226 ? -15.128 63.849 -14.489 1.00 69.52 477 LEU B N 1
ATOM 4315 C CA . LEU B 1 226 ? -14.170 64.676 -15.168 1.00 74.66 477 LEU B CA 1
ATOM 4316 C C . LEU B 1 226 ? -12.986 65.094 -14.337 1.00 79.66 477 LEU B C 1
ATOM 4317 O O . LEU B 1 226 ? -11.924 65.294 -14.864 1.00 79.37 477 LEU B O 1
ATOM 4322 N N . PHE B 1 227 ? -13.178 65.326 -13.050 1.00 76.88 478 PHE B N 1
ATOM 4323 C CA . PHE B 1 227 ? -12.070 65.772 -12.206 1.00 72.71 478 PHE B CA 1
ATOM 4324 C C . PHE B 1 227 ? -11.888 64.953 -10.941 1.00 69.84 478 PHE B C 1
ATOM 4325 O O . PHE B 1 227 ? -12.239 65.372 -9.869 1.00 64.01 478 PHE B O 1
ATOM 4333 N N . PRO B 1 228 ? -11.339 63.769 -11.105 1.00 59.95 479 PRO B N 1
ATOM 4334 C CA . PRO B 1 228 ? -11.090 62.832 -10.023 1.00 60.85 479 PRO B CA 1
ATOM 4335 C C . PRO B 1 228 ? -10.084 63.407 -9.059 1.00 67.46 479 PRO B C 1
ATOM 4336 O O . PRO B 1 228 ? -10.105 63.121 -7.899 1.00 68.28 479 PRO B O 1
ATOM 4340 N N . GLY B 1 229 ? -9.202 64.232 -9.559 1.00 60.19 480 GLY B N 1
ATOM 4341 C CA . GLY B 1 229 ? -8.214 64.867 -8.732 1.00 60.10 480 GLY B CA 1
ATOM 4342 C C . GLY B 1 229 ? -8.678 66.130 -8.020 1.00 58.09 480 GLY B C 1
ATOM 4343 O O . GLY B 1 229 ? -7.905 66.791 -7.381 1.00 58.70 480 GLY B O 1
ATOM 4344 N N . GLY B 1 230 ? -9.941 66.473 -8.170 1.00 56.59 481 GLY B N 1
ATOM 4345 C CA . GLY B 1 230 ? -10.504 67.673 -7.608 1.00 57.21 481 GLY B CA 1
ATOM 4346 C C . GLY B 1 230 ? -10.492 68.853 -8.547 1.00 57.58 481 GLY B C 1
ATOM 4347 O O . GLY B 1 230 ? -10.022 68.770 -9.644 1.00 57.04 481 GLY B O 1
ATOM 4348 N N . ILE B 1 231 ? -11.028 69.965 -8.092 1.00 57.44 482 ILE B N 1
ATOM 4349 C CA . ILE B 1 231 ? -11.168 71.124 -8.936 1.00 59.80 482 ILE B CA 1
ATOM 4350 C C . ILE B 1 231 ? -10.745 72.365 -8.251 1.00 62.79 482 ILE B C 1
ATOM 4351 O O . ILE B 1 231 ? -10.737 72.425 -7.063 1.00 61.09 482 ILE B O 1
ATOM 4356 N N . ASN B 1 232 ? -10.388 73.358 -9.039 1.00 57.71 483 ASN B N 1
ATOM 4357 C CA . ASN B 1 232 ? -10.295 74.738 -8.584 1.00 54.69 483 ASN B CA 1
ATOM 4358 C C . ASN B 1 232 ? -11.575 75.479 -8.959 1.00 53.75 483 ASN B C 1
ATOM 4359 O O . ASN B 1 232 ? -12.040 75.389 -10.100 1.00 54.67 483 ASN B O 1
ATOM 4364 N N . VAL B 1 233 ? -12.144 76.199 -7.995 1.00 52.06 484 VAL B N 1
ATOM 4365 C CA . VAL B 1 233 ? -13.421 76.880 -8.192 1.00 52.51 484 VAL B CA 1
ATOM 4366 C C . VAL B 1 233 ? -13.334 78.382 -7.940 1.00 59.42 484 VAL B C 1
ATOM 4367 O O . VAL B 1 233 ? -12.861 78.825 -6.891 1.00 54.20 484 VAL B O 1
ATOM 4371 N N . LEU B 1 234 ? -13.796 79.162 -8.911 1.00 59.33 485 LEU B N 1
ATOM 4372 C CA . LEU B 1 234 ? -13.990 80.586 -8.708 1.00 52.39 485 LEU B CA 1
ATOM 4373 C C . LEU B 1 234 ? -15.451 80.797 -8.350 1.00 52.54 485 LEU B C 1
ATOM 4374 O O . LEU B 1 234 ? -16.332 80.699 -9.206 1.00 51.01 485 LEU B O 1
ATOM 4379 N N . SER B 1 235 ? -15.696 81.060 -7.070 1.00 50.97 486 SER B N 1
ATOM 4380 C CA . SER B 1 235 ? -17.047 81.192 -6.547 1.00 50.64 486 SER B CA 1
ATOM 4381 C C . SER B 1 235 ? -17.394 82.663 -6.400 1.00 54.17 486 SER B C 1
ATOM 4382 O O . SER B 1 235 ? -16.892 83.349 -5.506 1.00 47.18 486 SER B O 1
ATOM 4385 N N . LEU B 1 236 ? -18.247 83.148 -7.293 1.00 52.03 487 LEU B N 1
ATOM 4386 C CA . LEU B 1 236 ? -18.638 84.546 -7.287 1.00 48.85 487 LEU B CA 1
ATOM 4387 C C . LEU B 1 236 ? -19.982 84.673 -6.601 1.00 47.18 487 LEU B C 1
ATOM 4388 O O . LEU B 1 236 ? -20.896 83.894 -6.877 1.00 46.57 487 LEU B O 1
ATOM 4393 N N . PHE B 1 237 ? -20.087 85.641 -5.693 1.00 59.17 488 PHE B N 1
ATOM 4394 C CA . PHE B 1 237 ? -21.322 85.875 -4.960 1.00 56.81 488 PHE B CA 1
ATOM 4395 C C . PHE B 1 237 ? -21.680 84.641 -4.126 1.00 60.21 488 PHE B C 1
ATOM 4396 O O . PHE B 1 237 ? -22.819 84.183 -4.143 1.00 68.15 488 PHE B O 1
ATOM 4404 N N . SER B 1 238 ? -20.701 84.108 -3.397 1.00 46.18 489 SER B N 1
ATOM 4405 C CA . SER B 1 238 ? -20.814 82.768 -2.812 1.00 47.73 489 SER B CA 1
ATOM 4406 C C . SER B 1 238 ? -21.752 82.601 -1.609 1.00 47.61 489 SER B C 1
ATOM 4407 O O . SER B 1 238 ? -22.171 81.482 -1.315 1.00 44.77 489 SER B O 1
ATOM 4410 N N . GLY B 1 239 ? -22.073 83.695 -0.921 1.00 40.43 490 GLY B N 1
ATOM 4411 C CA . GLY B 1 239 ? -22.985 83.656 0.214 1.00 37.98 490 GLY B CA 1
ATOM 4412 C C . GLY B 1 239 ? -22.569 82.684 1.305 1.00 43.94 490 GLY B C 1
ATOM 4413 O O . GLY B 1 239 ? -21.458 82.763 1.831 1.00 38.58 490 GLY B O 1
ATOM 4414 N N . ILE B 1 240 ? -23.456 81.752 1.639 1.00 39.68 491 ILE B N 1
ATOM 4415 C CA . ILE B 1 240 ? -23.150 80.755 2.659 1.00 42.65 491 ILE B CA 1
ATOM 4416 C C . ILE B 1 240 ? -22.584 79.457 2.079 1.00 49.39 491 ILE B C 1
ATOM 4417 O O . ILE B 1 240 ? -22.464 78.454 2.785 1.00 35.49 491 ILE B O 1
ATOM 4422 N N . GLY B 1 241 ? -22.233 79.482 0.797 1.00 36.86 492 GLY B N 1
ATOM 4423 C CA . GLY B 1 241 ? -21.449 78.412 0.212 1.00 37.54 492 GLY B CA 1
ATOM 4424 C C . GLY B 1 241 ? -22.244 77.253 -0.354 1.00 45.40 492 GLY B C 1
ATOM 4425 O O . GLY B 1 241 ? -21.784 76.108 -0.322 1.00 37.99 492 GLY B O 1
ATOM 4426 N N . GLY B 1 242 ? -23.428 77.546 -0.888 1.00 37.81 493 GLY B N 1
ATOM 4427 C CA . GLY B 1 242 ? -24.280 76.527 -1.481 1.00 38.23 493 GLY B CA 1
ATOM 4428 C C . GLY B 1 242 ? -23.583 75.675 -2.529 1.00 52.78 493 GLY B C 1
ATOM 4429 O O . GLY B 1 242 ? -23.771 74.454 -2.577 1.00 39.63 493 GLY B O 1
ATOM 4430 N N . GLY B 1 243 ? -22.758 76.317 -3.355 1.00 40.17 494 GLY B N 1
ATOM 4431 C CA . GLY B 1 243 ? -22.017 75.627 -4.398 1.00 45.49 494 GLY B CA 1
ATOM 4432 C C . GLY B 1 243 ? -20.938 74.729 -3.823 1.00 51.53 494 GLY B C 1
ATOM 4433 O O . GLY B 1 243 ? -20.835 73.545 -4.179 1.00 45.07 494 GLY B O 1
ATOM 4434 N N . GLU B 1 244 ? -20.139 75.296 -2.921 1.00 42.38 495 GLU B N 1
ATOM 4435 C CA . GLU B 1 244 ? -19.090 74.548 -2.239 1.00 40.87 495 GLU B CA 1
ATOM 4436 C C . GLU B 1 244 ? -19.670 73.364 -1.457 1.00 50.88 495 GLU B C 1
ATOM 4437 O O . GLU B 1 244 ? -19.097 72.267 -1.461 1.00 42.94 495 GLU B O 1
ATOM 4443 N N . VAL B 1 245 ? -20.807 73.582 -0.796 1.00 39.28 496 VAL B N 1
ATOM 4444 C CA . VAL B 1 245 ? -21.491 72.498 -0.083 1.00 38.99 496 VAL B CA 1
ATOM 4445 C C . VAL B 1 245 ? -21.978 71.417 -1.048 1.00 39.99 496 VAL B C 1
ATOM 4446 O O . VAL B 1 245 ? -21.849 70.233 -0.761 1.00 40.49 496 VAL B O 1
ATOM 4450 N N . ALA B 1 246 ? -22.523 71.822 -2.192 1.00 40.49 497 ALA B N 1
ATOM 4451 C CA . ALA B 1 246 ? -22.958 70.858 -3.202 1.00 41.66 497 ALA B CA 1
ATOM 4452 C C . ALA B 1 246 ? -21.798 69.977 -3.693 1.00 42.74 497 ALA B C 1
ATOM 4453 O O . ALA B 1 246 ? -21.912 68.747 -3.743 1.00 43.49 497 ALA B O 1
ATOM 4455 N N . LEU B 1 247 ? -20.683 70.611 -4.046 1.00 48.08 498 LEU B N 1
ATOM 4456 C CA . LEU B 1 247 ? -19.495 69.879 -4.481 1.00 49.02 498 LEU B CA 1
ATOM 4457 C C . LEU B 1 247 ? -18.968 68.944 -3.397 1.00 47.63 498 LEU B C 1
ATOM 4458 O O . LEU B 1 247 ? -18.578 67.813 -3.680 1.00 59.18 498 LEU B O 1
ATOM 4463 N N . TYR B 1 248 ? -18.960 69.421 -2.157 1.00 44.78 499 TYR B N 1
ATOM 4464 C CA . TYR B 1 248 ? -18.545 68.595 -1.028 1.00 42.85 499 TYR B CA 1
ATOM 4465 C C . TYR B 1 248 ? -19.424 67.357 -0.853 1.00 43.26 499 TYR B C 1
ATOM 4466 O O . TYR B 1 248 ? -18.921 66.244 -0.672 1.00 44.26 499 TYR B O 1
ATOM 4475 N N . ARG B 1 249 ? -20.737 67.565 -0.910 1.00 45.57 500 ARG B N 1
ATOM 4476 C CA . ARG B 1 249 ? -21.697 66.483 -0.737 1.00 43.26 500 ARG B CA 1
ATOM 4477 C C . ARG B 1 249 ? -21.634 65.513 -1.907 1.00 50.98 500 ARG B C 1
ATOM 4478 O O . ARG B 1 249 ? -22.000 64.346 -1.778 1.00 45.81 500 ARG B O 1
ATOM 4486 N N . LEU B 1 250 ? -21.150 66.001 -3.043 1.00 45.57 501 LEU B N 1
ATOM 4487 C CA . LEU B 1 250 ? -20.920 65.145 -4.194 1.00 49.02 501 LEU B CA 1
ATOM 4488 C C . LEU B 1 250 ? -19.658 64.278 -4.065 1.00 47.86 501 LEU B C 1
ATOM 4489 O O . LEU B 1 250 ? -19.474 63.326 -4.822 1.00 50.87 501 LEU B O 1
ATOM 4494 N N . GLY B 1 251 ? -18.785 64.602 -3.119 1.00 52.04 502 GLY B N 1
ATOM 4495 C CA . GLY B 1 251 ? -17.523 63.891 -3.005 1.00 48.37 502 GLY B CA 1
ATOM 4496 C C . GLY B 1 251 ? -16.487 64.328 -4.033 1.00 49.19 502 GLY B C 1
ATOM 4497 O O . GLY B 1 251 ? -15.466 63.665 -4.210 1.00 50.73 502 GLY B O 1
ATOM 4498 N N . ILE B 1 252 ? -16.754 65.436 -4.720 1.00 56.04 503 ILE B N 1
ATOM 4499 C CA . ILE B 1 252 ? -15.757 66.065 -5.584 1.00 58.96 503 ILE B CA 1
ATOM 4500 C C . ILE B 1 252 ? -14.818 66.926 -4.743 1.00 61.00 503 ILE B C 1
ATOM 4501 O O . ILE B 1 252 ? -15.250 67.906 -4.143 1.00 56.30 503 ILE B O 1
ATOM 4506 N N . PRO B 1 253 ? -13.526 66.568 -4.704 1.00 60.62 504 PRO B N 1
ATOM 4507 C CA . PRO B 1 253 ? -12.565 67.261 -3.837 1.00 49.74 504 PRO B CA 1
ATOM 4508 C C . PRO B 1 253 ? -12.337 68.715 -4.235 1.00 49.45 504 PRO B C 1
ATOM 4509 O O . PRO B 1 253 ? -12.341 69.053 -5.419 1.00 50.28 504 PRO B O 1
ATOM 4513 N N . LEU B 1 254 ? -12.143 69.567 -3.236 1.00 48.47 505 LEU B N 1
ATOM 4514 C CA . LEU B 1 254 ? -11.946 70.989 -3.467 1.00 52.39 505 LEU B CA 1
ATOM 4515 C C . LEU B 1 254 ? -10.490 71.356 -3.240 1.00 52.70 505 LEU B C 1
ATOM 4516 O O . LEU B 1 254 ? -10.037 71.453 -2.100 1.00 49.59 505 LEU B O 1
ATOM 4521 N N . ASN B 1 255 ? -9.757 71.551 -4.331 1.00 58.41 506 ASN B N 1
ATOM 4522 C CA . ASN B 1 255 ? -8.339 71.882 -4.246 1.00 62.88 506 ASN B CA 1
ATOM 4523 C C . ASN B 1 255 ? -8.131 73.341 -3.880 1.00 54.07 506 ASN B C 1
ATOM 4524 O O . ASN B 1 255 ? -7.466 73.663 -2.897 1.00 55.83 506 ASN B O 1
ATOM 4529 N N . THR B 1 256 ? -8.708 74.222 -4.682 1.00 55.33 507 THR B N 1
ATOM 4530 C CA . THR B 1 256 ? -8.601 75.649 -4.441 1.00 54.15 507 THR B CA 1
ATOM 4531 C C . THR B 1 256 ? -9.935 76.323 -4.722 1.00 53.25 507 THR B C 1
ATOM 4532 O O . THR B 1 256 ? -10.531 76.123 -5.775 1.00 54.92 507 THR B O 1
ATOM 4536 N N . VAL B 1 257 ? -10.414 77.102 -3.761 1.00 50.38 508 VAL B N 1
ATOM 4537 C CA . VAL B 1 257 ? -11.640 77.857 -3.939 1.00 50.01 508 VAL B CA 1
ATOM 4538 C C . VAL B 1 257 ? -11.386 79.340 -3.705 1.00 51.85 508 VAL B C 1
ATOM 4539 O O . VAL B 1 257 ? -11.088 79.760 -2.589 1.00 48.41 508 VAL B O 1
ATOM 4543 N N . VAL B 1 258 ? -11.489 80.129 -4.767 1.00 56.02 509 VAL B N 1
ATOM 4544 C CA . VAL B 1 258 ? -11.518 81.575 -4.621 1.00 55.22 509 VAL B CA 1
ATOM 4545 C C . VAL B 1 258 ? -12.976 82.004 -4.564 1.00 58.11 509 VAL B C 1
ATOM 4546 O O . VAL B 1 258 ? -13.718 81.856 -5.534 1.00 57.81 509 VAL B O 1
ATOM 4550 N N . SER B 1 259 ? -13.397 82.509 -3.413 1.00 57.31 510 SER B N 1
ATOM 4551 C CA . SER B 1 259 ? -14.773 82.939 -3.256 1.00 59.27 510 SER B CA 1
ATOM 4552 C C . SER B 1 259 ? -14.866 84.428 -2.960 1.00 61.47 510 SER B C 1
ATOM 4553 O O . SER B 1 259 ? -14.119 84.973 -2.143 1.00 52.37 510 SER B O 1
ATOM 4556 N N . VAL B 1 260 ? -15.789 85.077 -3.655 1.00 55.81 511 VAL B N 1
ATOM 4557 C CA . VAL B 1 260 ? -16.014 86.496 -3.499 1.00 58.22 511 VAL B CA 1
ATOM 4558 C C . VAL B 1 260 ? -17.373 86.709 -2.845 1.00 61.33 511 VAL B C 1
ATOM 4559 O O . VAL B 1 260 ? -18.411 86.390 -3.426 1.00 45.55 511 VAL B O 1
ATOM 4563 N N . GLU B 1 261 ? -17.359 87.235 -1.627 1.00 45.07 512 GLU B N 1
ATOM 4564 C CA . GLU B 1 261 ? -18.587 87.458 -0.886 1.00 43.52 512 GLU B CA 1
ATOM 4565 C C . GLU B 1 261 ? -18.477 88.749 -0.087 1.00 52.23 512 GLU B C 1
ATOM 4566 O O . GLU B 1 261 ? -17.548 88.925 0.711 1.00 49.23 512 GLU B O 1
ATOM 4572 N N . LYS B 1 262 ? -19.431 89.645 -0.310 1.00 55.10 513 LYS B N 1
ATOM 4573 C CA . LYS B 1 262 ? -19.420 90.967 0.310 1.00 53.00 513 LYS B CA 1
ATOM 4574 C C . LYS B 1 262 ? -19.607 90.931 1.831 1.00 54.87 513 LYS B C 1
ATOM 4575 O O . LYS B 1 262 ? -18.968 91.680 2.559 1.00 49.70 513 LYS B O 1
ATOM 4581 N N . SER B 1 263 ? -20.490 90.059 2.298 1.00 41.36 514 SER B N 1
ATOM 4582 C CA . SER B 1 263 ? -20.896 90.038 3.704 1.00 50.00 514 SER B CA 1
ATOM 4583 C C . SER B 1 263 ? -19.972 89.203 4.600 1.00 46.84 514 SER B C 1
ATOM 4584 O O . SER B 1 263 ? -19.767 88.018 4.348 1.00 41.54 514 SER B O 1
ATOM 4587 N N . GLU B 1 264 ? -19.426 89.830 5.641 1.00 39.42 515 GLU B N 1
ATOM 4588 C CA . GLU B 1 264 ? -18.444 89.178 6.502 1.00 43.42 515 GLU B CA 1
ATOM 4589 C C . GLU B 1 264 ? -19.067 88.005 7.234 1.00 40.29 515 GLU B C 1
ATOM 4590 O O . GLU B 1 264 ? -18.413 86.999 7.494 1.00 43.93 515 GLU B O 1
ATOM 4596 N N . VAL B 1 265 ? -20.344 88.145 7.555 1.00 36.57 516 VAL B N 1
ATOM 4597 C CA . VAL B 1 265 ? -21.091 87.114 8.257 1.00 35.25 516 VAL B CA 1
ATOM 4598 C C . VAL B 1 265 ? -21.136 85.815 7.413 1.00 35.00 516 VAL B C 1
ATOM 4599 O O . VAL B 1 265 ? -20.920 84.704 7.928 1.00 41.39 516 VAL B O 1
ATOM 4603 N N . ASN B 1 266 ? -21.328 85.965 6.104 1.00 35.59 517 ASN B N 1
ATOM 4604 C CA . ASN B 1 266 ? -21.324 84.820 5.189 1.00 42.07 517 ASN B CA 1
ATOM 4605 C C . ASN B 1 266 ? -19.935 84.210 5.006 1.00 36.26 517 ASN B C 1
ATOM 4606 O O . ASN B 1 266 ? -19.791 82.986 4.885 1.00 36.13 517 ASN B O 1
ATOM 4611 N N . ARG B 1 267 ? -18.915 85.064 4.989 1.00 39.31 518 ARG B N 1
ATOM 4612 C CA . ARG B 1 267 ? -17.541 84.596 4.847 1.00 42.43 518 ARG B CA 1
ATOM 4613 C C . ARG B 1 267 ? -17.156 83.785 6.071 1.00 51.93 518 ARG B C 1
ATOM 4614 O O . ARG B 1 267 ? -16.478 82.770 5.955 1.00 37.83 518 ARG B O 1
ATOM 4622 N N . ASP B 1 268 ? -17.602 84.235 7.241 1.00 36.81 519 ASP B N 1
ATOM 4623 C CA . ASP B 1 268 ? -17.344 83.516 8.481 1.00 36.34 519 ASP B CA 1
ATOM 4624 C C . ASP B 1 268 ? -18.049 82.170 8.456 1.00 38.68 519 ASP B C 1
ATOM 4625 O O . ASP B 1 268 ? -17.493 81.155 8.906 1.00 35.68 519 ASP B O 1
ATOM 4630 N N . ILE B 1 269 ? -19.282 82.160 7.953 1.00 34.83 520 ILE B N 1
ATOM 4631 C CA . ILE B 1 269 ? -20.007 80.900 7.880 1.00 36.09 520 ILE B CA 1
ATOM 4632 C C . ILE B 1 269 ? -19.238 79.897 7.020 1.00 38.55 520 ILE B C 1
ATOM 4633 O O . ILE B 1 269 ? -19.016 78.738 7.429 1.00 37.89 520 ILE B O 1
ATOM 4638 N N . VAL B 1 270 ? -18.789 80.359 5.854 1.00 35.72 521 VAL B N 1
ATOM 4639 C CA . VAL B 1 270 ? -18.050 79.489 4.943 1.00 37.84 521 VAL B CA 1
ATOM 4640 C C . VAL B 1 270 ? -16.694 79.047 5.507 1.00 38.17 521 VAL B C 1
ATOM 4641 O O . VAL B 1 270 ? -16.277 77.907 5.324 1.00 37.73 521 VAL B O 1
ATOM 4645 N N . ARG B 1 271 ? -16.015 79.957 6.195 1.00 37.62 522 ARG B N 1
ATOM 4646 C CA . ARG B 1 271 ? -14.728 79.669 6.820 1.00 38.53 522 ARG B CA 1
ATOM 4647 C C . ARG B 1 271 ? -14.871 78.562 7.882 1.00 38.08 522 ARG B C 1
ATOM 4648 O O . ARG B 1 271 ? -14.067 77.604 7.938 1.00 38.91 522 ARG B O 1
ATOM 4656 N N . SER B 1 272 ? -15.910 78.691 8.710 1.00 36.97 523 SER B N 1
ATOM 4657 C CA . SER B 1 272 ? -16.200 77.682 9.734 1.00 40.12 523 SER B CA 1
ATOM 4658 C C . SER B 1 272 ? -16.519 76.340 9.096 1.00 36.81 523 SER B C 1
ATOM 4659 O O . SER B 1 272 ? -16.043 75.304 9.560 1.00 37.45 523 SER B O 1
ATOM 4662 N N . TRP B 1 273 ? -17.325 76.357 8.038 1.00 36.39 524 TRP B N 1
ATOM 4663 C CA . TRP B 1 273 ? -17.676 75.116 7.355 1.00 36.65 524 TRP B CA 1
ATOM 4664 C C . TRP B 1 273 ? -16.435 74.479 6.752 1.00 40.35 524 TRP B C 1
ATOM 4665 O O . TRP B 1 273 ? -16.276 73.258 6.764 1.00 38.53 524 TRP B O 1
ATOM 4676 N N . TRP B 1 274 ? -15.559 75.327 6.228 1.00 38.43 525 TRP B N 1
ATOM 4677 C CA . TRP B 1 274 ? -14.325 74.895 5.601 1.00 39.80 525 TRP B CA 1
ATOM 4678 C C . TRP B 1 274 ? -13.449 74.157 6.606 1.00 40.57 525 TRP B C 1
ATOM 4679 O O . TRP B 1 274 ? -12.873 73.114 6.291 1.00 41.59 525 TRP B O 1
ATOM 4690 N N . GLU B 1 275 ? -13.340 74.684 7.817 1.00 41.88 526 GLU B N 1
ATOM 4691 C CA . GLU B 1 275 ? -12.526 73.990 8.819 1.00 41.21 526 GLU B CA 1
ATOM 4692 C C . GLU B 1 275 ? -13.209 72.762 9.415 1.00 41.01 526 GLU B C 1
ATOM 4693 O O . GLU B 1 275 ? -12.573 71.741 9.651 1.00 44.58 526 GLU B O 1
ATOM 4699 N N . GLN B 1 276 ? -14.509 72.868 9.636 1.00 41.05 527 GLN B N 1
ATOM 4700 C CA . GLN B 1 276 ? -15.277 71.796 10.255 1.00 39.72 527 GLN B CA 1
ATOM 4701 C C . GLN B 1 276 ? -15.296 70.529 9.415 1.00 40.50 527 GLN B C 1
ATOM 4702 O O . GLN B 1 276 ? -15.373 69.425 9.944 1.00 49.44 527 GLN B O 1
ATOM 4708 N N . THR B 1 277 ? -15.217 70.695 8.100 1.00 55.32 528 THR B N 1
ATOM 4709 C CA . THR B 1 277 ? -15.171 69.555 7.183 1.00 41.38 528 THR B CA 1
ATOM 4710 C C . THR B 1 277 ? -13.739 69.133 6.864 1.00 47.74 528 THR B C 1
ATOM 4711 O O . THR B 1 277 ? -13.515 68.275 6.011 1.00 45.88 528 THR B O 1
ATOM 4715 N N . ASN B 1 278 ? -12.780 69.735 7.556 1.00 43.29 529 ASN B N 1
ATOM 4716 C CA . ASN B 1 278 ? -11.362 69.374 7.415 1.00 48.80 529 ASN B CA 1
ATOM 4717 C C . ASN B 1 278 ? -10.832 69.495 5.987 1.00 54.33 529 ASN B C 1
ATOM 4718 O O . ASN B 1 278 ? -10.070 68.650 5.513 1.00 51.31 529 ASN B O 1
ATOM 4723 N N . GLN B 1 279 ? -11.244 70.551 5.304 1.00 44.72 530 GLN B N 1
ATOM 4724 C CA . GLN B 1 279 ? -10.725 70.841 3.978 1.00 52.78 530 GLN B CA 1
ATOM 4725 C C . GLN B 1 279 ? -9.220 71.082 4.026 1.00 52.54 530 GLN B C 1
ATOM 4726 O O . GLN B 1 279 ? -8.732 71.902 4.805 1.00 51.35 530 GLN B O 1
ATOM 4732 N N . ARG B 1 280 ? -8.479 70.410 3.170 1.00 53.12 531 ARG B N 1
ATOM 4733 C CA . ARG B 1 280 ? -7.054 70.592 3.143 1.00 57.11 531 ARG B CA 1
ATOM 4734 C C . ARG B 1 280 ? -6.605 71.490 2.037 1.00 51.33 531 ARG B C 1
ATOM 4735 O O . ARG B 1 280 ? -5.489 71.901 1.998 1.00 52.90 531 ARG B O 1
ATOM 4743 N N . GLY B 1 281 ? -7.507 71.842 1.157 1.00 50.35 532 GLY B N 1
ATOM 4744 C CA . GLY B 1 281 ? -7.194 72.791 0.099 1.00 51.14 532 GLY B CA 1
ATOM 4745 C C . GLY B 1 281 ? -7.082 74.239 0.559 1.00 50.80 532 GLY B C 1
ATOM 4746 O O . GLY B 1 281 ? -6.986 74.524 1.754 1.00 53.23 532 GLY B O 1
ATOM 4747 N N . ASN B 1 282 ? -7.087 75.164 -0.395 1.00 51.35 533 ASN B N 1
ATOM 4748 C CA . ASN B 1 282 ? -7.046 76.582 -0.064 1.00 51.23 533 ASN B CA 1
ATOM 4749 C C . ASN B 1 282 ? -8.408 77.247 -0.220 1.00 49.44 533 ASN B C 1
ATOM 4750 O O . ASN B 1 282 ? -9.096 77.038 -1.212 1.00 62.72 533 ASN B O 1
ATOM 4755 N N . LEU B 1 283 ? -8.795 78.032 0.778 1.00 48.31 534 LEU B N 1
ATOM 4756 C CA . LEU B 1 283 ? -9.970 78.885 0.682 1.00 46.95 534 LEU B CA 1
ATOM 4757 C C . LEU B 1 283 ? -9.512 80.344 0.696 1.00 47.93 534 LEU B C 1
ATOM 4758 O O . LEU B 1 283 ? -8.981 80.827 1.693 1.00 48.12 534 LEU B O 1
ATOM 4763 N N . ILE B 1 284 ? -9.708 81.037 -0.419 1.00 48.76 535 ILE B N 1
ATOM 4764 C CA . ILE B 1 284 ? -9.297 82.430 -0.546 1.00 55.58 535 ILE B CA 1
ATOM 4765 C C . ILE B 1 284 ? -10.527 83.319 -0.628 1.00 48.91 535 ILE B C 1
ATOM 4766 O O . ILE B 1 284 ? -11.364 83.144 -1.506 1.00 48.53 535 ILE B O 1
ATOM 4771 N N . HIS B 1 285 ? -10.639 84.281 0.278 1.00 56.98 536 HIS B N 1
ATOM 4772 C CA . HIS B 1 285 ? -11.790 85.170 0.261 1.00 61.28 536 HIS B CA 1
ATOM 4773 C C . HIS B 1 285 ? -11.464 86.548 -0.308 1.00 61.90 536 HIS B C 1
ATOM 4774 O O . HIS B 1 285 ? -10.412 87.121 -0.026 1.00 58.80 536 HIS B O 1
ATOM 4781 N N . PHE B 1 286 ? -12.374 87.062 -1.125 1.00 49.58 537 PHE B N 1
ATOM 4782 C CA . PHE B 1 286 ? -12.338 88.460 -1.529 1.00 51.25 537 PHE B CA 1
ATOM 4783 C C . PHE B 1 286 ? -13.680 89.074 -1.174 1.00 58.43 537 PHE B C 1
ATOM 4784 O O . PHE B 1 286 ? -14.717 88.408 -1.242 1.00 50.64 537 PHE B O 1
ATOM 4792 N N . ASN B 1 287 ? -13.647 90.289 -0.673 1.00 55.42 538 ASN B N 1
ATOM 4793 C CA . ASN B 1 287 ? -14.855 91.027 -0.402 1.00 60.59 538 ASN B CA 1
ATOM 4794 C C . ASN B 1 287 ? -15.648 91.488 -1.588 1.00 63.17 538 ASN B C 1
ATOM 4795 O O . ASN B 1 287 ? -16.840 91.443 -1.598 1.00 64.23 538 ASN B O 1
ATOM 4800 N N . ASP B 1 288 ? -14.963 91.972 -2.593 1.00 68.23 539 ASP B N 1
ATOM 4801 C CA . ASP B 1 288 ? -15.650 92.629 -3.674 1.00 71.95 539 ASP B CA 1
ATOM 4802 C C . ASP B 1 288 ? -15.205 92.154 -5.030 1.00 69.41 539 ASP B C 1
ATOM 4803 O O . ASP B 1 288 ? -14.048 91.932 -5.265 1.00 70.65 539 ASP B O 1
ATOM 4808 N N . VAL B 1 289 ? -16.134 92.052 -5.942 1.00 57.28 540 VAL B N 1
ATOM 4809 C CA . VAL B 1 289 ? -15.803 91.576 -7.260 1.00 70.56 540 VAL B CA 1
ATOM 4810 C C . VAL B 1 289 ? -14.822 92.459 -8.016 1.00 72.11 540 VAL B C 1
ATOM 4811 O O . VAL B 1 289 ? -14.124 91.998 -8.887 1.00 71.30 540 VAL B O 1
ATOM 4815 N N . GLN B 1 290 ? -14.756 93.712 -7.647 1.00 71.56 541 GLN B N 1
ATOM 4816 C CA . GLN B 1 290 ? -13.927 94.618 -8.360 1.00 77.76 541 GLN B CA 1
ATOM 4817 C C . GLN B 1 290 ? -12.504 94.493 -7.893 1.00 78.41 541 GLN B C 1
ATOM 4818 O O . GLN B 1 290 ? -11.619 95.112 -8.434 1.00 83.04 541 GLN B O 1
ATOM 4824 N N . GLN B 1 291 ? -12.277 93.670 -6.890 1.00 88.67 542 GLN B N 1
ATOM 4825 C CA . GLN B 1 291 ? -10.934 93.319 -6.476 1.00 88.14 542 GLN B CA 1
ATOM 4826 C C . GLN B 1 291 ? -10.280 92.459 -7.533 1.00 83.76 542 GLN B C 1
ATOM 4827 O O . GLN B 1 291 ? -9.074 92.413 -7.620 1.00 82.95 542 GLN B O 1
ATOM 4833 N N . LEU B 1 292 ? -11.074 91.727 -8.293 1.00 70.99 543 LEU B N 1
ATOM 4834 C CA . LEU B 1 292 ? -10.494 90.914 -9.341 1.00 82.95 543 LEU B CA 1
ATOM 4835 C C . LEU B 1 292 ? -10.396 91.613 -10.677 1.00 83.70 543 LEU B C 1
ATOM 4836 O O . LEU B 1 292 ? -11.317 91.606 -11.475 1.00 77.33 543 LEU B O 1
ATOM 4841 N N . ASN B 1 293 ? -9.232 92.186 -10.902 1.00 88.03 544 ASN B N 1
ATOM 4842 C CA . ASN B 1 293 ? -8.832 92.697 -12.180 1.00 89.79 544 ASN B CA 1
ATOM 4843 C C . ASN B 1 293 ? -7.973 91.663 -12.861 1.00 90.01 544 ASN B C 1
ATOM 4844 O O . ASN B 1 293 ? -7.760 90.593 -12.325 1.00 89.63 544 ASN B O 1
ATOM 4849 N N . GLY B 1 294 ? -7.450 91.985 -14.030 1.00 80.94 545 GLY B N 1
ATOM 4850 C CA . GLY B 1 294 ? -6.617 91.029 -14.729 1.00 82.23 545 GLY B CA 1
ATOM 4851 C C . GLY B 1 294 ? -5.357 90.585 -14.027 1.00 106.16 545 GLY B C 1
ATOM 4852 O O . GLY B 1 294 ? -5.081 89.412 -14.006 1.00 81.28 545 GLY B O 1
ATOM 4853 N N . ASP B 1 295 ? -4.607 91.493 -13.420 1.00 120.42 546 ASP B N 1
ATOM 4854 C CA . ASP B 1 295 ? -3.428 91.077 -12.663 1.00 117.79 546 ASP B CA 1
ATOM 4855 C C . ASP B 1 295 ? -3.747 90.120 -11.512 1.00 103.85 546 ASP B C 1
ATOM 4856 O O . ASP B 1 295 ? -3.033 89.139 -11.307 1.00 102.58 546 ASP B O 1
ATOM 4861 N N . ARG B 1 296 ? -4.811 90.406 -10.766 1.00 87.28 547 ARG B N 1
ATOM 4862 C CA . ARG B 1 296 ? -5.231 89.529 -9.678 1.00 86.93 547 ARG B CA 1
ATOM 4863 C C . ARG B 1 296 ? -5.601 88.158 -10.219 1.00 87.46 547 ARG B C 1
ATOM 4864 O O . ARG B 1 296 ? -5.189 87.134 -9.676 1.00 82.86 547 ARG B O 1
ATOM 4872 N N . LEU B 1 297 ? -6.379 88.150 -11.296 1.00 84.86 548 LEU B N 1
ATOM 4873 C CA . LEU B 1 297 ? -6.807 86.909 -11.927 1.00 77.51 548 LEU B CA 1
ATOM 4874 C C . LEU B 1 297 ? -5.621 86.075 -12.402 1.00 77.93 548 LEU B C 1
ATOM 4875 O O . LEU B 1 297 ? -5.490 84.916 -12.021 1.00 74.67 548 LEU B O 1
ATOM 4880 N N . GLU B 1 298 ? -4.748 86.667 -13.212 1.00 89.40 549 GLU B N 1
ATOM 4881 C CA . GLU B 1 298 ? -3.599 85.930 -13.732 1.00 100.65 549 GLU B CA 1
ATOM 4882 C C . GLU B 1 298 ? -2.596 85.541 -12.641 1.00 101.70 549 GLU B C 1
ATOM 4883 O O . GLU B 1 298 ? -1.835 84.587 -12.813 1.00 104.98 549 GLU B O 1
ATOM 4889 N N . GLN B 1 299 ? -2.602 86.270 -11.528 1.00 80.30 550 GLN B N 1
ATOM 4890 C CA . GLN B 1 299 ? -1.781 85.902 -10.371 1.00 82.69 550 GLN B CA 1
ATOM 4891 C C . GLN B 1 299 ? -2.356 84.668 -9.675 1.00 83.34 550 GLN B C 1
ATOM 4892 O O . GLN B 1 299 ? -1.623 83.747 -9.312 1.00 82.43 550 GLN B O 1
ATOM 4898 N N . LEU B 1 300 ? -3.672 84.667 -9.493 1.00 91.27 551 LEU B N 1
ATOM 4899 C CA . LEU B 1 300 ? -4.381 83.519 -8.937 1.00 83.46 551 LEU B CA 1
ATOM 4900 C C . LEU B 1 300 ? -4.181 82.276 -9.808 1.00 87.12 551 LEU B C 1
ATOM 4901 O O . LEU B 1 300 ? -3.935 81.180 -9.298 1.00 81.03 551 LEU B O 1
ATOM 4906 N N . ILE B 1 301 ? -4.284 82.459 -11.123 1.00 70.40 552 ILE B N 1
ATOM 4907 C CA . ILE B 1 301 ? -4.118 81.363 -12.072 1.00 71.29 552 ILE B CA 1
ATOM 4908 C C . ILE B 1 301 ? -2.672 80.887 -12.115 1.00 73.65 552 ILE B C 1
ATOM 4909 O O . ILE B 1 301 ? -2.407 79.700 -12.284 1.00 73.59 552 ILE B O 1
ATOM 4914 N N . GLU B 1 302 ? -1.730 81.809 -11.954 1.00 76.38 553 GLU B N 1
ATOM 4915 C CA . GLU B 1 302 ? -0.321 81.430 -11.995 1.00 84.80 553 GLU B CA 1
ATOM 4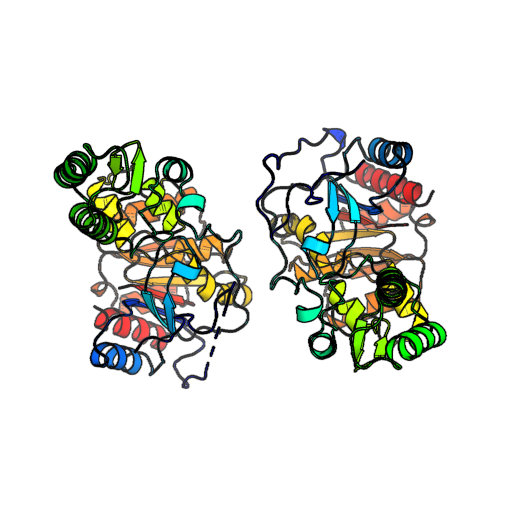916 C C . GLU B 1 302 ? 0.166 80.766 -10.713 1.00 85.56 553 GLU B C 1
ATOM 4917 O O . GLU B 1 302 ? 1.122 79.992 -10.736 1.00 93.22 553 GLU B O 1
ATOM 4923 N N . SER B 1 303 ? -0.487 81.066 -9.596 1.00 92.33 554 SER B N 1
ATOM 4924 C CA . SER B 1 303 ? -0.076 80.489 -8.317 1.00 91.15 554 SER B CA 1
ATOM 4925 C C . SER B 1 303 ? -0.915 79.290 -7.873 1.00 85.62 554 SER B C 1
ATOM 4926 O O . SER B 1 303 ? -0.523 78.563 -6.971 1.00 83.94 554 SER B O 1
ATOM 4929 N N . PHE B 1 304 ? -2.062 79.083 -8.510 1.00 80.44 555 PHE B N 1
ATOM 4930 C CA . PHE B 1 304 ? -2.927 77.960 -8.153 1.00 77.80 555 PHE B CA 1
ATOM 4931 C C . PHE B 1 304 ? -3.327 77.092 -9.342 1.00 78.93 555 PHE B C 1
ATOM 4932 O O . PHE B 1 304 ? -3.921 76.026 -9.170 1.00 71.06 555 PHE B O 1
ATOM 4940 N N . GLY B 1 305 ? -2.998 77.545 -10.544 1.00 85.53 556 GLY B N 1
ATOM 4941 C CA . GLY B 1 305 ? -3.480 76.892 -11.745 1.00 76.54 556 GLY B CA 1
ATOM 4942 C C . GLY B 1 305 ? -4.837 77.476 -12.070 1.00 74.98 556 GLY B C 1
ATOM 4943 O O . GLY B 1 305 ? -5.389 78.230 -11.273 1.00 82.57 556 GLY B O 1
ATOM 4944 N N . GLY B 1 306 ? -5.382 77.131 -13.231 1.00 68.46 557 GLY B N 1
ATOM 4945 C CA . GLY B 1 306 ? -6.645 77.695 -13.668 1.00 68.74 557 GLY B CA 1
ATOM 4946 C C . GLY B 1 306 ? -7.843 77.244 -12.853 1.00 69.40 557 GLY B C 1
ATOM 4947 O O . GLY B 1 306 ? -7.717 76.446 -11.923 1.00 71.61 557 GLY B O 1
ATOM 4948 N N . PHE B 1 307 ? -9.013 77.769 -13.203 1.00 67.83 558 PHE B N 1
ATOM 4949 C CA . PHE B 1 307 ? -10.263 77.344 -12.585 1.00 63.80 558 PHE B CA 1
ATOM 4950 C C . PHE B 1 307 ? -10.983 76.357 -13.494 1.00 68.27 558 PHE B C 1
ATOM 4951 O O . PHE B 1 307 ? -11.057 76.554 -14.704 1.00 68.88 558 PHE B O 1
ATOM 4959 N N . ASP B 1 308 ? -11.519 75.298 -12.908 1.00 63.07 559 ASP B N 1
ATOM 4960 C CA . ASP B 1 308 ? -12.234 74.298 -13.681 1.00 64.92 559 ASP B CA 1
ATOM 4961 C C . ASP B 1 308 ? -13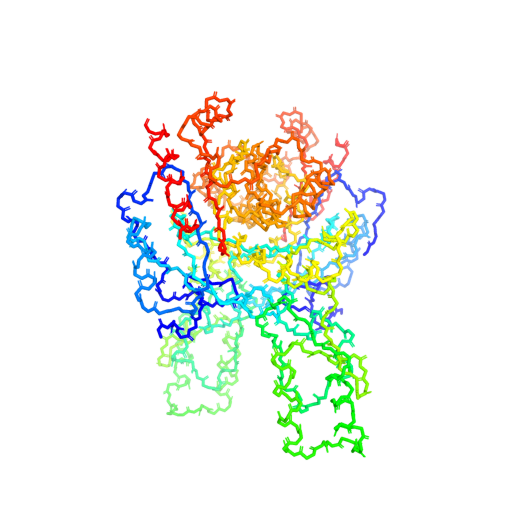.727 74.595 -13.644 1.00 57.88 559 ASP B C 1
ATOM 4962 O O . ASP B 1 308 ? -14.501 74.061 -14.436 1.00 60.96 559 ASP B O 1
ATOM 4967 N N . LEU B 1 309 ? -14.123 75.458 -12.718 1.00 60.01 560 LEU B N 1
ATOM 4968 C CA . LEU B 1 309 ? -15.525 75.827 -12.570 1.00 67.47 560 LEU B CA 1
ATOM 4969 C C . LEU B 1 309 ? -15.689 77.265 -12.084 1.00 74.70 560 LEU B C 1
ATOM 4970 O O . LEU B 1 309 ? -15.145 77.644 -11.047 1.00 69.02 560 LEU B O 1
ATOM 4975 N N . VAL B 1 310 ? -16.434 78.064 -12.844 1.00 55.21 561 VAL B N 1
ATOM 4976 C CA . VAL B 1 310 ? -16.806 79.405 -12.409 1.00 66.83 561 VAL B CA 1
ATOM 4977 C C . VAL B 1 310 ? -18.300 79.435 -12.099 1.00 61.06 561 VAL B C 1
ATOM 4978 O O . VAL B 1 310 ? -19.131 79.280 -12.994 1.00 63.81 561 VAL B O 1
ATOM 4982 N N . ILE B 1 311 ? -18.636 79.595 -10.828 1.00 51.21 562 ILE B N 1
ATOM 4983 C CA . ILE B 1 311 ? -20.010 79.501 -10.396 1.00 49.80 562 ILE B CA 1
ATOM 4984 C C . ILE B 1 311 ? -20.519 80.756 -9.696 1.00 49.03 562 ILE B C 1
ATOM 4985 O O . ILE B 1 311 ? -19.869 81.323 -8.868 1.00 55.05 562 ILE B O 1
ATOM 4990 N N . GLY B 1 312 ? -21.705 81.180 -10.074 1.00 62.27 563 GLY B N 1
ATOM 4991 C CA . GLY B 1 312 ? -22.289 82.402 -9.595 1.00 61.29 563 GLY B CA 1
ATOM 4992 C C . GLY B 1 312 ? -23.763 82.269 -9.384 1.00 62.54 563 GLY B C 1
ATOM 4993 O O . GLY B 1 312 ? -24.402 81.451 -9.952 1.00 60.40 563 GLY B O 1
ATOM 4994 N N . GLY B 1 313 ? -24.289 83.107 -8.527 1.00 72.37 564 GLY B N 1
ATOM 4995 C CA . GLY B 1 313 ? -25.699 83.152 -8.212 1.00 73.64 564 GLY B CA 1
ATOM 4996 C C . GLY B 1 313 ? -26.165 84.589 -8.150 1.00 77.76 564 GLY B C 1
ATOM 4997 O O . GLY B 1 313 ? -25.391 85.488 -7.993 1.00 65.67 564 GLY B O 1
ATOM 4998 N N . SER B 1 314 ? -27.458 84.770 -8.315 1.00 97.79 565 SER B N 1
ATOM 4999 C CA . SER B 1 314 ? -28.163 86.038 -8.247 1.00 97.84 565 SER B CA 1
ATOM 5000 C C . SER B 1 314 ? -27.717 86.994 -7.153 1.00 86.36 565 SER B C 1
ATOM 5001 O O . SER B 1 314 ? -27.121 88.018 -7.421 1.00 85.41 565 SER B O 1
ATOM 5004 N N . LEU B 1 337 ? -24.075 93.712 -11.852 1.00 68.37 588 LEU B N 1
ATOM 5005 C CA . LEU B 1 337 ? -23.065 92.870 -11.225 1.00 76.27 588 LEU B CA 1
ATOM 5006 C C . LEU B 1 337 ? -22.836 91.638 -12.046 1.00 86.48 588 LEU B C 1
ATOM 5007 O O . LEU B 1 337 ? -21.801 91.022 -12.020 1.00 82.63 588 LEU B O 1
ATOM 5012 N N . PHE B 1 338 ? -23.867 91.289 -12.766 1.00 92.58 589 PHE B N 1
ATOM 5013 C CA . PHE B 1 338 ? -23.842 90.267 -13.770 1.00 81.38 589 PHE B CA 1
ATOM 5014 C C . PHE B 1 338 ? -22.820 90.693 -14.781 1.00 80.54 589 PHE B C 1
ATOM 5015 O O . PHE B 1 338 ? -22.097 89.918 -15.342 1.00 85.15 589 PHE B O 1
ATOM 5023 N N . SER B 1 339 ? -22.753 91.971 -14.994 1.00 83.53 590 SER B N 1
ATOM 5024 C CA . SER B 1 339 ? -21.757 92.489 -15.867 1.00 89.45 590 SER B CA 1
ATOM 5025 C C . SER B 1 339 ? -20.444 92.074 -15.270 1.00 84.49 590 SER B C 1
ATOM 5026 O O . SER B 1 339 ? -19.506 91.794 -15.973 1.00 89.40 590 SER B O 1
ATOM 5029 N N . SER B 1 340 ? -20.365 92.066 -13.956 1.00 79.81 591 SER B N 1
ATOM 5030 C CA . SER B 1 340 ? -19.120 91.735 -13.288 1.00 81.91 591 SER B CA 1
ATOM 5031 C C . SER B 1 340 ? -18.803 90.236 -13.293 1.00 78.90 591 SER B C 1
ATOM 5032 O O . SER B 1 340 ? -17.669 89.829 -13.309 1.00 73.40 591 SER B O 1
ATOM 5035 N N . TYR B 1 341 ? -19.840 89.442 -13.303 1.00 61.90 592 TYR B N 1
ATOM 5036 C CA . TYR B 1 341 ? -19.765 88.001 -13.481 1.00 60.70 592 TYR B CA 1
ATOM 5037 C C . TYR B 1 341 ? -19.196 87.698 -14.852 1.00 63.26 592 TYR B C 1
ATOM 5038 O O . TYR B 1 341 ? -18.321 86.835 -15.006 1.00 67.70 592 TYR B O 1
ATOM 5047 N N . VAL B 1 342 ? -19.657 88.416 -15.841 1.00 71.08 593 VAL B N 1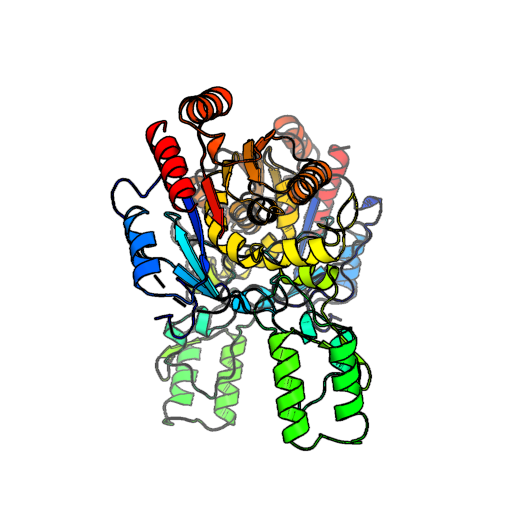
ATOM 5048 C CA . VAL B 1 342 ? -19.247 88.165 -17.183 1.00 75.96 593 VAL B CA 1
ATOM 5049 C C . VAL B 1 342 ? -17.848 88.624 -17.511 1.00 78.52 593 VAL B C 1
ATOM 5050 O O . VAL B 1 342 ? -17.082 87.927 -18.132 1.00 71.58 593 VAL B O 1
ATOM 5054 N N . ARG B 1 343 ? -17.504 89.797 -17.065 1.00 71.31 594 ARG B N 1
ATOM 5055 C CA . ARG B 1 343 ? -16.145 90.284 -17.285 1.00 73.86 594 ARG B CA 1
ATOM 5056 C C . ARG B 1 343 ? -15.149 89.336 -16.626 1.00 72.01 594 ARG B C 1
ATOM 5057 O O . ARG B 1 343 ? -14.155 88.939 -17.240 1.00 73.78 594 ARG B O 1
ATOM 5065 N N . ILE B 1 344 ? -15.448 88.932 -15.395 1.00 74.63 595 ILE B N 1
ATOM 5066 C CA . ILE B 1 344 ? -14.585 87.999 -14.681 1.00 75.90 595 ILE B CA 1
ATOM 5067 C C . ILE B 1 344 ? -14.462 86.641 -15.384 1.00 75.60 595 ILE B C 1
ATOM 5068 O O . ILE B 1 344 ? -13.344 86.188 -15.661 1.00 72.49 595 ILE B O 1
ATOM 5073 N N . LEU B 1 345 ? -15.598 86.008 -15.685 1.00 72.46 596 LEU B N 1
ATOM 5074 C CA . LEU B 1 345 ? -15.599 84.724 -16.399 1.00 69.31 596 LEU B CA 1
ATOM 5075 C C . LEU B 1 345 ? -14.802 84.806 -17.699 1.00 79.40 596 LEU B C 1
ATOM 5076 O O . LEU B 1 345 ? -14.045 83.891 -18.040 1.00 75.40 596 LEU B O 1
ATOM 5081 N N . ASP B 1 346 ? -14.963 85.910 -18.415 1.00 76.58 597 ASP B N 1
ATOM 5082 C CA . ASP B 1 346 ? -14.219 86.100 -19.652 1.00 83.30 597 ASP B CA 1
ATOM 5083 C C . ASP B 1 346 ? -12.715 86.200 -19.423 1.00 81.60 597 ASP B C 1
ATOM 5084 O O . ASP B 1 346 ? -11.960 85.471 -20.045 1.00 85.37 597 ASP B O 1
ATOM 5089 N N . LEU B 1 347 ? -12.279 87.091 -18.538 1.00 77.68 598 LEU B N 1
ATOM 5090 C CA . LEU B 1 347 ? -10.850 87.196 -18.224 1.00 81.03 598 LEU B CA 1
ATOM 5091 C C . LEU B 1 347 ? -10.248 85.835 -17.839 1.00 78.98 598 LEU B C 1
ATOM 5092 O O . LEU B 1 347 ? -9.138 85.481 -18.272 1.00 87.73 598 LEU B O 1
ATOM 5097 N N . VAL B 1 348 ? -11.000 85.073 -17.046 1.00 72.69 599 VAL B N 1
ATOM 5098 C CA . VAL B 1 348 ? -10.633 83.698 -16.715 1.00 71.20 599 VAL B CA 1
ATOM 5099 C C . VAL B 1 348 ? -10.455 82.856 -17.975 1.00 81.97 599 VAL B C 1
ATOM 5100 O O . VAL B 1 348 ? -9.427 82.198 -18.158 1.00 82.72 599 VAL B O 1
ATOM 5104 N N . LYS B 1 349 ? -11.470 82.883 -18.830 1.00 88.61 600 LYS B N 1
ATOM 5105 C CA . LYS B 1 349 ? -11.472 82.154 -20.097 1.00 91.61 600 LYS B CA 1
ATOM 5106 C C . LYS B 1 349 ? -10.241 82.469 -20.942 1.00 94.17 600 LYS B C 1
ATOM 5107 O O . LYS B 1 349 ? -9.629 81.584 -21.533 1.00 80.31 600 LYS B O 1
ATOM 5113 N N . SER B 1 350 ? -9.898 83.747 -20.984 1.00 106.96 601 SER B N 1
ATOM 5114 C CA . SER B 1 350 ? -8.780 84.254 -21.762 1.00 108.91 601 SER B CA 1
ATOM 5115 C C . SER B 1 350 ? -7.456 83.731 -21.239 1.00 105.30 601 SER B C 1
ATOM 5116 O O . SER B 1 350 ? -6.708 83.082 -21.973 1.00 108.31 601 SER B O 1
ATOM 5119 N N . ILE B 1 351 ? -7.172 84.010 -19.967 1.00 90.29 602 ILE B N 1
ATOM 5120 C CA . ILE B 1 351 ? -5.895 83.606 -19.377 1.00 97.47 602 ILE B CA 1
ATOM 5121 C C . ILE B 1 351 ? -5.678 82.094 -19.521 1.00 99.46 602 ILE B C 1
ATOM 5122 O O . ILE B 1 351 ? -4.548 81.620 -19.673 1.00 84.22 602 ILE B O 1
ATOM 5127 N N . MET B 1 352 ? -6.790 81.391 -19.534 1.00 102.54 603 MET B N 1
ATOM 5128 C CA . MET B 1 352 ? -6.783 79.987 -19.762 1.00 100.70 603 MET B CA 1
ATOM 5129 C C . MET B 1 352 ? -6.890 79.772 -21.263 1.00 93.81 603 MET B C 1
ATOM 5130 O O . MET B 1 352 ? -5.898 79.810 -21.980 1.00 93.87 603 MET B O 1
#

Organism: Nicotiana tabacum (NCBI:txid4097)

Nearest PDB structures (foldseek):
  4onq-assembly1_A  TM=1.003E+00  e=1.920E-72  Nicotiana tabacum
  4onq-assembly2_B  TM=9.991E-01  e=1.663E-63  Nicotiana tabacum
  4onj-assembly1_A  TM=9.922E-01  e=3.857E-64  Nicotiana tabacum
  4onj-assembly1_B  TM=9.834E-01  e=6.108E-61  Nicotiana tabacum
  7l4n-assembly1_A  TM=9.787E-01  e=1.155E-52  Arabidopsis thaliana

Radius of gyration: 28.95 Å; Cα contacts (8 Å, |Δi|>4): 1100; chains: 2; bounding box: 70×73×49 Å

Solvent-accessible surface area: 30037 Å² total; per-residue (Å²): 201,45,71,200,46,16,18,27,35,2,2,17,46,72,107,106,38,120,135,35,164,49,117,46,42,98,86,1,91,31,98,2,44,3,0,0,4,28,67,1,90,25,76,157,44,64,21,73,76,6,17,77,40,0,32,87,2,134,27,5,31,0,5,0,72,24,11,2,0,3,21,8,87,24,0,3,0,0,11,1,58,16,98,139,19,79,19,14,86,97,81,21,48,65,44,1,59,104,10,13,91,159,4,130,152,84,26,27,107,36,6,86,16,74,51,2,62,40,8,109,51,66,57,4,61,85,116,24,24,63,115,0,80,102,26,10,75,124,74,141,61,110,8,49,141,181,12,16,132,81,0,19,60,41,0,88,130,78,11,0,2,3,68,5,180,35,92,9,26,22,11,78,7,54,42,8,0,69,1,2,10,9,60,146,70,19,0,154,46,84,73,22,57,105,101,53,32,9,115,15,0,8,87,12,24,3,0,13,0,0,0,9,1,0,1,16,0,70,130,91,40,110,75,12,0,12,1,0,5,1,47,13,18,3,1,3,2,2,2,0,0,97,92,9,44,3,66,14,74,5,0,0,0,3,16,178,38,113,36,16,34,67,12,1,88,53,15,10,104,140,34,125,35,232,20,84,8,42,42,30,79,71,5,115,79,0,74,15,108,97,0,90,63,5,24,138,67,76,38,24,3,32,0,0,2,1,5,47,68,116,91,34,62,4,0,29,83,0,1,73,50,0,44,72,48,62,132,139,41,74,207,77,16,32,24,74,27,12,38,70,139,120,135,31,57,101,78,0,72,37,83,0,18,0,0,10,6,32,66,0,96,24,89,112,48,62,14,89,81,12,16,74,44,0,33,104,5,76,19,2,30,2,1,0,75,24,12,1,0,3,20,7,69,28,0,3,0,2,11,3,46,39,112,127,16,46,21,12,71,96,100,26,45,79,27,2,48,110,13,14,90,150,4,127,156,88,31,23,109,33,7,82,15,84,47,2,61,61,6,56,47,56,48,3,61,82,125,12,24,73,111,0,79,124,26,9,64,119,75,170,52,115,8,64,159,198,22,31,137,61,0,16,70,38,0,90,148,72,2,0,5,7,72,6,168,31,94,7,26,22,6,76,8,49,45,8,0,66,1,1,11,10,61,143,67,22,0,157,43,80,75,23,62,112,91,51,28,7,108,14,0,7,104,12,25,3,0,10,0,0,0,19,3,0,0,11,0,64,116,87,54,110,61,7,0,16,1,0,4,1,52,12,18,2,1,2,2,2,1,0,0,96,100,11,45,2,64,10,61,6,0,0,0,3,19,177,38,114,33,16,37,66,11,1,89,50,12,10,111,140,33,96,27,195,26,61,12,50,45,27,69,67,5,110,78,0,72,26,105,91,0,75,94,14,13,142,72,72,35,21,2,36,0,0,4,0,9,89,138,42,81,7,0,23,77,0,0,54,60,0,38,83,58,78

Foldseek 3Di:
DDDPAQAFQHFPQDDGPPHNDDDADPVLDDDAKEKEKAAQDDDPVVQVVLCVLRRNFHWRWHWCLSQFQETGIMTMGIDADRPPFDFQPPGYHNFPCVLPVLQVVQDDPLQPGRGAYQQALDADDPVVLVVQLVLCVVDPDDHDPVSSVVVSVVCNVHVWTHNHHSGTGHDALQSLCVRLPHDGCLLPDDPADRSRSSHLSSFAHSQRVLLSRCLSCQVVCPVAFEEEEEQQRLNSPVVSCVSSVGAHAEYEYEHQDPSSVVSNVVVCVVVPRPHYYHYDNDLVPDDLVNQLVVCVPRNAHRYYYYYHDVVSVSVSNNVVSRSVNND/DADPQLQFVHDVPPDDADDLQDFPAKEKEKDADDDDVVVVCVLCVLRRNFFWTWHWCLRQFQETGIMTMGISADPPPFDFQPPGYDNFPCSLPVLLVVQDAPLQPRRGAYQQALDADDPVVLVVQLVLCVPDPHDHDVVNSVVNNVVCNVGVWTHNDHSGTGHDALQSLCSRLPHPGCLLPDDDDDRSVSSNLSSQAHSQRVLLRRCLSVCVVCVPAFEEEAEQQRLNSPVVSCVSSVGAYAHYEYEHQDPSSVVSNVVVCVVVPRPHYYHYHNDLVVDDLVNQLVCCVVRNAGRYYYYYDVVVSSSVSVVSSSVSD

InterPro domains:
  IPR001525 C-5 cytosine methyltransferase [PF00145] (483-597)
  IPR001525 C-5 cytosine methyltransferase [PS51679] (482-608)
  IPR015940 Ubiquitin-associated domain [PS50030] (57-97)
  IPR029063 S-adenosyl-L-methionine-dependent methyltransferase superfamily [G3DSA:3.40.50.150] (276-362)
  IPR029063 S-adenosyl-L-methionine-dependent methyltransferase superfamily [G3DSA:3.40.50.150] (478-608)
  IPR029063 S-adenosyl-L-methionine-dependent methyltransferase superfamily [SSF53335] (276-475)
  IPR029063 S-adenosyl-L-methionine-dependent methyltransferase superfamily [SSF53335] (481-600)
  IPR030380 SAM-dependent methyltransferase DRM [PS51680] (277-606)
  IPR050390 DNA Cytosine-5 Methyltransferase [PTHR23068] (6-606)

B-factor: mean 62.65, std 24.47, range [24.59, 219.18]

Sequence (644 aa):
RLPKPMIGFGVPTEPLPAMVRRTLPSQAVGPPFFYYENVALAPKGVWDTISSSLYDIEPEFVDSKYFCAAARKRGYIHNLPVENRFPLFPLAPRTIHEALPLSKKWWPSWDPRTKLNCLQTAIGSAQLTNRIRKAVEDFDGEPPMRVQKFVLDQCRKWNLVWVGRNKVAPLEPDEVEMLLGFPKNHTRGGGISRTDRYKSLGNSFQVDTVAYHLSVLKDLFPGGINVLSLFSGIGGGEVALYRLGIPLNTVVSVEKSEVNRDIVRSWWEQTNQRGNLIHFNDVQQLNGDRLEQLIESFGGFDLVIGGSPSLFSSYVRILDLVKSIMSRLPKPMIGFGVPTERTLPSQAVGPPFFYYENVALAPKGVWDTISSSLYDIEPEFVDSKYFCAAARKRGYIHNLPVENRFPLFPLAPRTIHEALPLSKKWWPSWDPRTKLNCLQTAIGSAQLTNRIRKAVEDFDGEPPMRVQKFVLDQCRKWNLVWVGRNKVAPLEPDEVEMLLGFPKNHTRGGGISRTDRYKSLGNSFQVDTVAYHLSVLKDLFPGGINVLSLFSGIGGGEVALYRLGIPLNTVVSVEKSEVNRDIVRSWWEQTNQRGNLIHFNDVQQLNGDRLEQLIESFGGFDLVIGGSLFSSYVRILDLVKSIM